Protein AF-L0RWG3-F1 (afdb_monomer_lite)

InterPro domains:
  IPR015117 Ig protease IdeS [PF09028] (382-696)
  IPR038765 Papain-like cysteine peptidase superfamily [SSF54001] (445-728)

Secondary structure (DSSP, 8-state):
-TTTHHHHHTT-----------------------HHHHHHHHHHHHHHHHHHHHHHHHTS--SSTT-HHHHHHHHHHHHHHH-TTS-HHHHHHHHHHHHHHHHHHHHHHHHHHHHHTTS-HHHHHHHHHHHTT--SS--HHHHHHHHHHHHHHHHHHHHT---SSSS-THHHHHHHHHT--GGGHHHHHHHHHHHHHHHHHHHHHHHT--PPP-----SS--HHHHHHHHHTT---HHHHHTSS-TTHHHHHHHHHHHHT---TT---HHHHTTHHHHHHHHHHHHTT--SS-SSTTSSHHHHHHHHHHHHIIIIIHHHHHT-TTS-HHHHHHHHTTS----GGGTTT----HHHHHHHHHHHHHHHHHHHHHHHHHHHHHHHHHHHHT-STTTTTTTB-HHHHTTSHHHHHHHHTTEEEEEE-TT----GGG-EEEEETTTTEEEEEEE---GGGS-------SSSS-TT-HHHHHHHHHHHHHHHHTHHHHHHHTTSTTSSEEEEEETTEEEEEEGGGTT-B---B-TTS-B-TTS-BHHHHHHHHHHTT----HHHHHHHHHT-BPP-TT--SPP-GGGHHHHB-SS--TTHHHHTT---EEEEE---GGGHHHHHHHHHHHHHTT-EEEEEEE-SSTT-EEEEEEEEEEEETT--EEEEEEE-TT-TT-EEEETTEEEEEEEEEEEEEEETTTTEEEEESBSS---BEEEEEEE---HHHHHHHHHHT-

pLDDT: mean 85.75, std 15.46, range [23.66, 98.69]

Sequence (733 aa):
MKKYKNVFKTLGLLSFTTLIIGGVVSCDLSSISNNNDLNSSLKQQLLMKRNRIKSLINNIAYPSINAHAKVKLNDELAKILNEKSISDANKIVVLNKLESKIITLKIMVSEYRSIISKLPNNKQASLNAELNKISDNKFSNLQLRVLSYIKEDLKDKIDNLDYPNAKNPKNNLKIMINDLKFEQILQKYNEIQQLSNEIKNALNEINSLPYPDSKQSLNGQLAIEYFKEKLSNLTDLKAIKSIIPKDLKDKIINFKNLILLPLSNINVREWLDGKDEKLDELNARLLRFSGDNYNKEYTELALIYYIYETIRSYAFYPKIMSLTSLSDQKRDEYLNQIPEIPEQNKNSHNVTIDVLKTRLILMDKLAKDAENEDLRTLDAKQKEILEERKNDQKLKDYLKNDQLKGTELGKFLEEQGVTKTLFLKGVNLKFNEFVHYENESDDIDSWWYAHNDRNEGWFDVNKEFDRGDNFLCAAIVAANAIHYWSKQNKNYIDKYLKDPKKGIVQNTNSISSFYADFREVNKFKETKSSDNIITNSEHSELFEIFRKLLGGRFAWPHKLFDTFINGYGYTPFNPNLNIEANYERNKSSFHGFFKDVFGSHLLTNRWSFRNGYGAKYLSQKLKNEILANKILAISHTYSSVRFNHIINVWGADFDKDGILKALYVTDSDDPKFELTQGGSKKRLGMKRYKVDFDTKTGKIYIGGKKENLTQALDIYTYDLGTKYWDQYFNDNN

Structure (mmCIF, N/CA/C/O backbone):
data_AF-L0RWG3-F1
#
_entry.id   AF-L0RWG3-F1
#
loop_
_atom_site.group_PDB
_atom_site.id
_atom_site.type_symbol
_atom_site.label_atom_id
_atom_site.label_alt_id
_atom_site.label_comp_id
_atom_site.label_asym_id
_atom_site.label_entity_id
_atom_site.label_seq_id
_atom_site.pdbx_PDB_ins_code
_atom_site.Cartn_x
_atom_site.Cartn_y
_atom_site.Cartn_z
_atom_site.occupancy
_atom_site.B_iso_or_equiv
_atom_site.auth_seq_id
_atom_site.auth_comp_id
_atom_site.auth_asym_id
_atom_site.auth_atom_id
_atom_site.pdbx_PDB_model_num
ATOM 1 N N . MET A 1 1 ? 35.479 -2.039 -83.699 1.00 29.70 1 MET A N 1
ATOM 2 C CA . MET A 1 1 ? 34.488 -1.979 -82.591 1.00 29.70 1 MET A CA 1
ATOM 3 C C . MET A 1 1 ? 34.607 -3.107 -81.553 1.00 29.70 1 MET A C 1
ATOM 5 O O . MET A 1 1 ? 34.544 -2.791 -80.374 1.00 29.70 1 MET A O 1
ATOM 9 N N . LYS A 1 2 ? 34.863 -4.383 -81.905 1.00 25.36 2 LYS A N 1
ATOM 10 C CA . LYS A 1 2 ? 35.043 -5.473 -80.906 1.00 25.36 2 LYS A CA 1
ATOM 11 C C . LYS A 1 2 ? 36.214 -5.276 -79.913 1.00 25.36 2 LYS A C 1
ATOM 13 O O . LYS A 1 2 ? 36.084 -5.661 -78.761 1.00 25.36 2 LYS A O 1
ATOM 18 N N . LYS A 1 3 ? 37.306 -4.599 -80.303 1.00 29.47 3 LYS A N 1
ATOM 19 C CA . LYS A 1 3 ? 38.482 -4.345 -79.433 1.00 29.47 3 LYS A CA 1
ATOM 20 C C . LYS A 1 3 ? 38.269 -3.255 -78.363 1.00 29.47 3 LYS A C 1
ATOM 22 O O . LYS A 1 3 ? 38.954 -3.262 -77.351 1.00 29.47 3 LYS A O 1
ATOM 27 N N . TYR A 1 4 ? 37.292 -2.364 -78.556 1.00 38.88 4 TYR A N 1
ATOM 28 C CA . TYR A 1 4 ? 36.968 -1.291 -77.602 1.00 38.88 4 TYR A CA 1
ATOM 29 C C . TYR A 1 4 ? 35.901 -1.709 -76.581 1.00 38.88 4 TYR A C 1
ATOM 31 O O . TYR A 1 4 ? 35.827 -1.133 -75.505 1.00 38.88 4 TYR A O 1
ATOM 39 N N . LYS A 1 5 ? 35.137 -2.776 -76.858 1.00 31.28 5 LYS A N 1
ATOM 40 C CA . LYS A 1 5 ? 34.130 -3.323 -75.933 1.00 31.28 5 LYS A CA 1
ATOM 41 C C . LYS A 1 5 ? 34.746 -3.914 -74.653 1.00 31.28 5 LYS A C 1
ATOM 43 O O . LYS A 1 5 ? 34.082 -3.915 -73.625 1.00 31.28 5 LYS A O 1
ATOM 48 N N . ASN A 1 6 ? 36.006 -4.363 -74.698 1.00 32.78 6 ASN A N 1
ATOM 49 C CA . ASN A 1 6 ? 36.708 -4.886 -73.520 1.00 32.78 6 ASN A CA 1
ATOM 50 C C . ASN A 1 6 ? 37.231 -3.787 -72.591 1.00 32.78 6 ASN A C 1
ATOM 52 O O . ASN A 1 6 ? 37.182 -3.985 -71.389 1.00 32.78 6 ASN A O 1
ATOM 56 N N . VAL A 1 7 ? 37.642 -2.624 -73.111 1.00 38.28 7 VAL A N 1
ATOM 57 C CA . VAL A 1 7 ? 38.109 -1.498 -72.276 1.00 38.28 7 VAL A CA 1
ATOM 58 C C . VAL A 1 7 ? 36.950 -0.878 -71.491 1.00 38.28 7 VAL A C 1
ATOM 60 O O . VAL A 1 7 ? 37.118 -0.520 -70.334 1.00 38.28 7 VAL A O 1
ATOM 63 N N . PHE A 1 8 ? 35.750 -0.829 -72.077 1.00 35.34 8 PHE A N 1
ATOM 64 C CA . PHE A 1 8 ? 34.550 -0.345 -71.386 1.00 35.34 8 PHE A CA 1
ATOM 65 C C . PHE A 1 8 ? 33.888 -1.395 -70.471 1.00 35.34 8 PHE A C 1
ATOM 67 O O . PHE A 1 8 ? 33.109 -1.020 -69.603 1.00 35.34 8 PHE A O 1
ATOM 74 N N . LYS A 1 9 ? 34.212 -2.693 -70.607 1.00 32.12 9 LYS A N 1
ATOM 75 C CA . LYS A 1 9 ? 33.738 -3.751 -69.690 1.00 32.12 9 LYS A CA 1
ATOM 76 C C . LYS A 1 9 ? 34.546 -3.834 -68.391 1.00 32.12 9 LYS A C 1
ATOM 78 O O . LYS A 1 9 ? 33.979 -4.207 -67.374 1.00 32.12 9 LYS A O 1
ATOM 83 N N . THR A 1 10 ? 35.830 -3.470 -68.401 1.00 33.12 10 THR A N 1
ATOM 84 C CA . THR A 1 10 ? 36.675 -3.416 -67.190 1.00 33.12 10 THR A CA 1
ATOM 85 C C . THR A 1 10 ? 36.423 -2.189 -66.310 1.00 33.12 10 THR A C 1
ATOM 87 O O . THR A 1 10 ? 36.984 -2.112 -65.226 1.00 33.12 10 THR A O 1
ATOM 90 N N . LEU A 1 11 ? 35.591 -1.241 -66.753 1.00 34.88 11 LEU A N 1
ATOM 91 C CA . LEU A 1 11 ? 35.430 0.077 -66.128 1.00 34.88 11 LEU A CA 1
ATOM 92 C C . LEU A 1 11 ? 34.212 0.229 -65.204 1.00 34.88 11 LEU A C 1
ATOM 94 O O . LEU A 1 11 ? 34.011 1.327 -64.705 1.00 34.88 11 LEU A O 1
ATOM 98 N N . GLY A 1 12 ? 33.405 -0.818 -64.974 1.00 31.38 12 GLY A N 1
ATOM 99 C CA . GLY A 1 12 ? 32.403 -0.850 -63.891 1.00 31.38 12 GLY A CA 1
ATOM 100 C C . GLY A 1 12 ? 31.537 0.411 -63.712 1.00 31.38 12 GLY A C 1
ATOM 101 O O . GLY A 1 12 ? 31.193 0.754 -62.586 1.00 31.38 12 GLY A O 1
ATOM 102 N N . LEU A 1 13 ? 31.216 1.135 -64.789 1.00 33.47 13 LEU A N 1
ATOM 103 C CA . LEU A 1 13 ? 30.500 2.407 -64.718 1.00 33.47 13 LEU A CA 1
ATOM 104 C C . LEU A 1 13 ? 28.993 2.160 -64.797 1.00 33.47 13 LEU A C 1
ATOM 106 O O . LEU A 1 13 ? 28.456 1.790 -65.843 1.00 33.47 13 LEU A O 1
ATOM 110 N N . LEU A 1 14 ? 28.328 2.398 -63.665 1.00 28.72 14 LEU A N 1
ATOM 111 C CA . LEU A 1 14 ? 26.903 2.700 -63.590 1.00 28.72 14 LEU A CA 1
ATOM 112 C C . LEU A 1 14 ? 26.567 3.870 -64.530 1.00 28.72 14 LEU A C 1
ATOM 114 O O . LEU A 1 14 ? 27.320 4.833 -64.667 1.00 28.72 14 LEU A O 1
ATOM 118 N N . SER A 1 15 ? 25.426 3.717 -65.194 1.00 29.94 15 SER A N 1
ATOM 119 C CA . SER A 1 15 ? 24.811 4.573 -66.209 1.00 29.94 15 SER A CA 1
ATOM 120 C C . SER A 1 15 ? 25.119 6.076 -66.131 1.00 29.94 15 SER A C 1
ATOM 122 O O . SER A 1 15 ? 24.657 6.769 -65.229 1.00 29.94 15 SER A O 1
ATOM 124 N N . PHE A 1 16 ? 25.738 6.599 -67.189 1.00 26.70 16 PHE A N 1
ATOM 125 C CA . PHE A 1 16 ? 25.469 7.947 -67.696 1.00 26.70 16 PHE A CA 1
ATOM 126 C C . PHE A 1 16 ? 25.211 7.855 -69.205 1.00 26.70 16 PHE A C 1
ATOM 128 O O . PHE A 1 16 ? 26.082 8.057 -70.049 1.00 26.70 16 PHE A O 1
ATOM 135 N N . THR A 1 17 ? 23.982 7.478 -69.545 1.00 29.62 17 THR A N 1
ATOM 136 C CA . THR A 1 17 ? 23.385 7.636 -70.872 1.00 29.62 17 THR A CA 1
ATOM 137 C C . THR A 1 17 ? 22.872 9.063 -71.021 1.00 29.62 17 THR A C 1
ATOM 139 O O . THR A 1 17 ? 21.695 9.294 -70.786 1.00 29.62 17 THR A O 1
ATOM 142 N N . THR A 1 18 ? 23.746 10.001 -71.398 1.00 28.98 18 THR A N 1
ATOM 143 C CA . THR A 1 18 ? 23.397 11.252 -72.112 1.00 28.98 18 THR A CA 1
ATOM 144 C C . THR A 1 18 ? 24.662 12.072 -72.378 1.00 28.98 18 THR A C 1
ATOM 146 O O . THR A 1 18 ? 25.046 12.884 -71.551 1.00 28.98 18 THR A O 1
ATOM 149 N N . LEU A 1 19 ? 25.330 11.846 -73.520 1.00 28.08 19 LEU A N 1
ATOM 150 C CA . LEU A 1 19 ? 25.882 12.903 -74.396 1.00 28.08 19 LEU A CA 1
ATOM 151 C C . LEU A 1 19 ? 26.628 12.296 -75.604 1.00 28.08 19 LEU A C 1
ATOM 153 O O . LEU A 1 19 ? 27.837 12.436 -75.750 1.00 28.08 19 LEU A O 1
ATOM 157 N N . ILE A 1 20 ? 25.911 11.619 -76.503 1.00 27.50 20 ILE A N 1
ATOM 158 C CA . ILE A 1 20 ? 26.328 11.532 -77.912 1.00 27.50 20 ILE A CA 1
ATOM 159 C C . ILE A 1 20 ? 25.055 11.675 -78.750 1.00 27.50 20 ILE A C 1
ATOM 161 O O . ILE A 1 20 ? 24.478 10.688 -79.194 1.00 27.50 20 ILE A O 1
ATOM 165 N N . ILE A 1 21 ? 24.588 12.913 -78.937 1.00 26.72 21 ILE A N 1
ATOM 166 C CA . ILE A 1 21 ? 23.781 13.223 -80.118 1.00 26.72 21 ILE A CA 1
ATOM 167 C C . ILE A 1 21 ? 24.781 13.298 -81.265 1.00 26.72 21 ILE A C 1
ATOM 169 O O . ILE A 1 21 ? 25.630 14.189 -81.325 1.00 26.72 21 ILE A O 1
ATOM 173 N N . GLY A 1 22 ? 24.736 12.275 -82.112 1.00 24.47 22 GLY A N 1
ATOM 174 C CA . GLY A 1 22 ? 25.473 12.232 -83.357 1.00 24.47 22 GLY A CA 1
ATOM 175 C C . GLY A 1 22 ? 24.921 13.269 -84.324 1.00 24.47 22 GLY A C 1
ATOM 176 O O . GLY A 1 22 ? 23.753 13.218 -84.693 1.00 24.47 22 GLY A O 1
ATOM 177 N N . GLY A 1 23 ? 25.789 14.161 -84.789 1.00 23.66 23 GLY A N 1
ATOM 178 C CA . GLY A 1 23 ? 25.669 14.696 -86.137 1.00 23.66 23 GLY A CA 1
ATOM 179 C C . GLY A 1 23 ? 26.137 13.614 -87.104 1.00 23.66 23 GLY A C 1
ATOM 180 O O . GLY A 1 23 ? 27.323 13.525 -87.411 1.00 23.66 23 GLY A O 1
ATOM 181 N N . VAL A 1 24 ? 25.214 12.750 -87.522 1.00 26.98 24 VAL A N 1
ATOM 182 C CA . VAL A 1 24 ? 25.361 11.978 -88.755 1.00 26.98 24 VAL A CA 1
ATOM 183 C C . VAL A 1 24 ? 25.186 12.983 -89.886 1.00 26.98 24 VAL A C 1
ATOM 185 O O . VAL A 1 24 ? 24.071 13.415 -90.156 1.00 26.98 24 VAL A O 1
ATOM 188 N N . VAL A 1 25 ? 26.281 13.383 -90.526 1.00 25.75 25 VAL A N 1
ATOM 189 C CA . VAL A 1 25 ? 26.214 13.907 -91.891 1.00 25.75 25 VAL A CA 1
ATOM 190 C C . VAL A 1 25 ? 26.609 12.750 -92.792 1.00 25.75 25 VAL A C 1
ATOM 192 O O . VAL A 1 25 ? 27.782 12.404 -92.920 1.00 25.75 25 VAL A O 1
ATOM 195 N N . SER A 1 26 ? 25.580 12.106 -93.337 1.00 26.61 26 SER A N 1
ATOM 196 C CA . SER A 1 26 ? 25.674 11.381 -94.595 1.00 26.61 26 SER A CA 1
ATOM 197 C C . SER A 1 26 ? 25.959 12.411 -95.682 1.00 26.61 26 SER A C 1
ATOM 199 O O . SER A 1 26 ? 25.156 13.323 -95.860 1.00 26.61 26 SER A O 1
ATOM 201 N N . CYS A 1 27 ? 27.075 12.279 -96.390 1.00 26.75 27 CYS A N 1
ATOM 202 C CA . CYS A 1 27 ? 27.187 12.830 -97.732 1.00 26.75 27 CYS A CA 1
ATOM 203 C C . CYS A 1 27 ? 27.624 11.698 -98.651 1.00 26.75 27 CYS A C 1
ATOM 205 O O . CYS A 1 27 ? 28.728 11.162 -98.522 1.00 26.75 27 CYS A O 1
ATOM 207 N N . ASP A 1 28 ? 26.696 11.345 -99.535 1.00 26.98 28 ASP A N 1
ATOM 208 C CA . ASP A 1 28 ? 26.890 10.510 -100.704 1.00 26.98 28 ASP A CA 1
ATOM 209 C C . ASP A 1 28 ? 28.141 10.925 -101.481 1.00 26.98 28 ASP A C 1
ATOM 211 O O . ASP A 1 28 ? 28.372 12.102 -101.772 1.00 26.98 28 ASP A O 1
ATOM 215 N N . LEU A 1 29 ? 28.943 9.926 -101.851 1.00 32.81 29 LEU A N 1
ATOM 216 C CA . LEU A 1 29 ? 29.925 10.070 -102.912 1.00 32.81 29 LEU A CA 1
ATOM 217 C C . LEU A 1 29 ? 29.184 10.062 -104.252 1.00 32.81 29 LEU A C 1
ATOM 219 O O . LEU A 1 29 ? 28.866 8.999 -104.782 1.00 32.81 29 LEU A O 1
ATOM 223 N N . SER A 1 30 ? 29.007 11.234 -104.852 1.00 32.28 30 SER A N 1
ATOM 224 C CA . SER A 1 30 ? 28.844 11.326 -106.301 1.00 32.28 30 SER A CA 1
ATOM 225 C C . SER A 1 30 ? 29.459 12.606 -106.862 1.00 32.28 30 SER A C 1
ATOM 227 O O . SER A 1 30 ? 29.090 13.712 -106.478 1.00 32.28 30 SER A O 1
ATOM 229 N N . SER A 1 31 ? 30.334 12.395 -107.849 1.00 32.53 31 SER A N 1
ATOM 230 C CA . SER A 1 31 ? 30.982 13.337 -108.775 1.00 32.53 31 SER A CA 1
ATOM 231 C C . SER A 1 31 ? 32.238 14.086 -108.290 1.00 32.53 31 SER A C 1
ATOM 233 O O . SER A 1 31 ? 32.255 14.821 -107.309 1.00 32.53 31 SER A O 1
ATOM 235 N N . ILE A 1 32 ? 33.325 13.837 -109.025 1.00 40.56 32 ILE A N 1
ATOM 236 C CA . ILE A 1 32 ? 34.684 14.362 -108.866 1.00 40.56 32 ILE A CA 1
ATOM 237 C C . ILE A 1 32 ? 34.835 15.619 -109.731 1.00 40.56 32 ILE A C 1
ATOM 239 O O . ILE A 1 32 ? 34.555 15.545 -110.923 1.00 40.56 32 ILE A O 1
ATOM 243 N N . SER A 1 33 ? 35.419 16.694 -109.188 1.00 33.94 33 SER A N 1
ATOM 244 C CA . SER A 1 33 ? 36.431 17.502 -109.898 1.00 33.94 33 SER A CA 1
ATOM 245 C C . SER A 1 33 ? 37.196 18.419 -108.928 1.00 33.94 33 SER A C 1
ATOM 247 O O . SER A 1 33 ? 36.567 19.096 -108.125 1.00 33.94 33 SER A O 1
ATOM 249 N N . ASN A 1 34 ? 38.529 18.471 -109.077 1.00 37.00 34 ASN A N 1
ATOM 250 C CA . ASN A 1 34 ? 39.532 19.372 -108.462 1.00 37.00 34 ASN A CA 1
ATOM 251 C C . ASN A 1 34 ? 40.257 18.922 -107.168 1.00 37.00 34 ASN A C 1
ATOM 253 O O . ASN A 1 34 ? 39.795 19.084 -106.043 1.00 37.00 34 ASN A O 1
ATOM 257 N N . ASN A 1 35 ? 41.516 18.486 -107.341 1.00 46.16 35 ASN A N 1
ATOM 258 C CA . ASN A 1 35 ? 42.496 18.150 -106.287 1.00 46.16 35 ASN A CA 1
ATOM 259 C C . ASN A 1 35 ? 42.885 19.324 -105.352 1.00 46.16 35 ASN A C 1
ATOM 261 O O . ASN A 1 35 ? 43.512 19.097 -104.315 1.00 46.16 35 ASN A O 1
ATOM 265 N N . ASN A 1 36 ? 42.524 20.569 -105.682 1.00 47.84 36 ASN A N 1
ATOM 266 C CA . ASN A 1 36 ? 42.832 21.743 -104.856 1.00 47.84 36 ASN A CA 1
ATOM 267 C C . ASN A 1 36 ? 41.812 21.975 -103.720 1.00 47.84 36 ASN A C 1
ATOM 269 O O . ASN A 1 36 ? 42.212 22.449 -102.654 1.00 47.84 36 ASN A O 1
ATOM 273 N N . ASP A 1 37 ? 40.551 21.552 -103.877 1.00 51.06 37 ASP A N 1
ATOM 274 C CA . ASP A 1 37 ? 39.509 21.688 -102.840 1.00 51.06 37 ASP A CA 1
ATOM 275 C C . ASP A 1 37 ? 39.592 20.601 -101.757 1.00 51.06 37 ASP A C 1
ATOM 277 O O . ASP A 1 37 ? 39.330 20.851 -100.578 1.00 51.06 37 ASP A O 1
ATOM 281 N N . LEU A 1 38 ? 40.069 19.401 -102.109 1.00 52.66 38 LEU A N 1
ATOM 282 C CA . LEU A 1 38 ? 40.321 18.335 -101.132 1.00 52.66 38 LEU A CA 1
ATOM 283 C C . LEU A 1 38 ? 41.442 18.716 -100.144 1.00 52.66 38 LEU A C 1
ATOM 285 O O . LEU A 1 38 ? 41.362 18.431 -98.947 1.00 52.66 38 LEU A O 1
ATOM 289 N N . ASN A 1 39 ? 42.477 19.400 -100.643 1.00 55.09 39 ASN A N 1
ATOM 290 C CA . ASN A 1 39 ? 43.627 19.850 -99.856 1.00 55.09 39 ASN A CA 1
ATOM 291 C C . ASN A 1 39 ? 43.283 21.014 -98.908 1.00 55.09 39 ASN A C 1
ATOM 293 O O . ASN A 1 39 ? 43.864 21.108 -97.824 1.00 55.09 39 ASN A O 1
ATOM 297 N N . SER A 1 40 ? 42.344 21.895 -99.274 1.00 57.28 40 SER A N 1
ATOM 298 C CA . SER A 1 40 ? 41.881 22.981 -98.394 1.00 57.28 40 SER A CA 1
ATOM 299 C C . SER A 1 40 ? 41.004 22.442 -97.248 1.00 57.28 40 SER A C 1
ATOM 301 O O . SER A 1 40 ? 41.207 22.818 -96.089 1.00 57.28 40 SER A O 1
ATOM 303 N N . SER A 1 41 ? 40.132 21.467 -97.542 1.00 73.50 41 SER A N 1
ATOM 304 C CA . SER A 1 41 ? 39.276 20.773 -96.568 1.00 73.50 41 SER A CA 1
ATOM 305 C C . SER A 1 41 ? 40.082 19.947 -95.553 1.00 73.50 41 SER A C 1
ATOM 307 O O . SER A 1 41 ? 39.853 20.046 -94.343 1.00 73.50 41 SER A O 1
ATOM 309 N N . LEU A 1 42 ? 41.106 19.201 -95.994 1.00 76.69 42 LEU A N 1
ATOM 310 C CA . LEU A 1 42 ? 41.971 18.434 -95.083 1.00 76.69 42 LEU A CA 1
ATOM 311 C C . LEU A 1 42 ? 42.796 19.324 -94.141 1.00 76.69 42 LEU A C 1
ATOM 313 O O . LEU A 1 42 ? 42.937 19.007 -92.956 1.00 76.69 42 LEU A O 1
ATOM 317 N N . LYS A 1 43 ? 43.311 20.459 -94.632 1.00 79.44 43 LYS A N 1
ATOM 318 C CA . LYS A 1 43 ? 44.050 21.429 -93.805 1.00 79.44 43 LYS A CA 1
ATOM 319 C C . LYS A 1 43 ? 43.166 22.050 -92.721 1.00 79.44 43 LYS A C 1
ATOM 321 O O . LYS A 1 43 ? 43.613 22.189 -91.580 1.00 79.44 43 LYS A O 1
ATOM 326 N N . GLN A 1 44 ? 41.908 22.370 -93.038 1.00 81.44 44 GLN A N 1
ATOM 327 C CA . GLN A 1 44 ? 40.937 22.837 -92.041 1.00 81.44 44 GLN A CA 1
ATOM 328 C C . GLN A 1 44 ? 40.624 21.756 -90.994 1.00 81.44 44 GLN A C 1
ATOM 330 O O . GLN A 1 44 ? 40.649 22.040 -89.793 1.00 81.44 44 GLN A O 1
ATOM 335 N N . GLN A 1 45 ? 40.418 20.503 -91.415 1.00 82.50 45 GLN A N 1
ATOM 336 C CA . GLN A 1 45 ? 40.202 19.379 -90.494 1.00 82.50 45 GLN A CA 1
ATOM 337 C C . GLN A 1 45 ? 41.402 19.152 -89.558 1.00 82.50 45 GLN A C 1
ATOM 339 O O . GLN A 1 45 ? 41.217 18.944 -88.355 1.00 82.50 45 GLN A O 1
ATOM 344 N N . LEU A 1 46 ? 42.636 19.257 -90.065 1.00 86.44 46 LEU A N 1
ATOM 345 C CA . LEU A 1 46 ? 43.860 19.180 -89.259 1.00 86.44 46 LEU A CA 1
ATOM 346 C C . LEU A 1 46 ? 43.953 20.304 -88.218 1.00 86.44 46 LEU A C 1
ATOM 348 O O . LEU A 1 46 ? 44.320 20.046 -87.067 1.00 86.44 46 LEU A O 1
ATOM 352 N N . LEU A 1 47 ? 43.589 21.537 -88.586 1.00 86.25 47 LEU A N 1
ATOM 353 C CA . LEU A 1 47 ? 43.582 22.679 -87.669 1.00 86.25 47 LEU A CA 1
ATOM 354 C C . LEU A 1 47 ? 42.552 22.499 -86.543 1.00 86.25 47 LEU A C 1
ATOM 356 O O . LEU A 1 47 ? 42.884 22.675 -85.367 1.00 86.25 47 LEU A O 1
ATOM 360 N N . MET A 1 48 ? 41.329 22.079 -86.881 1.00 87.38 48 MET A N 1
ATOM 361 C CA . MET A 1 48 ? 40.296 21.760 -85.889 1.00 87.38 48 MET A CA 1
ATOM 362 C C . MET A 1 48 ? 40.750 20.628 -84.959 1.00 87.38 48 MET A C 1
ATOM 364 O O . MET A 1 48 ? 40.602 20.725 -83.736 1.00 87.38 48 MET A O 1
ATOM 368 N N . LYS A 1 49 ? 41.375 19.579 -85.511 1.00 89.94 49 LYS A N 1
ATOM 369 C CA . LYS A 1 49 ? 41.893 18.447 -84.734 1.00 89.94 49 LYS A CA 1
ATOM 370 C C . LYS A 1 49 ? 42.999 18.862 -83.768 1.00 89.94 49 LYS A C 1
ATOM 372 O O . LYS A 1 49 ? 42.965 18.471 -82.602 1.00 89.94 49 LYS A O 1
ATOM 377 N N . ARG A 1 50 ? 43.942 19.692 -84.222 1.00 91.62 50 ARG A N 1
ATOM 378 C CA . ARG A 1 50 ? 45.003 20.278 -83.390 1.00 91.62 50 ARG A CA 1
ATOM 379 C C . ARG A 1 50 ? 44.417 21.045 -82.209 1.00 91.62 50 ARG A C 1
ATOM 381 O O . ARG A 1 50 ? 44.838 20.819 -81.077 1.00 91.62 50 ARG A O 1
ATOM 388 N N . ASN A 1 51 ? 43.452 21.929 -82.460 1.00 91.25 51 ASN A N 1
ATOM 389 C CA . ASN A 1 51 ? 42.835 22.747 -81.413 1.00 91.25 51 ASN A CA 1
ATOM 390 C C . ASN A 1 51 ? 42.074 21.883 -80.401 1.00 91.25 51 ASN A C 1
ATOM 392 O O . ASN A 1 51 ? 42.218 22.073 -79.192 1.00 91.25 51 ASN A O 1
ATOM 396 N N . ARG A 1 52 ? 41.341 20.871 -80.880 1.00 92.50 52 ARG A N 1
ATOM 397 C CA . ARG A 1 52 ? 40.658 19.892 -80.028 1.00 92.50 52 ARG A CA 1
ATOM 398 C C . ARG A 1 52 ? 41.635 19.099 -79.160 1.00 92.50 52 ARG A C 1
ATOM 400 O O . ARG A 1 52 ? 41.414 18.995 -77.959 1.00 92.50 52 ARG A O 1
ATOM 407 N N . ILE A 1 53 ? 42.729 18.586 -79.725 1.00 93.19 53 ILE A N 1
ATOM 408 C CA . ILE A 1 53 ? 43.747 17.842 -78.966 1.00 93.19 53 ILE A CA 1
ATOM 409 C C . ILE A 1 53 ? 44.429 18.744 -77.929 1.00 93.19 53 ILE A C 1
ATOM 411 O O . ILE A 1 53 ? 44.544 18.338 -76.776 1.00 93.19 53 ILE A O 1
ATOM 415 N N . LYS A 1 54 ? 44.801 19.982 -78.282 1.00 92.69 54 LYS A N 1
ATOM 416 C CA . LYS A 1 54 ? 45.342 20.961 -77.319 1.00 92.69 54 LYS A CA 1
ATOM 417 C C . LYS A 1 54 ? 44.376 21.227 -76.164 1.00 92.69 54 LYS A C 1
ATOM 419 O O . LYS A 1 54 ? 44.783 21.203 -75.006 1.00 92.69 54 LYS A O 1
ATOM 424 N N . SER A 1 55 ? 43.095 21.432 -76.473 1.00 92.44 55 SER A N 1
ATOM 425 C CA . SER A 1 55 ? 42.053 21.607 -75.457 1.00 92.44 55 SER A CA 1
ATOM 426 C C . SER A 1 55 ? 41.938 20.376 -74.552 1.00 92.44 55 SER A C 1
ATOM 428 O O . SER A 1 55 ? 41.921 20.502 -73.329 1.00 92.44 55 SER A O 1
ATOM 430 N N . LEU A 1 56 ? 41.938 19.169 -75.127 1.00 92.19 56 LEU A N 1
ATOM 431 C CA . LEU A 1 56 ? 41.893 17.927 -74.358 1.00 92.19 56 LEU A CA 1
ATOM 432 C C . LEU A 1 56 ? 43.111 17.756 -73.439 1.00 92.19 56 LEU A C 1
ATOM 434 O O . LEU A 1 56 ? 42.909 17.382 -72.288 1.00 92.19 56 LEU A O 1
ATOM 438 N N . ILE A 1 57 ? 44.330 18.071 -73.901 1.00 90.50 57 ILE A N 1
ATOM 439 C CA . ILE A 1 57 ? 45.567 18.036 -73.092 1.00 90.50 57 ILE A CA 1
ATOM 440 C C . ILE A 1 57 ? 45.483 19.024 -71.923 1.00 90.50 57 ILE A C 1
ATOM 442 O O . ILE A 1 57 ? 45.760 18.659 -70.777 1.00 90.50 57 ILE A O 1
ATOM 446 N N . ASN A 1 58 ? 45.064 20.264 -72.190 1.00 89.06 58 ASN A N 1
ATOM 447 C CA . ASN A 1 58 ? 44.928 21.296 -71.159 1.00 89.06 58 ASN A CA 1
ATOM 448 C C . ASN A 1 58 ? 43.933 20.873 -70.073 1.00 89.06 58 ASN A C 1
ATOM 450 O O . ASN A 1 58 ? 44.210 21.044 -68.884 1.00 89.06 58 ASN A O 1
ATOM 454 N N . ASN A 1 59 ? 42.842 20.229 -70.490 1.00 89.50 59 ASN A N 1
ATOM 455 C CA . ASN A 1 59 ? 41.772 19.734 -69.632 1.00 89.50 59 ASN A CA 1
ATOM 456 C C . ASN A 1 59 ? 42.070 18.385 -68.955 1.00 89.50 59 ASN A C 1
ATOM 458 O O . ASN A 1 59 ? 41.194 17.855 -68.264 1.00 89.50 59 ASN A O 1
ATOM 462 N N . ILE A 1 60 ? 43.264 17.799 -69.123 1.00 90.25 60 ILE A N 1
ATOM 463 C CA . ILE A 1 60 ? 43.675 16.680 -68.267 1.00 90.25 60 ILE A CA 1
ATOM 464 C C . ILE A 1 60 ? 43.943 17.238 -66.875 1.00 90.25 60 ILE A C 1
ATOM 466 O O . ILE A 1 60 ? 44.808 18.097 -66.678 1.00 90.25 60 ILE A O 1
ATOM 470 N N . ALA A 1 61 ? 43.202 16.732 -65.901 1.00 89.31 61 ALA A N 1
ATOM 471 C CA . ALA A 1 61 ? 43.174 17.266 -64.555 1.00 89.31 61 ALA A CA 1
ATOM 472 C C . ALA A 1 61 ? 44.380 16.811 -63.714 1.00 89.31 61 ALA A C 1
ATOM 474 O O . ALA A 1 61 ? 44.173 16.366 -62.597 1.00 89.31 61 ALA A O 1
ATOM 475 N N . TYR A 1 62 ? 45.617 16.885 -64.214 1.00 90.25 62 TYR A N 1
ATOM 476 C CA . TYR A 1 62 ? 46.809 16.581 -63.408 1.00 90.25 62 TYR A CA 1
ATOM 477 C C . TYR A 1 62 ? 46.916 17.490 -62.170 1.00 90.25 62 TYR A C 1
ATOM 479 O O . TYR A 1 62 ? 46.463 18.635 -62.227 1.00 90.25 62 TYR A O 1
ATOM 487 N N . PRO A 1 63 ? 47.542 17.020 -61.072 1.00 86.25 63 PRO A N 1
ATOM 488 C CA . PRO A 1 63 ? 47.789 17.846 -59.889 1.00 86.25 63 PRO A CA 1
ATOM 489 C C . PRO A 1 63 ? 48.562 19.145 -60.170 1.00 86.25 63 PRO A C 1
ATOM 491 O O . PRO A 1 63 ? 48.266 20.166 -59.561 1.00 86.25 63 PRO A O 1
ATOM 494 N N . SER A 1 64 ? 49.539 19.124 -61.086 1.00 85.44 64 SER A N 1
ATOM 495 C CA . SER A 1 64 ? 50.282 20.318 -61.516 1.00 85.44 64 SER A CA 1
ATOM 496 C C . SER A 1 64 ? 49.779 20.843 -62.862 1.00 85.44 64 SER A C 1
ATOM 498 O O . SER A 1 64 ? 49.611 20.079 -63.817 1.00 85.44 64 SER A O 1
ATOM 500 N N . ILE A 1 65 ? 49.617 22.167 -62.973 1.00 76.94 65 ILE A N 1
ATOM 501 C CA . ILE A 1 65 ? 49.273 22.829 -64.241 1.00 76.94 65 ILE A CA 1
ATOM 502 C C . ILE A 1 65 ? 50.384 22.663 -65.294 1.00 76.94 65 ILE A C 1
ATOM 504 O O . ILE A 1 65 ? 50.084 22.531 -66.478 1.00 76.94 65 ILE A O 1
ATOM 508 N N . ASN A 1 66 ? 51.637 22.533 -64.838 1.00 78.75 66 ASN A N 1
ATOM 509 C CA . ASN A 1 66 ? 52.840 22.318 -65.648 1.00 78.75 66 ASN A CA 1
ATOM 510 C C . ASN A 1 66 ? 53.315 20.854 -65.601 1.00 78.75 66 ASN A C 1
ATOM 512 O O . ASN A 1 66 ? 54.514 20.583 -65.656 1.00 78.75 66 ASN A O 1
ATOM 516 N N . ALA A 1 67 ? 52.399 19.893 -65.436 1.00 84.00 67 ALA A N 1
ATOM 517 C CA . ALA A 1 67 ? 52.759 18.478 -65.383 1.00 84.00 67 ALA A CA 1
ATOM 518 C C . ALA A 1 67 ? 53.613 18.078 -66.600 1.00 84.00 67 ALA A C 1
ATOM 520 O O . ALA A 1 67 ? 53.227 18.321 -67.746 1.00 84.00 67 ALA A O 1
ATOM 521 N N . HIS A 1 68 ? 54.749 17.418 -66.353 1.00 81.94 68 HIS A N 1
ATOM 522 C CA . HIS A 1 68 ? 55.679 16.962 -67.395 1.00 81.94 68 HIS A CA 1
ATOM 523 C C . HIS A 1 68 ? 54.973 16.106 -68.463 1.00 81.94 68 HIS A C 1
ATOM 525 O O . HIS A 1 68 ? 55.295 16.161 -69.648 1.00 81.94 68 HIS A O 1
ATOM 531 N N . ALA A 1 69 ? 53.925 15.387 -68.059 1.00 82.25 69 ALA A N 1
ATOM 532 C CA . ALA A 1 69 ? 53.051 14.656 -68.960 1.00 82.25 69 ALA A CA 1
ATOM 533 C C . ALA A 1 69 ? 52.339 15.527 -70.012 1.00 82.25 69 ALA A C 1
ATOM 535 O O . ALA A 1 69 ? 52.271 15.133 -71.176 1.00 82.25 69 ALA A O 1
ATOM 536 N N . LYS A 1 70 ? 51.843 16.716 -69.635 1.00 87.25 70 LYS A N 1
ATOM 537 C CA . LYS A 1 70 ? 51.206 17.655 -70.576 1.00 87.25 70 LYS A CA 1
ATOM 538 C C . LYS A 1 70 ? 52.215 18.196 -71.586 1.00 87.25 70 LYS A C 1
ATOM 540 O O . LYS A 1 70 ? 51.875 18.329 -72.758 1.00 87.25 70 LYS A O 1
ATOM 545 N N . VAL A 1 71 ? 53.447 18.465 -71.147 1.00 87.31 71 VAL A N 1
ATOM 546 C CA . VAL A 1 71 ? 54.548 18.906 -72.023 1.00 87.31 71 VAL A CA 1
ATOM 547 C C . VAL A 1 71 ? 54.828 17.839 -73.082 1.00 87.31 71 VAL A C 1
ATOM 549 O O . VAL A 1 71 ? 54.702 18.110 -74.271 1.00 87.31 71 VAL A O 1
ATOM 552 N N . LYS A 1 72 ? 55.038 16.586 -72.666 1.00 88.12 72 LYS A N 1
ATOM 553 C CA . LYS A 1 72 ? 55.336 15.479 -73.585 1.00 88.12 72 LYS A CA 1
ATOM 554 C C . LYS A 1 72 ? 54.212 15.186 -74.591 1.00 88.12 72 LYS A C 1
ATOM 556 O O . LYS A 1 72 ? 54.491 14.842 -75.735 1.00 88.12 72 LYS A O 1
ATOM 561 N N . LEU A 1 73 ? 52.942 15.320 -74.193 1.00 89.50 73 LEU A N 1
ATOM 562 C CA . LEU A 1 73 ? 51.801 15.170 -75.113 1.00 89.50 73 LEU A CA 1
ATOM 563 C C . LEU A 1 73 ? 51.735 16.306 -76.142 1.00 89.50 73 LEU A C 1
ATOM 565 O O . LEU A 1 73 ? 51.376 16.067 -77.296 1.00 89.50 73 LEU A O 1
ATOM 569 N N . ASN A 1 74 ? 52.087 17.531 -75.740 1.00 90.06 74 ASN A N 1
ATOM 570 C CA . ASN A 1 74 ? 52.215 18.657 -76.663 1.00 90.06 74 ASN A CA 1
ATOM 571 C C . ASN A 1 74 ? 53.392 18.458 -77.633 1.00 90.06 74 ASN A C 1
ATOM 573 O O . ASN A 1 74 ? 53.238 18.756 -78.818 1.00 90.06 74 ASN A O 1
ATOM 577 N N . ASP A 1 75 ? 54.508 17.886 -77.174 1.00 91.00 75 ASP A N 1
ATOM 578 C CA . ASP A 1 75 ? 55.646 17.523 -78.029 1.00 91.00 75 ASP A CA 1
ATOM 579 C C . ASP A 1 75 ? 55.276 16.411 -79.027 1.00 91.00 75 ASP A C 1
ATOM 581 O O . ASP A 1 75 ? 55.604 16.497 -80.210 1.00 91.00 75 ASP A O 1
ATOM 585 N N . GLU A 1 76 ? 54.532 15.387 -78.587 1.00 90.50 76 GLU A N 1
ATOM 586 C CA . GLU A 1 76 ? 54.016 14.307 -79.444 1.00 90.50 76 GLU A CA 1
ATOM 587 C C . GLU A 1 76 ? 53.064 14.862 -80.520 1.00 90.50 76 GLU A C 1
ATOM 589 O O . GLU A 1 76 ? 53.191 14.522 -81.699 1.00 90.50 76 GLU A O 1
ATOM 594 N N . LEU A 1 77 ? 52.168 15.786 -80.146 1.00 92.50 77 LEU A N 1
ATOM 595 C CA . LEU A 1 77 ? 51.309 16.514 -81.084 1.00 92.50 77 LEU A CA 1
ATOM 596 C C . LEU A 1 77 ? 52.130 17.331 -82.096 1.00 92.50 77 LEU A C 1
ATOM 598 O O . LEU A 1 77 ? 51.842 17.284 -83.294 1.00 92.50 77 LEU A O 1
ATOM 602 N N . ALA A 1 78 ? 53.140 18.075 -81.637 1.00 91.81 78 ALA A N 1
ATOM 603 C CA . ALA A 1 78 ? 53.998 18.884 -82.500 1.00 91.81 78 ALA A CA 1
ATOM 604 C C . ALA A 1 78 ? 54.787 18.015 -83.492 1.00 91.81 78 ALA A C 1
ATOM 606 O O . ALA A 1 78 ? 54.845 18.339 -84.679 1.00 91.81 78 ALA A O 1
ATOM 607 N N . LYS A 1 79 ? 55.315 16.873 -83.033 1.00 92.25 79 LYS A N 1
ATOM 608 C CA . LYS A 1 79 ? 56.027 15.902 -83.871 1.00 92.25 79 LYS A CA 1
ATOM 609 C C . LYS A 1 79 ? 55.137 15.347 -84.987 1.00 92.25 79 LYS A C 1
ATOM 611 O O . LYS A 1 79 ? 55.565 15.318 -86.134 1.00 92.25 79 LYS A O 1
ATOM 616 N N . ILE A 1 80 ? 53.892 14.967 -84.682 1.00 89.94 80 ILE A N 1
ATOM 617 C CA . ILE A 1 80 ? 52.941 14.447 -85.686 1.00 89.94 80 ILE A CA 1
ATOM 618 C C . ILE A 1 80 ? 52.600 15.510 -86.741 1.00 89.94 80 ILE A C 1
ATOM 620 O O . ILE A 1 80 ? 52.501 15.198 -87.928 1.00 89.94 80 ILE A O 1
ATOM 624 N N . LEU A 1 81 ? 52.417 16.768 -86.327 1.00 87.50 81 LEU A N 1
ATOM 625 C CA . LEU A 1 81 ? 52.058 17.856 -87.241 1.00 87.50 81 LEU A CA 1
ATOM 626 C C . LEU A 1 81 ? 53.218 18.241 -88.177 1.00 87.50 81 LEU A C 1
ATOM 628 O O . LEU A 1 81 ? 52.980 18.483 -89.364 1.00 87.50 81 LEU A O 1
ATOM 632 N N . ASN A 1 82 ? 54.452 18.240 -87.664 1.00 88.62 82 ASN A N 1
ATOM 633 C CA . ASN A 1 82 ? 55.656 18.664 -88.389 1.00 88.62 82 ASN A CA 1
ATOM 634 C C . ASN A 1 82 ? 56.303 17.559 -89.248 1.00 88.62 82 ASN A C 1
ATOM 636 O O . ASN A 1 82 ? 57.239 17.844 -89.994 1.00 88.62 82 ASN A O 1
ATOM 640 N N . GLU A 1 83 ? 55.821 16.317 -89.168 1.00 88.50 83 GLU A N 1
ATOM 641 C CA . GLU A 1 83 ? 56.354 15.192 -89.941 1.00 88.50 83 GLU A CA 1
ATOM 642 C C . GLU A 1 83 ? 56.075 15.372 -91.443 1.00 88.50 83 GLU A C 1
ATOM 644 O O . GLU A 1 83 ? 54.918 15.394 -91.877 1.00 88.50 83 GLU A O 1
ATOM 649 N N . LYS A 1 84 ? 57.134 15.531 -92.245 1.00 81.75 84 LYS A N 1
ATOM 650 C CA . LYS A 1 84 ? 57.027 15.790 -93.693 1.00 81.75 84 LYS A CA 1
ATOM 651 C C . LYS A 1 84 ? 56.782 14.514 -94.504 1.00 81.75 84 LYS A C 1
ATOM 653 O O . LYS A 1 84 ? 56.281 14.608 -95.618 1.00 81.75 84 LYS A O 1
ATOM 658 N N . SER A 1 85 ? 57.098 13.340 -93.950 1.00 80.12 85 SER A N 1
ATOM 659 C CA . SER A 1 85 ? 56.971 12.039 -94.630 1.00 80.12 85 SER A CA 1
ATOM 660 C C . SER A 1 85 ? 55.555 11.435 -94.620 1.00 80.12 85 SER A C 1
ATOM 662 O O . SER A 1 85 ? 55.323 10.402 -95.246 1.00 80.12 85 SER A O 1
ATOM 664 N N . ILE A 1 86 ? 54.590 12.059 -93.932 1.00 80.12 86 ILE A N 1
ATOM 665 C CA . ILE A 1 86 ? 53.222 11.544 -93.760 1.00 80.12 86 ILE A CA 1
ATOM 666 C C . ILE A 1 86 ? 52.219 12.496 -94.425 1.00 80.12 86 ILE A C 1
ATOM 668 O O . ILE A 1 86 ? 52.225 13.695 -94.148 1.00 80.12 86 ILE A O 1
ATOM 672 N N . SER A 1 87 ? 51.318 11.959 -95.257 1.00 83.25 87 SER A N 1
ATOM 673 C CA . SER A 1 87 ? 50.228 12.735 -95.866 1.00 83.25 87 SER A CA 1
ATOM 674 C C . SER A 1 87 ? 49.261 13.299 -94.818 1.00 83.25 87 SER A C 1
ATOM 676 O O . SER A 1 87 ? 49.054 12.709 -93.754 1.00 83.25 87 SER A O 1
ATOM 678 N N . ASP A 1 88 ? 48.604 14.414 -95.136 1.00 81.62 88 ASP A N 1
ATOM 679 C CA . ASP A 1 88 ? 47.647 15.066 -94.234 1.00 81.62 88 ASP A CA 1
ATOM 680 C C . ASP A 1 88 ? 46.507 14.120 -93.793 1.00 81.62 88 ASP A C 1
ATOM 682 O O . ASP A 1 88 ? 46.117 14.118 -92.623 1.00 81.62 88 ASP A O 1
ATOM 686 N N . ALA A 1 89 ? 46.052 13.221 -94.677 1.00 81.25 89 ALA A N 1
ATOM 687 C CA . ALA A 1 89 ? 45.063 12.186 -94.356 1.00 81.25 89 ALA A CA 1
ATOM 688 C C . ALA A 1 89 ? 45.578 11.194 -93.294 1.00 81.25 89 ALA A C 1
ATOM 690 O O . ALA A 1 89 ? 44.880 10.867 -92.331 1.00 81.25 89 ALA A O 1
ATOM 691 N N . ASN A 1 90 ? 46.831 10.750 -93.423 1.00 85.25 90 ASN A N 1
ATOM 692 C CA . ASN A 1 90 ? 47.452 9.822 -92.479 1.00 85.25 90 ASN A CA 1
ATOM 693 C C . ASN A 1 90 ? 47.773 10.496 -91.134 1.00 85.25 90 ASN A C 1
ATOM 695 O O . ASN A 1 90 ? 47.644 9.857 -90.086 1.00 85.25 90 ASN A O 1
ATOM 699 N N . LYS A 1 91 ? 48.098 11.798 -91.125 1.00 87.06 91 LYS A N 1
ATOM 700 C CA . LYS A 1 91 ? 48.228 12.585 -89.885 1.00 87.06 91 LYS A CA 1
ATOM 701 C C . LYS A 1 91 ? 46.924 12.594 -89.093 1.00 87.06 91 LYS A C 1
ATOM 703 O O . LYS A 1 91 ? 46.962 12.361 -87.888 1.00 87.06 91 LYS A O 1
ATOM 708 N N . ILE A 1 92 ? 45.769 12.770 -89.744 1.00 85.62 92 ILE A N 1
ATOM 709 C CA . ILE A 1 92 ? 44.454 12.707 -89.077 1.00 85.62 92 ILE A CA 1
ATOM 710 C C . ILE A 1 92 ? 44.241 11.345 -88.392 1.00 85.62 92 ILE A C 1
ATOM 712 O O . ILE A 1 92 ? 43.796 11.297 -87.243 1.00 85.62 92 ILE A O 1
ATOM 716 N N . VAL A 1 93 ? 44.621 10.233 -89.034 1.00 86.50 93 VAL A N 1
ATOM 717 C CA . VAL A 1 93 ? 44.519 8.882 -88.446 1.00 86.50 93 VAL A CA 1
ATOM 718 C C . VAL A 1 93 ? 45.398 8.733 -87.199 1.00 86.50 93 VAL A C 1
ATOM 720 O O . VAL A 1 93 ? 44.949 8.188 -86.186 1.00 86.50 93 VAL A O 1
ATOM 723 N N . VAL A 1 94 ? 46.638 9.229 -87.233 1.00 88.81 94 VAL A N 1
ATOM 724 C CA . VAL A 1 94 ? 47.549 9.194 -86.073 1.00 88.81 94 VAL A CA 1
ATOM 725 C C . VAL A 1 94 ? 47.055 10.122 -84.955 1.00 88.81 94 VAL A C 1
ATOM 727 O O . VAL A 1 94 ? 47.061 9.732 -83.787 1.00 88.81 94 VAL A O 1
ATOM 730 N N . LEU A 1 95 ? 46.522 11.298 -85.296 1.00 90.75 95 LEU A N 1
ATOM 731 C CA . LEU A 1 95 ? 45.908 12.226 -84.344 1.00 90.75 95 LEU A CA 1
ATOM 732 C C . LEU A 1 95 ? 44.643 11.647 -83.690 1.00 90.75 95 LEU A C 1
ATOM 734 O O . LEU A 1 95 ? 44.426 11.880 -82.506 1.00 90.75 95 LEU A O 1
ATOM 738 N N . ASN A 1 96 ? 43.837 10.843 -84.395 1.00 89.50 96 ASN A N 1
ATOM 739 C CA . ASN A 1 96 ? 42.705 10.115 -83.798 1.00 89.50 96 ASN A CA 1
ATOM 740 C C . ASN A 1 96 ? 43.168 9.105 -82.732 1.00 89.50 96 ASN A C 1
ATOM 742 O O . ASN A 1 96 ? 42.525 8.950 -81.687 1.00 89.50 96 ASN A O 1
ATOM 746 N N . LYS A 1 97 ? 44.297 8.423 -82.975 1.00 89.12 97 LYS A N 1
ATOM 747 C CA . LYS A 1 97 ? 44.909 7.512 -81.994 1.00 89.12 97 LYS A CA 1
ATOM 748 C C . LYS A 1 97 ? 45.433 8.284 -80.779 1.00 89.12 97 LYS A C 1
ATOM 750 O O . LYS A 1 97 ? 45.166 7.871 -79.651 1.00 89.12 97 LYS A O 1
ATOM 755 N N . LEU A 1 98 ? 46.111 9.414 -81.001 1.00 89.56 98 LEU A N 1
ATOM 756 C CA . LEU A 1 98 ? 46.589 10.295 -79.930 1.00 89.56 98 LEU A CA 1
ATOM 757 C C . LEU A 1 98 ? 45.427 10.871 -79.109 1.00 89.56 98 LEU A C 1
ATOM 759 O O . LEU A 1 98 ? 45.473 10.856 -77.884 1.00 89.56 98 LEU A O 1
ATOM 763 N N . GLU A 1 99 ? 44.351 11.311 -79.758 1.00 91.12 99 GLU A N 1
ATOM 764 C CA . GLU A 1 99 ? 43.151 11.782 -79.070 1.00 91.12 99 GLU A CA 1
ATOM 765 C C . GLU A 1 99 ? 42.539 10.686 -78.188 1.00 91.12 99 GLU A C 1
ATOM 767 O O . GLU A 1 99 ? 42.251 10.926 -77.019 1.00 91.12 99 GLU A O 1
ATOM 772 N N . SER A 1 100 ? 42.392 9.467 -78.714 1.00 87.44 100 SER A N 1
ATOM 773 C CA . SER A 1 100 ? 41.862 8.330 -77.946 1.00 87.44 100 SER A CA 1
ATOM 774 C C . SER A 1 100 ? 42.733 8.013 -76.722 1.00 87.44 100 SER A C 1
ATOM 776 O O . SER A 1 100 ? 42.214 7.738 -75.636 1.00 87.44 100 SER A O 1
ATOM 778 N N . LYS A 1 101 ? 44.063 8.098 -76.876 1.00 89.44 101 LYS A N 1
ATOM 779 C CA . LYS A 1 101 ? 45.041 7.969 -75.784 1.00 89.44 101 LYS A CA 1
ATOM 780 C C . LYS A 1 101 ? 44.845 9.069 -74.735 1.00 89.44 101 LYS A C 1
ATOM 782 O O . LYS A 1 101 ? 44.786 8.757 -73.551 1.00 89.44 101 LYS A O 1
ATOM 787 N N . ILE A 1 102 ? 44.680 10.323 -75.157 1.00 89.62 102 ILE A N 1
ATOM 788 C CA . ILE A 1 102 ? 44.458 11.476 -74.269 1.00 89.62 102 ILE A CA 1
ATOM 789 C C . ILE A 1 102 ? 43.134 11.363 -73.510 1.00 89.62 102 ILE A C 1
ATOM 791 O O . ILE A 1 102 ? 43.101 11.630 -72.313 1.00 89.62 102 ILE A O 1
ATOM 795 N N . ILE A 1 103 ? 42.052 10.945 -74.170 1.00 88.94 103 ILE A N 1
ATOM 796 C CA . ILE A 1 103 ? 40.749 10.738 -73.519 1.00 88.94 103 ILE A CA 1
ATOM 797 C C . ILE A 1 103 ? 40.860 9.651 -72.445 1.00 88.94 103 ILE A C 1
ATOM 799 O O . ILE A 1 103 ? 40.419 9.860 -71.317 1.00 88.94 103 ILE A O 1
ATOM 803 N N . THR A 1 104 ? 41.502 8.524 -72.769 1.00 88.00 104 THR A N 1
ATOM 804 C CA . THR A 1 104 ? 41.744 7.434 -71.808 1.00 88.00 104 THR A CA 1
ATOM 805 C C . THR A 1 104 ? 42.556 7.934 -70.613 1.00 88.00 104 THR A C 1
ATOM 807 O O . THR A 1 104 ? 42.174 7.731 -69.464 1.00 88.00 104 THR A O 1
ATOM 810 N N . LEU A 1 105 ? 43.642 8.660 -70.883 1.00 89.31 105 LEU A N 1
ATOM 811 C CA . LEU A 1 105 ? 44.511 9.229 -69.861 1.00 89.31 105 LEU A CA 1
ATOM 812 C C . LEU A 1 105 ? 43.775 10.238 -68.972 1.00 89.31 105 LEU A C 1
ATOM 814 O O . LEU A 1 105 ? 43.945 10.219 -67.759 1.00 89.31 105 LEU A O 1
ATOM 818 N N . LYS A 1 106 ? 42.911 11.081 -69.550 1.00 89.62 106 LYS A N 1
ATOM 819 C CA . LYS A 1 106 ? 42.077 12.034 -68.807 1.00 89.62 106 LYS A CA 1
ATOM 820 C C . LYS A 1 106 ? 41.173 11.333 -67.794 1.00 89.62 106 LYS A C 1
ATOM 822 O O . LYS A 1 106 ? 41.098 11.783 -66.653 1.00 89.62 106 LYS A O 1
ATOM 827 N N . ILE A 1 107 ? 40.515 10.248 -68.205 1.00 87.81 107 ILE A N 1
ATOM 828 C CA . ILE A 1 107 ? 39.646 9.446 -67.331 1.00 87.81 107 ILE A CA 1
ATOM 829 C C . ILE A 1 107 ? 40.472 8.848 -66.188 1.00 87.81 107 ILE A C 1
ATOM 831 O O . ILE A 1 107 ? 40.147 9.067 -65.024 1.00 87.81 107 ILE A O 1
ATOM 835 N N . MET A 1 108 ? 41.588 8.191 -66.514 1.00 87.75 108 MET A N 1
ATOM 836 C CA . MET A 1 108 ? 42.457 7.564 -65.515 1.00 87.75 108 MET A CA 1
ATOM 837 C C . MET A 1 108 ? 43.028 8.577 -64.517 1.00 87.75 108 MET A C 1
ATOM 839 O O . MET A 1 108 ? 42.956 8.370 -63.313 1.00 87.75 108 MET A O 1
ATOM 843 N N . VAL A 1 109 ? 43.555 9.712 -64.983 1.00 90.19 109 VAL A N 1
ATOM 844 C CA . VAL A 1 109 ? 44.091 10.759 -64.095 1.00 90.19 109 VAL A CA 1
ATOM 845 C C . VAL A 1 109 ? 43.012 11.276 -63.141 1.00 90.19 109 VAL A C 1
ATOM 847 O O . VAL A 1 109 ? 43.297 11.505 -61.966 1.00 90.19 109 VAL A O 1
ATOM 850 N N . SER A 1 110 ? 41.774 11.431 -63.618 1.00 89.06 110 SER A N 1
ATOM 851 C CA . SER A 1 110 ? 40.647 11.835 -62.775 1.00 89.06 110 SER A CA 1
ATOM 852 C C . SER A 1 110 ? 40.327 10.793 -61.698 1.00 89.06 110 SER A C 1
ATOM 854 O O . SER A 1 110 ? 40.135 11.155 -60.538 1.00 89.06 110 SER A O 1
ATOM 856 N N . GLU A 1 111 ? 40.305 9.509 -62.059 1.00 86.38 111 GLU A N 1
ATOM 857 C CA . GLU A 1 111 ? 40.060 8.397 -61.134 1.00 86.38 111 GLU A CA 1
ATOM 858 C C . GLU A 1 111 ? 41.143 8.317 -60.049 1.00 86.38 111 GLU A C 1
ATOM 860 O O . GLU A 1 111 ? 40.835 8.343 -58.856 1.00 86.38 111 GLU A O 1
ATOM 865 N N . TYR A 1 112 ? 42.420 8.344 -60.445 1.00 90.69 112 TYR A N 1
ATOM 866 C CA . TYR A 1 112 ? 43.541 8.341 -59.504 1.00 90.69 112 TYR A CA 1
ATOM 867 C C . TYR A 1 112 ? 43.518 9.561 -58.589 1.00 90.69 112 TYR A C 1
ATOM 869 O O . TYR A 1 112 ? 43.765 9.417 -57.397 1.00 90.69 112 TYR A O 1
ATOM 877 N N . ARG A 1 113 ? 43.176 10.756 -59.087 1.00 89.69 113 ARG A N 1
ATOM 878 C CA . ARG A 1 113 ? 43.028 11.934 -58.219 1.00 89.69 113 ARG A CA 1
ATOM 879 C C . ARG A 1 113 ? 41.903 11.787 -57.212 1.00 89.69 113 ARG A C 1
ATOM 881 O O . ARG A 1 113 ? 42.099 12.141 -56.052 1.00 89.69 113 ARG A O 1
ATOM 888 N N . SER A 1 114 ? 40.755 11.266 -57.637 1.00 87.81 114 SER A N 1
ATOM 889 C CA . SER A 1 114 ? 39.635 11.002 -56.734 1.00 87.81 114 SER A CA 1
ATOM 890 C C . SER A 1 114 ? 40.058 10.047 -55.619 1.00 87.81 114 SER A C 1
ATOM 892 O O . SER A 1 114 ? 39.786 10.299 -54.448 1.00 87.81 114 SER A O 1
ATOM 894 N N . ILE A 1 115 ? 40.785 8.988 -55.968 1.00 88.56 115 ILE A N 1
ATOM 895 C CA . ILE A 1 115 ? 41.294 7.996 -55.023 1.00 88.56 115 ILE A CA 1
ATOM 896 C C . ILE A 1 115 ? 42.355 8.602 -54.088 1.00 88.56 115 ILE A C 1
ATOM 898 O O . ILE A 1 115 ? 42.227 8.502 -52.870 1.00 88.56 115 ILE A O 1
ATOM 902 N N . ILE A 1 116 ? 43.365 9.287 -54.633 1.00 91.06 116 ILE A N 1
ATOM 903 C CA . ILE A 1 116 ? 44.441 9.927 -53.858 1.00 91.06 116 ILE A CA 1
ATOM 904 C C . ILE A 1 116 ? 43.866 10.947 -52.874 1.00 91.06 116 ILE A C 1
ATOM 906 O O . ILE A 1 116 ? 44.335 11.024 -51.745 1.00 91.06 116 ILE A O 1
ATOM 910 N N . SER A 1 117 ? 42.823 11.686 -53.256 1.00 89.31 117 SER A N 1
ATOM 911 C CA . SER A 1 117 ? 42.201 12.683 -52.375 1.00 89.31 117 SER A CA 1
ATOM 912 C C . SER A 1 117 ? 41.569 12.098 -51.103 1.00 89.31 117 SER A C 1
ATOM 914 O O . SER A 1 117 ? 41.297 12.849 -50.171 1.00 89.31 117 SER A O 1
ATOM 916 N N . LYS A 1 118 ? 41.330 10.777 -51.047 1.00 86.00 118 LYS A N 1
ATOM 917 C CA . LYS A 1 118 ? 40.819 10.087 -49.850 1.00 86.00 118 LYS A CA 1
ATOM 918 C C . LYS A 1 118 ? 41.907 9.754 -48.830 1.00 86.00 118 LYS A C 1
ATOM 920 O O . LYS A 1 118 ? 41.577 9.534 -47.669 1.00 86.00 118 LYS A O 1
ATOM 925 N N . LEU A 1 119 ? 43.169 9.712 -49.256 1.00 87.94 119 LEU A N 1
ATOM 926 C CA . LEU A 1 119 ? 44.297 9.364 -48.397 1.00 87.94 119 LEU A CA 1
ATOM 927 C C . LEU A 1 119 ? 44.702 10.526 -47.476 1.00 87.94 119 LEU A C 1
ATOM 929 O O . LEU A 1 119 ? 44.459 11.687 -47.810 1.00 87.94 119 LEU A O 1
ATOM 933 N N . PRO A 1 120 ? 45.408 10.253 -46.368 1.00 85.31 120 PRO A N 1
ATOM 934 C CA . PRO A 1 120 ? 45.996 11.287 -45.523 1.00 85.31 120 PRO A CA 1
ATOM 935 C C . PRO A 1 120 ? 46.971 12.201 -46.287 1.00 85.31 120 PRO A C 1
ATOM 937 O O . PRO A 1 120 ? 47.716 11.752 -47.165 1.00 85.31 120 PRO A O 1
ATOM 940 N N . ASN A 1 121 ? 47.007 13.492 -45.929 1.00 85.88 121 ASN A N 1
ATOM 941 C CA . ASN A 1 121 ? 47.766 14.536 -46.642 1.00 85.88 121 ASN A CA 1
ATOM 942 C C . ASN A 1 121 ? 49.254 14.190 -46.855 1.00 85.88 121 ASN A C 1
ATOM 944 O O . ASN A 1 121 ? 49.813 14.471 -47.916 1.00 85.88 121 ASN A O 1
ATOM 948 N N . ASN A 1 122 ? 49.889 13.536 -45.879 1.00 84.38 122 ASN A N 1
ATOM 949 C CA . ASN A 1 122 ? 51.296 13.121 -45.940 1.00 84.38 122 ASN A CA 1
ATOM 950 C C . ASN A 1 122 ? 51.584 12.067 -47.029 1.00 84.38 122 ASN A C 1
ATOM 952 O O . ASN A 1 122 ? 52.707 11.995 -47.525 1.00 84.38 122 ASN A O 1
ATOM 956 N N . LYS A 1 123 ? 50.589 11.270 -47.441 1.00 86.94 123 LYS A N 1
ATOM 957 C CA . LYS A 1 123 ? 50.712 10.274 -48.519 1.00 86.94 123 LYS A CA 1
ATOM 958 C C . LYS A 1 123 ? 50.355 10.856 -49.892 1.00 86.94 123 LYS A C 1
ATOM 960 O O . LYS A 1 123 ? 50.861 10.377 -50.908 1.00 86.94 123 LYS A O 1
ATOM 965 N N . GLN A 1 124 ? 49.536 11.911 -49.944 1.00 91.50 124 GLN A N 1
ATOM 966 C CA . GLN A 1 124 ? 49.071 12.512 -51.201 1.00 91.50 124 GLN A CA 1
ATOM 967 C C . GLN A 1 124 ? 50.196 13.156 -52.021 1.00 91.50 124 GLN A C 1
ATOM 969 O O . GLN A 1 124 ? 50.226 13.006 -53.242 1.00 91.50 124 GLN A O 1
ATOM 974 N N . ALA A 1 125 ? 51.127 13.868 -51.377 1.00 87.88 125 ALA A N 1
ATOM 975 C CA . ALA A 1 125 ? 52.158 14.646 -52.073 1.00 87.88 125 ALA A CA 1
ATOM 976 C C . ALA A 1 125 ? 53.046 13.777 -52.986 1.00 87.88 125 ALA A C 1
ATOM 978 O O . ALA A 1 125 ? 53.253 14.107 -54.155 1.00 87.88 125 ALA A O 1
ATOM 979 N N . SER A 1 126 ? 53.508 12.630 -52.474 1.00 88.31 126 SER A N 1
ATOM 980 C CA . SER A 1 126 ? 54.345 11.680 -53.221 1.00 88.31 126 SER A CA 1
ATOM 981 C C . SER A 1 126 ? 53.596 11.065 -54.412 1.00 88.31 126 SER A C 1
ATOM 983 O O . SER A 1 126 ? 54.104 11.057 -55.535 1.00 88.31 126 SER A O 1
ATOM 985 N N . LEU A 1 127 ? 52.344 10.645 -54.200 1.00 91.88 127 LEU A N 1
ATOM 986 C CA . LEU A 1 127 ? 51.503 10.057 -55.247 1.00 91.88 127 LEU A CA 1
ATOM 987 C C . LEU A 1 127 ? 51.129 11.072 -56.335 1.00 91.88 127 LEU A C 1
ATOM 989 O O . LEU A 1 127 ? 51.156 10.748 -57.521 1.00 91.88 127 LEU A O 1
ATOM 993 N N . ASN A 1 128 ? 50.835 12.318 -55.956 1.00 90.31 128 ASN A N 1
ATOM 994 C CA . ASN A 1 128 ? 50.549 13.400 -56.899 1.00 90.31 128 ASN A CA 1
ATOM 995 C C . ASN A 1 128 ? 51.774 13.754 -57.756 1.00 90.31 128 ASN A C 1
ATOM 997 O O . ASN A 1 128 ? 51.638 14.016 -58.954 1.00 90.31 128 ASN A O 1
ATOM 1001 N N . ALA A 1 129 ? 52.974 13.737 -57.168 1.00 88.12 129 ALA A N 1
ATOM 1002 C CA . ALA A 1 129 ? 54.218 13.948 -57.902 1.00 88.12 129 ALA A CA 1
ATOM 1003 C C . ALA A 1 129 ? 54.490 12.827 -58.920 1.00 88.12 129 ALA A C 1
ATOM 1005 O O . ALA A 1 129 ? 54.943 13.108 -60.030 1.00 88.12 129 ALA A O 1
ATOM 1006 N N . GLU A 1 130 ? 54.190 11.574 -58.573 1.00 88.81 130 GLU A N 1
ATOM 1007 C CA . GLU A 1 130 ? 54.298 10.430 -59.485 1.00 88.81 130 GLU A CA 1
ATOM 1008 C C . GLU A 1 130 ? 53.246 10.495 -60.602 1.00 88.81 130 GLU A C 1
ATOM 1010 O O . GLU A 1 130 ? 53.590 10.363 -61.777 1.00 88.81 130 GLU A O 1
ATOM 1015 N N . LEU A 1 131 ? 51.995 10.828 -60.267 1.00 90.69 131 LEU A N 1
ATOM 1016 C CA . LEU A 1 131 ? 50.915 11.022 -61.236 1.00 90.69 131 LEU A CA 1
ATOM 1017 C C . LEU A 1 131 ? 51.257 12.102 -62.276 1.00 90.69 131 LEU A C 1
ATOM 1019 O O . LEU A 1 131 ? 51.026 11.895 -63.463 1.00 90.69 131 LEU A O 1
ATOM 1023 N N . ASN A 1 132 ? 51.880 13.215 -61.869 1.00 88.38 132 ASN A N 1
ATOM 1024 C CA . ASN A 1 132 ? 52.321 14.290 -62.775 1.00 88.38 132 ASN A CA 1
ATOM 1025 C C . ASN A 1 132 ? 53.358 13.849 -63.834 1.00 88.38 132 ASN A C 1
ATOM 1027 O O . ASN A 1 132 ? 53.542 14.550 -64.836 1.00 88.38 132 ASN A O 1
ATOM 1031 N N . LYS A 1 133 ? 54.054 12.723 -63.619 1.00 86.56 133 LYS A N 1
ATOM 1032 C CA . LYS A 1 133 ? 55.084 12.191 -64.531 1.00 86.56 133 LYS A CA 1
ATOM 1033 C C . LYS A 1 133 ? 54.520 11.206 -65.568 1.00 86.56 133 LYS A C 1
ATOM 1035 O O . LYS A 1 133 ? 55.174 10.961 -66.583 1.00 86.56 133 LYS A O 1
ATOM 1040 N N . ILE A 1 134 ? 53.320 10.658 -65.354 1.00 86.62 134 ILE A N 1
ATOM 1041 C CA . ILE A 1 134 ? 52.719 9.635 -66.225 1.00 86.62 134 ILE A CA 1
ATOM 1042 C C . ILE A 1 134 ? 52.164 10.283 -67.492 1.00 86.62 134 ILE A C 1
ATOM 1044 O O . ILE A 1 134 ? 51.227 11.068 -67.427 1.00 86.62 134 ILE A O 1
ATOM 1048 N N . SER A 1 135 ? 52.732 9.936 -68.646 1.00 78.88 135 SER A N 1
ATOM 1049 C CA . SER A 1 135 ? 52.414 10.522 -69.964 1.00 78.88 135 SER A CA 1
ATOM 1050 C C . SER A 1 135 ? 51.807 9.528 -70.961 1.00 78.88 135 SER A C 1
ATOM 1052 O O . SER A 1 135 ? 51.451 9.893 -72.083 1.00 78.88 135 SER A O 1
ATOM 1054 N N . ASP A 1 136 ? 51.691 8.265 -70.566 1.00 75.62 136 ASP A N 1
ATOM 1055 C CA . ASP A 1 136 ? 51.032 7.198 -71.307 1.00 75.62 136 ASP A CA 1
ATOM 1056 C C . ASP A 1 136 ? 49.989 6.504 -70.415 1.00 75.62 136 ASP A C 1
ATOM 1058 O O . ASP A 1 136 ? 49.760 6.895 -69.275 1.00 75.62 136 ASP A O 1
ATOM 1062 N N . ASN A 1 137 ? 49.299 5.498 -70.944 1.00 69.94 137 ASN A N 1
ATOM 1063 C CA . ASN A 1 137 ? 48.262 4.773 -70.211 1.00 69.94 137 ASN A CA 1
ATOM 1064 C C . ASN A 1 137 ? 48.817 3.662 -69.292 1.00 69.94 137 ASN A C 1
ATOM 1066 O O . ASN A 1 137 ? 48.063 2.760 -68.926 1.00 69.94 137 ASN A O 1
ATOM 1070 N N . LYS A 1 138 ? 50.107 3.686 -68.915 1.00 79.69 138 LYS A N 1
ATOM 1071 C CA . LYS A 1 138 ? 50.723 2.670 -68.045 1.00 79.69 138 LYS A CA 1
ATOM 1072 C C . LYS A 1 138 ? 50.827 3.173 -66.603 1.00 79.69 138 LYS A C 1
ATOM 1074 O O . LYS A 1 138 ? 51.714 3.946 -66.261 1.00 79.69 138 LYS A O 1
ATOM 1079 N N . PHE A 1 139 ? 49.940 2.684 -65.739 1.00 85.69 139 PHE A N 1
ATOM 1080 C CA . PHE A 1 139 ? 49.832 3.128 -64.342 1.00 85.69 139 PHE A CA 1
ATOM 1081 C C . PHE A 1 139 ? 50.282 2.078 -63.311 1.00 85.69 139 PHE A C 1
ATOM 1083 O O . PHE A 1 139 ? 50.121 2.300 -62.117 1.00 85.69 139 PHE A O 1
ATOM 1090 N N . SER A 1 140 ? 50.864 0.949 -63.730 1.00 82.12 140 SER A N 1
ATOM 1091 C CA . SER A 1 140 ? 51.081 -0.233 -62.877 1.00 82.12 140 SER A CA 1
ATOM 1092 C C . SER A 1 140 ? 51.825 0.050 -61.561 1.00 82.12 140 SER A C 1
ATOM 1094 O O . SER A 1 140 ? 51.395 -0.410 -60.507 1.00 82.12 140 SER A O 1
ATOM 1096 N N . ASN A 1 141 ? 52.897 0.851 -61.587 1.00 85.38 141 ASN A N 1
ATOM 1097 C CA . ASN A 1 141 ? 53.665 1.180 -60.375 1.00 85.38 141 ASN A CA 1
ATOM 1098 C C . ASN A 1 141 ? 52.882 2.092 -59.420 1.00 85.38 141 ASN A C 1
ATOM 1100 O O . ASN A 1 141 ? 52.824 1.830 -58.216 1.00 85.38 141 ASN A O 1
ATOM 1104 N N . LEU A 1 142 ? 52.221 3.119 -59.967 1.00 88.62 142 LEU A N 1
ATOM 1105 C CA . LEU A 1 142 ? 51.364 4.011 -59.191 1.00 88.62 142 LEU A CA 1
ATOM 1106 C C . LEU A 1 142 ? 50.171 3.242 -58.608 1.00 88.62 142 LEU A C 1
ATOM 1108 O O . LEU A 1 142 ? 49.806 3.463 -57.460 1.00 88.62 142 LEU A O 1
ATOM 1112 N N . GLN A 1 143 ? 49.598 2.300 -59.362 1.00 89.00 143 GLN A N 1
ATOM 1113 C CA . GLN A 1 143 ? 48.506 1.436 -58.914 1.00 89.00 143 GLN A CA 1
ATOM 1114 C C . GLN A 1 143 ? 48.892 0.625 -57.673 1.00 89.00 143 GLN A C 1
ATOM 1116 O O . GLN A 1 143 ? 48.145 0.631 -56.699 1.00 89.00 143 GLN A O 1
ATOM 1121 N N . LEU A 1 144 ? 50.060 -0.030 -57.685 1.00 87.75 144 LEU A N 1
ATOM 1122 C CA . LEU A 1 144 ? 50.555 -0.818 -56.550 1.00 87.75 144 LEU A CA 1
ATOM 1123 C C . LEU A 1 144 ? 50.759 0.049 -55.300 1.00 87.75 144 LEU A C 1
ATOM 1125 O O . LEU A 1 144 ? 50.328 -0.327 -54.210 1.00 87.75 144 LEU A O 1
ATOM 1129 N N . ARG A 1 145 ? 51.365 1.233 -55.460 1.00 89.38 145 ARG A N 1
ATOM 1130 C CA . ARG A 1 145 ? 51.604 2.176 -54.353 1.00 89.38 145 ARG A CA 1
ATOM 1131 C C . ARG A 1 145 ? 50.313 2.737 -53.771 1.00 89.38 145 ARG A C 1
ATOM 1133 O O . ARG A 1 145 ? 50.136 2.720 -52.555 1.00 89.38 145 ARG A O 1
ATOM 1140 N N . VAL A 1 146 ? 49.404 3.197 -54.632 1.00 90.00 146 VAL A N 1
ATOM 1141 C CA . VAL A 1 146 ? 48.083 3.696 -54.224 1.00 90.00 146 VAL A CA 1
ATOM 1142 C C . VAL A 1 146 ? 47.314 2.602 -53.485 1.00 90.00 146 VAL A C 1
ATOM 1144 O O . VAL A 1 146 ? 46.782 2.861 -52.410 1.00 90.00 146 VAL A O 1
ATOM 1147 N N . LEU A 1 147 ? 47.305 1.373 -54.013 1.00 89.44 147 LEU A N 1
ATOM 1148 C CA . LEU A 1 147 ? 46.622 0.248 -53.379 1.00 89.44 147 LEU A CA 1
ATOM 1149 C C . LEU A 1 147 ? 47.204 -0.070 -51.993 1.00 89.44 147 LEU A C 1
ATOM 1151 O O . LEU A 1 147 ? 46.438 -0.311 -51.065 1.00 89.44 147 LEU A O 1
ATOM 1155 N N . SER A 1 148 ? 48.531 -0.031 -51.833 1.00 90.06 148 SER A N 1
ATOM 1156 C CA . SER A 1 148 ? 49.191 -0.250 -50.538 1.00 90.06 148 SER A CA 1
ATOM 1157 C C . SER A 1 148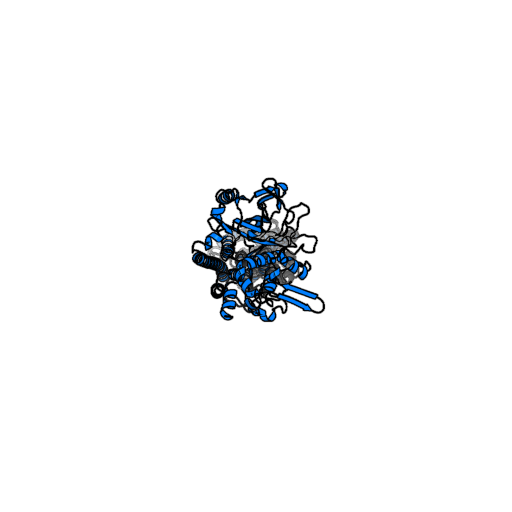 ? 48.770 0.788 -49.498 1.00 90.06 148 SER A C 1
ATOM 1159 O O . SER A 1 148 ? 48.287 0.420 -48.430 1.00 90.06 148 SER A O 1
ATOM 1161 N N . TYR A 1 149 ? 48.884 2.081 -49.821 1.00 91.00 149 TYR A N 1
ATOM 1162 C CA . TYR A 1 149 ? 48.533 3.154 -48.880 1.00 91.00 149 TYR A CA 1
ATOM 1163 C C . TYR A 1 149 ? 47.052 3.162 -48.517 1.00 91.00 149 TYR A C 1
ATOM 1165 O O . TYR A 1 149 ? 46.693 3.518 -47.401 1.00 91.00 149 TYR A O 1
ATOM 1173 N N . ILE A 1 150 ? 46.186 2.747 -49.437 1.00 89.88 150 ILE A N 1
ATOM 1174 C CA . ILE A 1 150 ? 44.750 2.665 -49.174 1.00 89.88 150 ILE A CA 1
ATOM 1175 C C . ILE A 1 150 ? 44.408 1.494 -48.275 1.00 89.88 150 ILE A C 1
ATOM 1177 O O . ILE A 1 150 ? 43.566 1.632 -47.394 1.00 89.88 150 ILE A O 1
ATOM 1181 N N . LYS A 1 151 ? 45.061 0.346 -48.465 1.00 91.44 151 LYS A N 1
ATOM 1182 C CA . LYS A 1 151 ? 44.889 -0.787 -47.555 1.00 91.44 151 LYS A CA 1
ATOM 1183 C C . LYS A 1 151 ? 45.348 -0.431 -46.140 1.00 91.44 151 LYS A C 1
ATOM 1185 O O . LYS A 1 151 ? 44.686 -0.847 -45.197 1.00 91.44 151 LYS A O 1
ATOM 1190 N N . GLU A 1 152 ? 46.431 0.335 -45.994 1.00 91.56 152 GLU A N 1
ATOM 1191 C CA . GLU A 1 152 ? 46.878 0.884 -44.703 1.00 91.56 152 GLU A CA 1
ATOM 1192 C C . GLU A 1 152 ? 45.820 1.820 -44.096 1.00 91.56 152 GLU A C 1
ATOM 1194 O O . GLU A 1 152 ? 45.295 1.529 -43.027 1.00 91.56 152 GLU A O 1
ATOM 1199 N N . ASP A 1 153 ? 45.409 2.871 -44.813 1.00 91.75 153 ASP A N 1
ATOM 1200 C CA . ASP A 1 153 ? 44.451 3.858 -44.291 1.00 91.75 153 ASP A CA 1
ATOM 1201 C C . ASP A 1 153 ? 43.070 3.253 -43.973 1.00 91.75 153 ASP A C 1
ATOM 1203 O O . ASP A 1 153 ? 42.453 3.590 -42.963 1.00 91.75 153 ASP A O 1
ATOM 1207 N N . LEU A 1 154 ? 42.575 2.309 -44.783 1.00 92.62 154 LEU A N 1
ATOM 1208 C CA . LEU A 1 154 ? 41.331 1.596 -44.480 1.00 92.62 154 LEU A CA 1
ATOM 1209 C C . LEU A 1 154 ? 41.455 0.740 -43.214 1.00 92.62 154 LEU A C 1
ATOM 1211 O O . LEU A 1 154 ? 40.498 0.677 -42.444 1.00 92.62 154 LEU A O 1
ATOM 1215 N N . LYS A 1 155 ? 42.608 0.098 -42.975 1.00 92.44 155 LYS A N 1
ATOM 1216 C CA . LYS A 1 155 ? 42.856 -0.654 -41.733 1.00 92.44 155 LYS A CA 1
ATOM 1217 C C . LYS A 1 155 ? 42.881 0.279 -40.524 1.00 92.44 155 LYS A C 1
ATOM 1219 O O . LYS A 1 155 ? 42.229 -0.045 -39.534 1.00 92.44 155 LYS A O 1
ATOM 1224 N N . ASP A 1 156 ? 43.509 1.447 -40.644 1.00 91.31 156 ASP A N 1
ATOM 1225 C CA . ASP A 1 156 ? 43.522 2.469 -39.590 1.00 91.31 156 ASP A CA 1
ATOM 1226 C C . ASP A 1 156 ? 42.109 3.001 -39.303 1.00 91.31 156 ASP A C 1
ATOM 1228 O O . ASP A 1 156 ? 41.697 3.146 -38.152 1.00 91.31 156 ASP A O 1
ATOM 1232 N N . LYS A 1 157 ? 41.305 3.252 -40.343 1.00 91.62 157 LYS A N 1
ATOM 1233 C CA . LYS A 1 157 ? 39.895 3.646 -40.181 1.00 91.62 157 LYS A CA 1
ATOM 1234 C C . LYS A 1 157 ? 39.066 2.561 -39.502 1.00 91.62 157 LYS A C 1
ATOM 1236 O O . LYS A 1 157 ? 38.227 2.886 -38.667 1.00 91.62 157 LYS A O 1
ATOM 1241 N N . ILE A 1 158 ? 39.307 1.293 -39.837 1.00 91.88 158 ILE A N 1
ATOM 1242 C CA . ILE A 1 158 ? 38.671 0.152 -39.171 1.00 91.88 158 ILE A CA 1
ATOM 1243 C C . ILE A 1 158 ? 39.078 0.107 -37.692 1.00 91.88 158 ILE A C 1
ATOM 1245 O O . ILE A 1 158 ? 38.215 -0.063 -36.833 1.00 91.88 158 ILE A O 1
ATOM 1249 N N . ASP A 1 159 ? 40.356 0.318 -37.371 1.00 89.94 159 ASP A N 1
ATOM 1250 C CA . ASP A 1 159 ? 40.838 0.361 -35.985 1.00 89.94 159 ASP A CA 1
ATOM 1251 C C . ASP A 1 159 ? 40.151 1.427 -35.136 1.00 89.94 159 ASP A C 1
ATOM 1253 O O . ASP A 1 159 ? 39.857 1.185 -33.963 1.00 89.94 159 ASP A O 1
ATOM 1257 N N . ASN A 1 160 ? 39.783 2.541 -35.760 1.00 90.25 160 ASN A N 1
ATOM 1258 C CA . ASN A 1 160 ? 39.085 3.655 -35.130 1.00 90.25 160 ASN A CA 1
ATOM 1259 C C . ASN A 1 160 ? 37.547 3.542 -35.159 1.00 90.25 160 ASN A C 1
ATOM 1261 O O . ASN A 1 160 ? 36.862 4.515 -34.857 1.00 90.25 160 ASN A O 1
ATOM 1265 N N . LEU A 1 161 ? 36.968 2.391 -35.526 1.00 90.88 161 LEU A N 1
ATOM 1266 C CA . LEU A 1 161 ? 35.520 2.183 -35.387 1.00 90.88 161 LEU A CA 1
ATOM 1267 C C . LEU A 1 161 ? 35.128 2.060 -33.907 1.00 90.88 161 LEU A C 1
ATOM 1269 O O . LEU A 1 161 ? 35.695 1.239 -33.178 1.00 90.88 161 LEU A O 1
ATOM 1273 N N . ASP A 1 162 ? 34.109 2.813 -33.498 1.00 89.38 162 ASP A N 1
ATOM 1274 C CA . ASP A 1 162 ? 33.647 2.948 -32.108 1.00 89.38 162 ASP A CA 1
ATOM 1275 C C . ASP A 1 162 ? 32.823 1.748 -31.612 1.00 89.38 162 ASP A C 1
ATOM 1277 O O . ASP A 1 162 ? 31.773 1.905 -31.006 1.00 89.38 162 ASP A O 1
ATOM 1281 N N . TYR A 1 163 ? 33.247 0.515 -31.879 1.00 89.75 163 TYR A N 1
ATOM 1282 C CA . TYR A 1 163 ? 32.592 -0.647 -31.275 1.00 89.75 163 TYR A CA 1
ATOM 1283 C C . TYR A 1 163 ? 32.828 -0.677 -29.754 1.00 89.75 163 TYR A C 1
ATOM 1285 O O . TYR A 1 163 ? 33.951 -0.418 -29.318 1.00 89.75 163 TYR A O 1
ATOM 1293 N N . PRO A 1 164 ? 31.823 -1.060 -28.944 1.00 85.50 164 PRO A N 1
ATOM 1294 C CA . PRO A 1 164 ? 31.911 -0.966 -27.488 1.00 85.50 164 PRO A CA 1
ATOM 1295 C C . PRO A 1 164 ? 32.851 -1.999 -26.831 1.00 85.50 164 PRO A C 1
ATOM 1297 O O . PRO A 1 164 ? 33.281 -1.756 -25.710 1.00 85.50 164 PRO A O 1
ATOM 1300 N N . ASN A 1 165 ? 33.220 -3.103 -27.509 1.00 73.69 165 ASN A N 1
ATOM 1301 C CA . ASN A 1 165 ? 34.148 -4.130 -26.997 1.00 73.69 165 ASN A CA 1
ATOM 1302 C C . ASN A 1 165 ? 35.345 -4.431 -27.938 1.00 73.69 165 ASN A C 1
ATOM 1304 O O . ASN A 1 165 ? 35.301 -4.221 -29.154 1.00 73.69 165 ASN A O 1
ATOM 1308 N N . ALA A 1 166 ? 36.427 -4.991 -27.370 1.00 55.53 166 ALA A N 1
ATOM 1309 C CA . ALA A 1 166 ? 37.703 -5.261 -28.057 1.00 55.53 166 ALA A CA 1
ATOM 1310 C C . ALA A 1 166 ? 37.768 -6.576 -28.875 1.00 55.53 166 ALA A C 1
ATOM 1312 O O . ALA A 1 166 ? 38.603 -6.685 -29.774 1.00 55.53 166 ALA A O 1
ATOM 1313 N N . LYS A 1 167 ? 36.897 -7.570 -28.621 1.00 58.38 167 LYS A N 1
ATOM 1314 C CA . LYS A 1 167 ? 36.780 -8.795 -29.448 1.00 58.38 167 LYS A CA 1
ATOM 1315 C C . LYS A 1 167 ? 35.933 -8.484 -30.677 1.00 58.38 167 LYS A C 1
ATOM 1317 O O . LYS A 1 167 ? 34.721 -8.640 -30.668 1.00 58.38 167 LYS A O 1
ATOM 1322 N N . ASN A 1 168 ? 36.589 -7.909 -31.672 1.00 66.19 168 ASN A N 1
ATOM 1323 C CA . ASN A 1 168 ? 35.953 -6.940 -32.542 1.00 66.19 168 ASN A CA 1
ATOM 1324 C C . ASN A 1 168 ? 35.810 -7.448 -33.994 1.00 66.19 168 ASN A C 1
ATOM 1326 O O . ASN A 1 168 ? 36.789 -7.971 -34.543 1.00 66.19 168 ASN A O 1
ATOM 1330 N N . PRO A 1 169 ? 34.666 -7.224 -34.674 1.00 77.31 169 PRO A N 1
ATOM 1331 C CA . PRO A 1 169 ? 34.495 -7.436 -36.115 1.00 77.31 169 PRO A CA 1
ATOM 1332 C C . PRO A 1 169 ? 35.562 -6.747 -36.973 1.00 77.31 169 PRO A C 1
ATOM 1334 O O . PRO A 1 169 ? 35.769 -7.141 -38.122 1.00 77.31 169 PRO A O 1
ATOM 1337 N N . LYS A 1 170 ? 36.281 -5.765 -36.411 1.00 87.06 170 LYS A N 1
ATOM 1338 C CA . LYS A 1 170 ? 37.486 -5.153 -36.986 1.00 87.06 170 LYS A CA 1
ATOM 1339 C C . LYS A 1 170 ? 38.423 -6.164 -37.646 1.00 87.06 170 LYS A C 1
ATOM 1341 O O . LYS A 1 170 ? 38.861 -5.910 -38.762 1.00 87.06 170 LYS A O 1
ATOM 1346 N N . ASN A 1 171 ? 38.704 -7.316 -37.030 1.00 86.12 171 ASN A N 1
ATOM 1347 C CA . ASN A 1 171 ? 39.615 -8.302 -37.629 1.00 86.12 171 ASN A CA 1
ATOM 1348 C C . ASN A 1 171 ? 39.065 -8.885 -38.938 1.00 86.12 171 ASN A C 1
ATOM 1350 O O . ASN A 1 171 ? 39.785 -8.939 -39.934 1.00 86.12 171 ASN A O 1
ATOM 1354 N N . ASN A 1 172 ? 37.779 -9.235 -38.970 1.00 85.31 172 ASN A N 1
ATOM 1355 C CA . ASN A 1 172 ? 37.124 -9.736 -40.179 1.00 85.31 172 ASN A CA 1
ATOM 1356 C C . ASN A 1 172 ? 37.106 -8.662 -41.274 1.00 85.31 172 ASN A C 1
ATOM 1358 O O . ASN A 1 172 ? 37.453 -8.942 -42.421 1.00 85.31 172 ASN A O 1
ATOM 1362 N N . LEU A 1 173 ? 36.797 -7.412 -40.911 1.00 89.06 173 LEU A N 1
ATOM 1363 C CA . LEU A 1 173 ? 36.842 -6.281 -41.840 1.00 89.06 173 LEU A CA 1
ATOM 1364 C C . LEU A 1 173 ? 38.251 -6.079 -42.414 1.00 89.06 173 LEU A C 1
ATOM 1366 O O . LEU A 1 173 ? 38.393 -5.910 -43.622 1.00 89.06 173 LEU A O 1
ATOM 1370 N N . LYS A 1 174 ? 39.298 -6.156 -41.581 1.00 90.38 174 LYS A N 1
ATOM 1371 C CA . LYS A 1 174 ? 40.700 -6.040 -42.015 1.00 90.38 174 LYS A CA 1
ATOM 1372 C C . LYS A 1 174 ? 41.124 -7.165 -42.960 1.00 90.38 174 LYS A C 1
ATOM 1374 O O . LYS A 1 174 ? 41.872 -6.892 -43.897 1.00 90.38 174 LYS A O 1
ATOM 1379 N N . ILE A 1 175 ? 40.652 -8.398 -42.748 1.00 89.00 175 ILE A N 1
ATOM 1380 C CA . ILE A 1 175 ? 40.911 -9.523 -43.662 1.00 89.00 175 ILE A CA 1
ATOM 1381 C C . ILE A 1 175 ? 40.340 -9.207 -45.048 1.00 89.00 175 ILE A C 1
ATOM 1383 O O . ILE A 1 175 ? 41.058 -9.328 -46.037 1.00 89.00 175 ILE A O 1
ATOM 1387 N N . MET A 1 176 ? 39.113 -8.681 -45.123 1.00 87.88 176 MET A N 1
ATOM 1388 C CA . MET A 1 176 ? 38.495 -8.281 -46.396 1.00 87.88 176 MET A CA 1
ATOM 1389 C C . MET A 1 176 ? 39.268 -7.165 -47.124 1.00 87.88 176 MET A C 1
ATOM 1391 O O . MET A 1 176 ? 39.172 -7.049 -48.344 1.00 87.88 176 MET A O 1
ATOM 1395 N N . ILE A 1 177 ? 40.044 -6.340 -46.408 1.00 92.50 177 ILE A N 1
ATOM 1396 C CA . ILE A 1 177 ? 40.897 -5.307 -47.023 1.00 92.50 177 ILE A CA 1
ATOM 1397 C C . ILE A 1 177 ? 42.115 -5.915 -47.736 1.00 92.50 177 ILE A C 1
ATOM 1399 O O . ILE A 1 177 ? 42.606 -5.333 -48.708 1.00 92.50 177 ILE A O 1
ATOM 1403 N N . ASN A 1 178 ? 42.606 -7.085 -47.314 1.00 88.38 178 ASN A N 1
ATOM 1404 C CA . ASN A 1 178 ? 43.792 -7.699 -47.921 1.00 88.38 178 ASN A CA 1
ATOM 1405 C C . ASN A 1 178 ? 43.569 -8.067 -49.397 1.00 88.38 178 ASN A C 1
ATOM 1407 O O . ASN A 1 178 ? 44.474 -7.853 -50.206 1.00 88.38 178 ASN A O 1
ATOM 1411 N N . ASP A 1 179 ? 42.356 -8.483 -49.765 1.00 87.94 179 ASP A N 1
ATOM 1412 C CA . ASP A 1 179 ? 42.003 -8.919 -51.127 1.00 87.94 179 ASP A CA 1
ATOM 1413 C C . ASP A 1 179 ? 41.398 -7.804 -51.999 1.00 87.94 179 ASP A C 1
ATOM 1415 O O . ASP A 1 179 ? 40.970 -8.044 -53.130 1.00 87.94 179 ASP A O 1
ATOM 1419 N N . LEU A 1 180 ? 41.378 -6.563 -51.498 1.00 90.69 180 LEU A N 1
ATOM 1420 C CA . LEU A 1 180 ? 40.777 -5.425 -52.191 1.00 90.69 180 LEU A CA 1
ATOM 1421 C C . LEU A 1 180 ? 41.474 -5.146 -53.533 1.00 90.69 180 LEU A C 1
ATOM 1423 O O . LEU A 1 180 ? 42.705 -5.010 -53.586 1.00 90.69 180 LEU A O 1
ATOM 1427 N N . LYS A 1 181 ? 40.671 -5.014 -54.597 1.00 88.69 181 LYS A N 1
ATOM 1428 C CA . LYS A 1 181 ? 41.114 -4.612 -55.941 1.00 88.69 181 LYS A CA 1
ATOM 1429 C C . LYS A 1 181 ? 40.964 -3.108 -56.157 1.00 88.69 181 LYS A C 1
ATOM 1431 O O . LYS A 1 181 ? 40.181 -2.446 -55.478 1.00 88.69 181 LYS A O 1
ATOM 1436 N N . PHE A 1 182 ? 41.708 -2.567 -57.120 1.00 82.38 182 PHE A N 1
ATOM 1437 C CA . PHE A 1 182 ? 41.780 -1.123 -57.357 1.00 82.38 182 PHE A CA 1
ATOM 1438 C C . PHE A 1 182 ? 40.413 -0.511 -57.703 1.00 82.38 182 PHE A C 1
ATOM 1440 O O . PHE A 1 182 ? 40.041 0.517 -57.145 1.00 82.38 182 PHE A O 1
ATOM 1447 N N . GLU A 1 183 ? 39.622 -1.191 -58.533 1.00 81.81 183 GLU A N 1
ATOM 1448 C CA . GLU A 1 183 ? 38.283 -0.758 -58.943 1.00 81.81 183 GLU A CA 1
ATOM 1449 C C . GLU A 1 183 ? 37.250 -0.724 -57.795 1.00 81.81 183 GLU A C 1
ATOM 1451 O O . GLU A 1 183 ? 36.222 -0.063 -57.904 1.00 81.81 183 GLU A O 1
ATOM 1456 N N . GLN A 1 184 ? 37.523 -1.394 -56.669 1.00 88.44 184 GLN A N 1
ATOM 1457 C CA . GLN A 1 184 ? 36.613 -1.491 -55.517 1.00 88.44 184 GLN A CA 1
ATOM 1458 C C . GLN A 1 184 ? 36.898 -0.446 -54.424 1.00 88.44 184 GLN A C 1
ATOM 1460 O O . GLN A 1 184 ? 36.146 -0.327 -53.457 1.00 88.44 184 GLN A O 1
ATOM 1465 N N . ILE A 1 185 ? 37.984 0.318 -54.554 1.00 85.12 185 ILE A N 1
ATOM 1466 C CA . ILE A 1 185 ? 38.515 1.193 -53.500 1.00 85.12 185 ILE A CA 1
ATOM 1467 C C . ILE A 1 185 ? 37.504 2.241 -53.027 1.00 85.12 185 ILE A C 1
ATOM 1469 O O . ILE A 1 185 ? 37.264 2.376 -51.826 1.00 85.12 185 ILE A O 1
ATOM 1473 N N . LEU A 1 186 ? 36.915 2.997 -53.959 1.00 83.38 186 LEU A N 1
ATOM 1474 C CA . LEU A 1 186 ? 36.011 4.100 -53.614 1.00 83.38 186 LEU A CA 1
ATOM 1475 C C . LEU A 1 186 ? 34.738 3.584 -52.948 1.00 83.38 186 LEU A C 1
ATOM 1477 O O . LEU A 1 186 ? 34.268 4.172 -51.974 1.00 83.38 186 LEU A O 1
ATOM 1481 N N . GLN A 1 187 ? 34.220 2.458 -53.442 1.00 88.81 187 GLN A N 1
ATOM 1482 C CA . GLN A 1 187 ? 33.097 1.773 -52.821 1.00 88.81 187 GLN A CA 1
ATOM 1483 C C . GLN A 1 187 ? 33.451 1.372 -51.385 1.00 88.81 187 GLN A C 1
ATOM 1485 O O . GLN A 1 187 ? 32.700 1.696 -50.466 1.00 88.81 187 GLN A O 1
ATOM 1490 N N . LYS A 1 188 ? 34.622 0.755 -51.167 1.00 90.50 188 LYS A N 1
ATOM 1491 C CA . LYS A 1 188 ? 35.001 0.272 -49.837 1.00 90.50 188 LYS A CA 1
ATOM 1492 C C . LYS A 1 188 ? 35.196 1.394 -48.818 1.00 90.50 188 LYS A C 1
ATOM 1494 O O . LYS A 1 188 ? 34.785 1.249 -47.670 1.00 90.50 188 LYS A O 1
ATOM 1499 N N . TYR A 1 189 ? 35.750 2.532 -49.234 1.00 88.75 189 TYR A N 1
ATOM 1500 C CA . TYR A 1 189 ? 35.817 3.735 -48.396 1.00 88.75 189 TYR A CA 1
ATOM 1501 C C . TYR A 1 189 ? 34.438 4.206 -47.938 1.00 88.75 189 TYR A C 1
ATOM 1503 O O . TYR A 1 189 ? 34.242 4.496 -46.758 1.00 88.75 189 TYR A O 1
ATOM 1511 N N . ASN A 1 190 ? 33.489 4.285 -48.872 1.00 89.31 190 ASN A N 1
ATOM 1512 C CA . ASN A 1 190 ? 32.133 4.723 -48.564 1.00 89.31 190 ASN A CA 1
ATOM 1513 C C . ASN A 1 190 ? 31.435 3.733 -47.619 1.00 89.31 190 ASN A C 1
ATOM 1515 O O . ASN A 1 190 ? 30.787 4.174 -46.674 1.00 89.31 190 ASN A O 1
ATOM 1519 N N . GLU A 1 191 ? 31.618 2.423 -47.817 1.00 91.62 191 GLU A N 1
ATOM 1520 C CA . GLU A 1 191 ? 31.093 1.382 -46.921 1.00 91.62 191 GLU A CA 1
ATOM 1521 C C . GLU A 1 191 ? 31.624 1.531 -45.487 1.00 91.62 191 GLU A C 1
ATOM 1523 O O . GLU A 1 191 ? 30.835 1.547 -44.545 1.00 91.62 191 GLU A O 1
ATOM 1528 N N . ILE A 1 192 ? 32.942 1.688 -45.301 1.00 91.44 192 ILE A N 1
ATOM 1529 C CA . ILE A 1 192 ? 33.544 1.848 -43.963 1.00 91.44 192 ILE A CA 1
ATOM 1530 C C . ILE A 1 192 ? 33.094 3.156 -43.298 1.00 91.44 192 ILE A C 1
ATOM 1532 O O . ILE A 1 192 ? 32.826 3.177 -42.097 1.00 91.44 192 ILE A O 1
ATOM 1536 N N . GLN A 1 193 ? 32.953 4.241 -44.065 1.00 91.06 193 GLN A N 1
ATOM 1537 C CA . GLN A 1 193 ? 32.444 5.506 -43.537 1.00 91.06 193 GLN A CA 1
ATOM 1538 C C . GLN A 1 193 ? 30.976 5.399 -43.099 1.00 91.06 193 GLN A C 1
ATOM 1540 O O . GLN A 1 193 ? 30.615 5.899 -42.034 1.00 91.06 193 GLN A O 1
ATOM 1545 N N . GLN A 1 194 ? 30.133 4.745 -43.903 1.00 94.00 194 GLN A N 1
ATOM 1546 C CA . GLN A 1 194 ? 28.739 4.479 -43.545 1.00 94.00 194 GLN A CA 1
ATOM 1547 C C . GLN A 1 194 ? 28.655 3.614 -42.289 1.00 94.00 194 GLN A C 1
ATOM 1549 O O . GLN A 1 194 ? 27.885 3.934 -41.389 1.00 94.00 194 GLN A O 1
ATOM 1554 N N . LEU A 1 195 ? 29.491 2.578 -42.198 1.00 93.12 195 LEU A N 1
ATOM 1555 C CA . LEU A 1 195 ? 29.563 1.699 -41.036 1.00 93.12 195 LEU A CA 1
ATOM 1556 C C . LEU A 1 195 ? 29.937 2.470 -39.764 1.00 93.12 195 LEU A C 1
ATOM 1558 O O . LEU A 1 195 ? 29.268 2.319 -38.748 1.00 93.12 195 LEU A O 1
ATOM 1562 N N . SER A 1 196 ? 30.948 3.342 -39.829 1.00 92.75 196 SER A N 1
ATOM 1563 C CA . SER A 1 196 ? 31.341 4.204 -38.703 1.00 92.75 196 SER A CA 1
ATOM 1564 C C . SER A 1 196 ? 30.185 5.071 -38.204 1.00 92.75 196 SER A C 1
ATOM 1566 O O . SER A 1 196 ? 29.923 5.122 -37.002 1.00 92.75 196 SER A O 1
ATOM 1568 N N . ASN A 1 197 ? 29.469 5.725 -39.121 1.00 94.81 197 ASN A N 1
ATOM 1569 C CA . ASN A 1 197 ? 28.331 6.570 -38.768 1.00 94.81 197 ASN A CA 1
ATOM 1570 C C . ASN A 1 197 ? 27.187 5.748 -38.157 1.00 94.81 197 ASN A C 1
ATOM 1572 O O . ASN A 1 197 ? 26.582 6.170 -37.177 1.00 94.81 197 ASN A O 1
ATOM 1576 N N . GLU A 1 198 ? 26.912 4.565 -38.706 1.00 95.38 198 GLU A N 1
ATOM 1577 C CA . GLU A 1 198 ? 25.823 3.710 -38.239 1.00 95.38 198 GLU A CA 1
ATOM 1578 C C . GLU A 1 198 ? 26.099 3.116 -36.852 1.00 95.38 198 GLU A C 1
ATOM 1580 O O . GLU A 1 198 ? 25.205 3.084 -36.014 1.00 95.38 198 GLU A O 1
ATOM 1585 N N . ILE A 1 199 ? 27.345 2.724 -36.559 1.00 94.06 199 ILE A N 1
ATOM 1586 C CA . ILE A 1 199 ? 27.751 2.271 -35.217 1.00 94.06 199 ILE A CA 1
ATOM 1587 C C . ILE A 1 199 ? 27.534 3.380 -34.184 1.00 94.06 199 ILE A C 1
ATOM 1589 O O . ILE A 1 199 ? 26.986 3.123 -33.114 1.00 94.06 199 ILE A O 1
ATOM 1593 N N . LYS A 1 200 ? 27.926 4.620 -34.509 1.00 94.38 200 LYS A N 1
ATOM 1594 C CA . LYS A 1 200 ? 27.710 5.782 -33.632 1.00 94.38 200 LYS A CA 1
ATOM 1595 C C . LYS A 1 200 ? 26.227 6.031 -33.382 1.00 94.38 200 LYS A C 1
ATOM 1597 O O . LYS A 1 200 ? 25.829 6.236 -32.238 1.00 94.38 200 LYS A O 1
ATOM 1602 N N . ASN A 1 201 ? 25.413 5.987 -34.436 1.00 95.81 201 ASN A N 1
ATOM 1603 C CA . ASN A 1 201 ? 23.966 6.155 -34.323 1.00 95.81 201 ASN A CA 1
ATOM 1604 C C . ASN A 1 201 ? 23.347 5.061 -33.446 1.00 95.81 201 ASN A C 1
ATOM 1606 O O . ASN A 1 201 ? 22.625 5.388 -32.508 1.00 95.81 201 ASN A O 1
ATOM 1610 N N . ALA A 1 202 ? 23.698 3.795 -33.683 1.00 95.62 202 ALA A N 1
ATOM 1611 C CA . ALA A 1 202 ? 23.224 2.667 -32.888 1.00 95.62 202 ALA A CA 1
ATOM 1612 C C . ALA A 1 202 ? 23.628 2.795 -31.412 1.00 95.62 202 ALA A C 1
ATOM 1614 O O . ALA A 1 202 ? 22.803 2.589 -30.530 1.00 95.62 202 ALA A O 1
ATOM 1615 N N . LEU A 1 203 ? 24.872 3.185 -31.111 1.00 95.38 203 LEU A N 1
ATOM 1616 C CA . LEU A 1 203 ? 25.308 3.411 -29.729 1.00 95.38 203 LEU A CA 1
ATOM 1617 C C . LEU A 1 203 ? 24.542 4.540 -29.042 1.00 95.38 203 LEU A C 1
ATOM 1619 O O . LEU A 1 203 ? 24.166 4.398 -27.878 1.00 95.38 203 LEU A O 1
ATOM 1623 N N . ASN A 1 204 ? 24.308 5.646 -29.747 1.00 96.00 204 ASN A N 1
ATOM 1624 C CA . ASN A 1 204 ? 23.502 6.745 -29.226 1.00 96.00 204 ASN A CA 1
ATOM 1625 C C . ASN A 1 204 ? 22.069 6.284 -28.946 1.00 96.00 204 ASN A C 1
ATOM 1627 O O . ASN A 1 204 ? 21.539 6.575 -27.878 1.00 96.00 204 ASN A O 1
ATOM 1631 N N . GLU A 1 205 ? 21.472 5.515 -29.859 1.00 96.31 205 GLU A N 1
ATOM 1632 C CA . GLU A 1 205 ? 20.131 4.962 -29.685 1.00 96.31 205 GLU A CA 1
ATOM 1633 C C . GLU A 1 205 ? 20.066 4.030 -28.467 1.00 96.31 205 GLU A C 1
ATOM 1635 O O . GLU A 1 205 ? 19.241 4.260 -27.582 1.00 96.31 205 GLU A O 1
ATOM 1640 N N . ILE A 1 206 ? 21.001 3.075 -28.352 1.00 96.62 206 ILE A N 1
ATOM 1641 C CA . ILE A 1 206 ? 21.120 2.141 -27.218 1.00 96.62 206 ILE A CA 1
ATOM 1642 C C . ILE A 1 206 ? 21.221 2.893 -25.885 1.00 96.62 206 ILE A C 1
ATOM 1644 O O . ILE A 1 206 ? 20.501 2.575 -24.941 1.00 96.62 206 ILE A O 1
ATOM 1648 N N . ASN A 1 207 ? 22.107 3.890 -25.794 1.00 95.44 207 ASN A N 1
ATOM 1649 C CA . ASN A 1 207 ? 22.320 4.648 -24.557 1.00 95.44 207 ASN A CA 1
ATOM 1650 C C . ASN A 1 207 ? 21.151 5.592 -24.224 1.00 95.44 207 ASN A C 1
ATOM 1652 O O . ASN A 1 207 ? 21.027 6.019 -23.081 1.00 95.44 207 ASN A O 1
ATOM 1656 N N . SER A 1 208 ? 20.309 5.927 -25.206 1.00 96.50 208 SER A N 1
ATOM 1657 C CA . SER A 1 208 ? 19.144 6.807 -25.037 1.00 96.50 208 SER A CA 1
ATOM 1658 C C . SER A 1 208 ? 17.840 6.068 -24.713 1.00 96.50 208 SER A C 1
ATOM 1660 O O . SER A 1 208 ? 16.788 6.705 -24.597 1.00 96.50 208 SER A O 1
ATOM 1662 N N . LEU A 1 209 ? 17.876 4.733 -24.596 1.00 97.56 209 LEU A N 1
ATOM 1663 C CA . LEU A 1 209 ? 16.695 3.941 -24.256 1.00 97.56 209 LEU A CA 1
ATOM 1664 C C . LEU A 1 209 ? 16.153 4.352 -22.872 1.00 97.56 209 LEU A C 1
ATOM 1666 O O . LEU A 1 209 ? 16.920 4.412 -21.911 1.00 97.56 209 LEU A O 1
ATOM 1670 N N . PRO A 1 210 ? 14.839 4.620 -22.738 1.00 96.94 210 PRO A N 1
ATOM 1671 C CA . PRO A 1 210 ? 14.263 5.299 -21.575 1.00 96.94 210 PRO A CA 1
ATOM 1672 C C . PRO A 1 210 ? 13.977 4.351 -20.396 1.00 96.94 210 PRO A C 1
ATOM 1674 O O . PRO A 1 210 ? 12.898 4.410 -19.798 1.00 96.94 210 PRO A O 1
ATOM 1677 N N . TYR A 1 211 ? 14.911 3.455 -20.071 1.00 96.81 211 TYR A N 1
ATOM 1678 C CA . TYR A 1 211 ? 14.759 2.548 -18.933 1.00 96.81 211 TYR A CA 1
ATOM 1679 C C . TYR A 1 211 ? 14.683 3.317 -17.600 1.00 96.81 211 TYR A C 1
ATOM 1681 O O . TYR A 1 211 ? 15.231 4.416 -17.488 1.00 96.81 211 TYR A O 1
ATOM 1689 N N . PRO A 1 212 ? 13.970 2.786 -16.591 1.00 94.31 212 PRO A N 1
ATOM 1690 C CA . PRO A 1 212 ? 13.945 3.373 -15.254 1.00 94.31 212 PRO A CA 1
ATOM 1691 C C . PRO A 1 212 ? 15.270 3.147 -14.512 1.00 94.31 212 PRO A C 1
ATOM 1693 O O . PRO A 1 212 ? 15.992 2.196 -14.802 1.00 94.31 212 PRO A O 1
ATOM 1696 N N . ASP A 1 213 ? 15.538 3.972 -13.502 1.00 89.69 213 ASP A N 1
ATOM 1697 C CA . ASP A 1 213 ? 16.570 3.672 -12.508 1.00 89.69 213 ASP A CA 1
ATOM 1698 C C . ASP A 1 213 ? 16.069 2.586 -11.546 1.00 89.69 213 ASP A C 1
ATOM 1700 O O . ASP A 1 213 ? 14.878 2.530 -11.226 1.00 89.69 213 ASP A O 1
ATOM 1704 N N . SER A 1 214 ? 16.978 1.741 -11.061 1.00 88.38 214 SER A N 1
ATOM 1705 C CA . SER A 1 214 ? 16.678 0.755 -10.022 1.00 88.38 214 SER A CA 1
ATOM 1706 C C . SER A 1 214 ? 17.848 0.595 -9.056 1.00 88.38 214 SER A C 1
ATOM 1708 O O . SER A 1 214 ? 19.009 0.670 -9.467 1.00 88.38 214 SER A O 1
ATOM 1710 N N . LYS A 1 215 ? 17.550 0.392 -7.767 1.00 87.56 215 LYS A N 1
ATOM 1711 C CA . LYS A 1 215 ? 18.554 0.131 -6.719 1.00 87.56 215 LYS A CA 1
ATOM 1712 C C . LYS A 1 215 ? 18.771 -1.367 -6.489 1.00 87.56 215 LYS A C 1
ATOM 1714 O O . LYS A 1 215 ? 19.787 -1.749 -5.907 1.00 87.56 215 LYS A O 1
ATOM 1719 N N . GLN A 1 216 ? 17.851 -2.209 -6.946 1.00 85.81 216 GLN A N 1
ATOM 1720 C CA . GLN A 1 216 ? 17.893 -3.648 -6.753 1.00 85.81 216 GLN A CA 1
ATOM 1721 C C . GLN A 1 216 ? 18.809 -4.342 -7.762 1.00 85.81 216 GLN A C 1
ATOM 1723 O O . GLN A 1 216 ? 18.749 -4.133 -8.976 1.00 85.81 216 GLN A O 1
ATOM 1728 N N . SER A 1 217 ? 19.645 -5.242 -7.245 1.00 81.06 217 SER A N 1
ATOM 1729 C CA . SER A 1 217 ? 20.462 -6.129 -8.067 1.00 81.06 217 SER A CA 1
ATOM 1730 C C . SER A 1 217 ? 19.700 -7.422 -8.354 1.00 81.06 217 SER A C 1
ATOM 1732 O O . SER A 1 217 ? 19.320 -8.141 -7.432 1.00 81.06 217 SER A O 1
ATOM 1734 N N . LEU A 1 218 ? 19.495 -7.728 -9.636 1.00 82.19 218 LEU A N 1
ATOM 1735 C CA . LEU A 1 218 ? 19.015 -9.029 -10.104 1.00 82.19 218 LEU A CA 1
ATOM 1736 C C . LEU A 1 218 ? 20.111 -9.713 -10.930 1.00 82.19 218 LEU A C 1
ATOM 1738 O O . LEU A 1 218 ? 20.891 -9.055 -11.622 1.00 82.19 218 LEU A O 1
ATOM 1742 N N . ASN A 1 219 ? 20.147 -11.044 -10.903 1.00 82.56 219 ASN A N 1
ATOM 1743 C CA . ASN A 1 219 ? 21.056 -11.810 -11.754 1.00 82.56 219 ASN A CA 1
ATOM 1744 C C . ASN A 1 219 ? 20.694 -11.622 -13.237 1.00 82.56 219 ASN A C 1
ATOM 1746 O O . ASN A 1 219 ? 19.521 -11.588 -13.592 1.00 82.56 219 ASN A O 1
ATOM 1750 N N . GLY A 1 220 ? 21.701 -11.542 -14.107 1.00 82.69 220 GLY A N 1
ATOM 1751 C CA . GLY A 1 220 ? 21.516 -11.458 -15.559 1.00 82.69 220 GLY A CA 1
ATOM 1752 C C . GLY A 1 220 ? 21.847 -10.089 -16.157 1.00 82.69 220 GLY A C 1
ATOM 1753 O O . GLY A 1 220 ? 21.769 -9.060 -15.487 1.00 82.69 220 GLY A O 1
ATOM 1754 N N . GLN A 1 221 ? 22.226 -10.121 -17.434 1.00 92.50 221 GLN A N 1
ATOM 1755 C CA . GLN A 1 221 ? 22.705 -8.983 -18.220 1.00 92.50 221 GLN A CA 1
ATOM 1756 C C . GLN A 1 221 ? 21.602 -7.946 -18.482 1.00 92.50 221 GLN A C 1
ATOM 1758 O O . GLN A 1 221 ? 20.464 -8.315 -18.786 1.00 92.50 221 GLN A O 1
ATOM 1763 N N . LEU A 1 222 ? 21.951 -6.656 -18.417 1.00 94.94 222 LEU A N 1
ATOM 1764 C CA . LEU A 1 222 ? 21.038 -5.557 -18.751 1.00 94.94 222 LEU A CA 1
ATOM 1765 C C . LEU A 1 222 ? 20.765 -5.494 -20.259 1.00 94.94 222 LEU A C 1
ATOM 1767 O O . LEU A 1 222 ? 21.629 -5.822 -21.073 1.00 94.94 222 LEU A O 1
ATOM 1771 N N . ALA A 1 223 ? 19.601 -4.980 -20.664 1.00 95.69 223 ALA A N 1
ATOM 1772 C CA . ALA A 1 223 ? 19.262 -4.876 -22.085 1.00 95.69 223 ALA A CA 1
ATOM 1773 C C . ALA A 1 223 ? 20.248 -3.976 -22.861 1.00 95.69 223 ALA A C 1
ATOM 1775 O O . ALA A 1 223 ? 20.641 -4.294 -23.982 1.00 95.69 223 ALA A O 1
ATOM 1776 N N . ILE A 1 224 ? 20.716 -2.881 -22.246 1.00 95.12 224 ILE A N 1
ATOM 1777 C CA . ILE A 1 224 ? 21.739 -1.992 -22.829 1.00 95.12 224 ILE A CA 1
ATOM 1778 C C . ILE A 1 224 ? 23.068 -2.730 -23.046 1.00 95.12 224 ILE A C 1
ATOM 1780 O O . ILE A 1 224 ? 23.712 -2.555 -24.082 1.00 95.12 224 ILE A O 1
ATOM 1784 N N . GLU A 1 225 ? 23.486 -3.558 -22.088 1.00 94.62 225 GLU A N 1
ATOM 1785 C CA . GLU A 1 225 ? 24.708 -4.364 -22.193 1.00 94.62 225 GLU A CA 1
ATOM 1786 C C . GLU A 1 225 ? 24.568 -5.416 -23.295 1.00 94.62 225 GLU A C 1
ATOM 1788 O O . GLU A 1 225 ? 25.461 -5.539 -24.134 1.00 94.62 225 GLU A O 1
ATOM 1793 N N . TYR A 1 226 ? 23.413 -6.085 -23.353 1.00 95.12 226 TYR A N 1
ATOM 1794 C CA . TYR A 1 226 ? 23.065 -7.039 -24.403 1.00 95.12 226 TYR A CA 1
ATOM 1795 C C . TYR A 1 226 ? 23.158 -6.408 -25.799 1.00 95.12 226 TYR A C 1
ATOM 1797 O O . TYR A 1 226 ? 23.816 -6.957 -26.684 1.00 95.12 226 TYR A O 1
ATOM 1805 N N . PHE A 1 227 ? 22.574 -5.224 -26.016 1.00 95.94 227 PHE A N 1
ATOM 1806 C CA . PHE A 1 227 ? 22.658 -4.560 -27.321 1.00 95.94 227 PHE A CA 1
ATOM 1807 C C . PHE A 1 227 ? 24.081 -4.114 -27.671 1.00 95.94 227 PHE A C 1
ATOM 1809 O O . PHE A 1 227 ? 24.479 -4.218 -28.832 1.00 95.94 227 PHE A O 1
ATOM 1816 N N . LYS A 1 228 ? 24.882 -3.666 -26.695 1.00 94.31 228 LYS A N 1
ATOM 1817 C CA . LYS A 1 228 ? 26.304 -3.343 -26.917 1.00 94.31 228 LYS A CA 1
ATOM 1818 C C . LYS A 1 228 ? 27.111 -4.583 -27.301 1.00 94.31 228 LYS A C 1
ATOM 1820 O O . LYS A 1 228 ? 27.941 -4.526 -28.213 1.00 94.31 228 LYS A O 1
ATOM 1825 N N . GLU A 1 229 ? 26.856 -5.714 -26.653 1.00 92.50 229 GLU A N 1
ATOM 1826 C CA . GLU A 1 229 ? 27.477 -6.990 -27.005 1.00 92.50 229 GLU A CA 1
ATOM 1827 C C . GLU A 1 229 ? 27.046 -7.459 -28.401 1.00 92.50 229 GLU A C 1
ATOM 1829 O O . GLU A 1 229 ? 27.895 -7.783 -29.231 1.00 92.50 229 GLU A O 1
ATOM 1834 N N . LYS A 1 230 ? 25.746 -7.407 -28.708 1.00 92.19 230 LYS A N 1
ATOM 1835 C CA . LYS A 1 230 ? 25.193 -7.729 -30.032 1.00 92.19 230 LYS A CA 1
ATOM 1836 C C . LYS A 1 230 ? 25.826 -6.861 -31.122 1.00 92.19 230 LYS A C 1
ATOM 1838 O O . LYS A 1 230 ? 26.270 -7.394 -32.136 1.00 92.19 230 LYS A O 1
ATOM 1843 N N . LEU A 1 231 ? 25.961 -5.552 -30.888 1.00 92.62 231 LEU A N 1
ATOM 1844 C CA . LEU A 1 231 ? 26.613 -4.612 -31.809 1.00 92.62 231 LEU A CA 1
ATOM 1845 C C . LEU A 1 231 ? 28.074 -4.988 -32.050 1.00 92.62 231 LEU A C 1
ATOM 1847 O O . LEU A 1 231 ? 28.551 -4.931 -33.182 1.00 92.62 231 LEU A O 1
ATOM 1851 N N . SER A 1 232 ? 28.764 -5.433 -30.999 1.00 90.06 232 SER A N 1
ATOM 1852 C CA . SER A 1 232 ? 30.166 -5.860 -31.050 1.00 90.06 232 SER A CA 1
ATOM 1853 C C . SER A 1 232 ? 30.405 -7.119 -31.881 1.00 90.06 232 SER A C 1
ATOM 1855 O O . SER A 1 232 ? 31.554 -7.517 -32.012 1.00 90.06 232 SER A O 1
ATOM 1857 N N . ASN A 1 233 ? 29.368 -7.732 -32.458 1.00 88.19 233 ASN A N 1
ATOM 1858 C CA . ASN A 1 233 ? 29.474 -8.911 -33.316 1.00 88.19 233 ASN A CA 1
ATOM 1859 C C . ASN A 1 233 ? 29.013 -8.658 -34.767 1.00 88.19 233 ASN A C 1
ATOM 1861 O O . ASN A 1 233 ? 29.039 -9.578 -35.586 1.00 88.19 233 ASN A O 1
ATOM 1865 N N . LEU A 1 234 ? 28.602 -7.432 -35.120 1.00 90.12 234 LEU A N 1
ATOM 1866 C CA . LEU A 1 234 ? 28.003 -7.119 -36.425 1.00 90.12 234 LEU A CA 1
ATOM 1867 C C . LEU A 1 234 ? 28.941 -6.325 -37.343 1.00 90.12 234 LEU A C 1
ATOM 1869 O O . LEU A 1 234 ? 29.582 -5.365 -36.925 1.00 90.12 234 LEU A O 1
ATOM 1873 N N . THR A 1 235 ? 28.963 -6.691 -38.628 1.00 87.88 235 THR A N 1
ATOM 1874 C CA . THR A 1 235 ? 29.620 -5.934 -39.722 1.00 87.88 235 THR A CA 1
ATOM 1875 C C . THR A 1 235 ? 28.645 -5.454 -40.796 1.00 87.88 235 THR A C 1
ATOM 1877 O O . THR A 1 235 ? 29.000 -4.604 -41.610 1.00 87.88 235 THR A O 1
ATOM 1880 N N . ASP A 1 236 ? 27.426 -5.996 -40.813 1.00 89.94 236 ASP A N 1
ATOM 1881 C CA . ASP A 1 236 ? 26.409 -5.701 -41.815 1.00 89.94 236 ASP A CA 1
ATOM 1882 C C . ASP A 1 236 ? 25.592 -4.456 -41.438 1.00 89.94 236 ASP A C 1
ATOM 1884 O O . ASP A 1 236 ? 25.041 -4.361 -40.340 1.00 89.94 236 ASP A O 1
ATOM 1888 N N . LEU A 1 237 ? 25.477 -3.511 -42.375 1.00 91.00 237 LEU A N 1
ATOM 1889 C CA . LEU A 1 237 ? 24.775 -2.243 -42.161 1.00 91.00 237 LEU A CA 1
ATOM 1890 C C . LEU A 1 237 ? 23.289 -2.432 -41.848 1.00 91.00 237 LEU A C 1
ATOM 1892 O O . LEU A 1 237 ? 22.730 -1.677 -41.054 1.00 91.00 237 LEU A O 1
ATOM 1896 N N . LYS A 1 238 ? 22.627 -3.406 -42.482 1.00 93.62 238 LYS A N 1
ATOM 1897 C CA . LYS A 1 238 ? 21.194 -3.636 -42.278 1.00 93.62 238 LYS A CA 1
ATOM 1898 C C . LYS A 1 238 ? 20.944 -4.212 -40.886 1.00 93.62 238 LYS A C 1
ATOM 1900 O O . LYS A 1 238 ? 20.026 -3.751 -40.217 1.00 93.62 238 LYS A O 1
ATOM 1905 N N . ALA A 1 239 ? 21.778 -5.151 -40.446 1.00 93.62 239 ALA A N 1
ATOM 1906 C CA . ALA A 1 239 ? 21.714 -5.735 -39.112 1.00 93.62 239 ALA A CA 1
ATOM 1907 C C . ALA A 1 239 ? 21.974 -4.699 -38.008 1.00 93.62 239 ALA A C 1
ATOM 1909 O O . ALA A 1 239 ? 21.273 -4.709 -37.000 1.00 93.62 239 ALA A O 1
ATOM 1910 N N . ILE A 1 240 ? 22.932 -3.782 -38.208 1.00 94.12 240 ILE A N 1
ATOM 1911 C CA . ILE A 1 240 ? 23.203 -2.693 -37.254 1.00 94.12 240 ILE A CA 1
ATOM 1912 C C . ILE A 1 240 ? 22.005 -1.735 -37.177 1.00 94.12 240 ILE A C 1
ATOM 1914 O O . ILE A 1 240 ? 21.559 -1.417 -36.080 1.00 94.12 240 ILE A O 1
ATOM 1918 N N . LYS A 1 241 ? 21.417 -1.353 -38.320 1.00 94.12 241 LYS A N 1
ATOM 1919 C CA . LYS A 1 241 ? 20.211 -0.500 -38.377 1.00 94.12 241 LYS A CA 1
ATOM 1920 C C . LYS A 1 241 ? 18.987 -1.092 -37.685 1.00 94.12 241 LYS A C 1
ATOM 1922 O O . LYS A 1 241 ? 18.080 -0.358 -37.315 1.00 94.12 241 LYS A O 1
ATOM 1927 N N . SER A 1 242 ? 18.912 -2.415 -37.581 1.00 94.69 242 SER A N 1
ATOM 1928 C CA . SER A 1 242 ? 17.797 -3.128 -36.956 1.00 94.69 242 SER A CA 1
ATOM 1929 C C . SER A 1 242 ? 18.196 -3.796 -35.641 1.00 94.69 242 SER A C 1
ATOM 1931 O O . SER A 1 242 ? 17.598 -4.806 -35.270 1.00 94.69 242 SER A O 1
ATOM 1933 N N . ILE A 1 243 ? 19.245 -3.304 -34.973 1.00 95.06 243 ILE A N 1
ATOM 1934 C CA . ILE A 1 243 ? 19.761 -3.933 -33.755 1.00 95.06 243 ILE A CA 1
ATOM 1935 C C . ILE A 1 243 ? 18.777 -3.830 -32.586 1.00 95.06 243 ILE A C 1
ATOM 1937 O O . ILE A 1 243 ? 18.634 -4.794 -31.830 1.00 95.06 243 ILE A O 1
ATOM 1941 N N . ILE A 1 244 ? 18.081 -2.693 -32.487 1.00 95.94 244 ILE A N 1
ATOM 1942 C CA . ILE A 1 244 ? 17.002 -2.438 -31.535 1.00 95.94 244 ILE A CA 1
ATOM 1943 C C . ILE A 1 244 ? 15.655 -2.728 -32.224 1.00 95.94 244 ILE A C 1
ATOM 1945 O O . ILE A 1 244 ? 15.426 -2.262 -33.346 1.00 95.94 244 ILE A O 1
ATOM 1949 N N . PRO A 1 245 ? 14.737 -3.476 -31.583 1.00 96.12 245 PRO A N 1
ATOM 1950 C CA . PRO A 1 245 ? 13.363 -3.605 -32.060 1.00 96.12 245 PRO A CA 1
ATOM 1951 C C . PRO A 1 245 ? 12.665 -2.241 -32.143 1.00 96.12 245 PRO A C 1
ATOM 1953 O O . PRO A 1 245 ? 12.710 -1.453 -31.201 1.00 96.12 245 PRO A O 1
ATOM 1956 N N . LYS A 1 246 ? 11.986 -1.963 -33.263 1.00 94.44 246 LYS A N 1
ATOM 1957 C CA . LYS A 1 246 ? 11.419 -0.633 -33.564 1.00 94.44 246 LYS A CA 1
ATOM 1958 C C . LYS A 1 246 ? 10.440 -0.107 -32.506 1.00 94.44 246 LYS A C 1
ATOM 1960 O O . LYS A 1 246 ? 10.335 1.098 -32.331 1.00 94.44 246 LYS A O 1
ATOM 1965 N N . ASP A 1 247 ? 9.719 -1.000 -31.840 1.00 95.38 247 ASP A N 1
ATOM 1966 C CA . ASP A 1 247 ? 8.690 -0.713 -30.838 1.00 95.38 247 ASP A CA 1
ATOM 1967 C C . ASP A 1 247 ? 9.216 -0.751 -29.392 1.00 95.38 247 ASP A C 1
ATOM 1969 O O . ASP A 1 247 ? 8.465 -0.466 -28.456 1.00 95.38 247 ASP A O 1
ATOM 1973 N N . LEU A 1 248 ? 10.497 -1.082 -29.177 1.00 97.00 248 LEU A N 1
ATOM 1974 C CA . LEU A 1 248 ? 11.054 -1.272 -27.835 1.00 97.00 248 LEU A CA 1
ATOM 1975 C C . LEU A 1 248 ? 10.936 -0.007 -26.980 1.00 97.00 248 LEU A C 1
ATOM 1977 O O . LEU A 1 248 ? 10.536 -0.081 -25.820 1.00 97.00 248 LEU A O 1
ATOM 1981 N N . LYS A 1 249 ? 11.257 1.160 -27.549 1.00 97.06 249 LYS A N 1
ATOM 1982 C CA . LYS A 1 249 ? 11.203 2.443 -26.833 1.00 97.06 249 LYS A CA 1
ATOM 1983 C C . LYS A 1 249 ? 9.802 2.729 -26.291 1.00 97.06 249 LYS A C 1
ATOM 1985 O O . LYS A 1 249 ? 9.660 3.080 -25.120 1.00 97.06 249 LYS A O 1
ATOM 1990 N N . ASP A 1 250 ? 8.784 2.534 -27.124 1.00 96.94 250 ASP A N 1
ATOM 1991 C CA . ASP A 1 250 ? 7.388 2.767 -26.755 1.00 96.94 250 ASP A CA 1
ATOM 1992 C C . ASP A 1 250 ? 6.922 1.752 -25.706 1.00 96.94 250 ASP A C 1
ATOM 1994 O O . ASP A 1 250 ? 6.267 2.122 -24.731 1.00 96.94 250 ASP A O 1
ATOM 1998 N N . LYS A 1 251 ? 7.334 0.484 -25.835 1.00 97.31 251 LYS A N 1
ATOM 1999 C CA . LYS A 1 251 ? 7.057 -0.553 -24.831 1.00 97.31 251 LYS A CA 1
ATOM 2000 C C . LYS A 1 251 ? 7.666 -0.226 -23.469 1.00 97.31 251 LYS A C 1
ATOM 2002 O O . LYS A 1 251 ? 6.968 -0.348 -22.466 1.00 97.31 251 LYS A O 1
ATOM 2007 N N . ILE A 1 252 ? 8.919 0.237 -23.417 1.00 97.81 252 ILE A N 1
ATOM 2008 C CA . ILE A 1 252 ? 9.569 0.638 -22.157 1.00 97.81 252 ILE A CA 1
ATOM 2009 C C . ILE A 1 252 ? 8.779 1.762 -21.480 1.00 97.81 252 ILE A C 1
ATOM 2011 O O . ILE A 1 252 ? 8.488 1.681 -20.286 1.00 97.81 252 ILE A O 1
ATOM 2015 N N . ILE A 1 253 ? 8.393 2.790 -22.243 1.00 97.31 253 ILE A N 1
ATOM 2016 C CA . ILE A 1 253 ? 7.600 3.915 -21.729 1.00 97.31 253 ILE A CA 1
ATOM 2017 C C . ILE A 1 253 ? 6.249 3.422 -21.200 1.00 97.31 253 ILE A C 1
ATOM 2019 O O . ILE A 1 253 ? 5.846 3.794 -20.096 1.00 97.31 253 ILE A O 1
ATOM 2023 N N . ASN A 1 254 ? 5.565 2.557 -21.949 1.00 97.25 254 ASN A N 1
ATOM 2024 C CA . ASN A 1 254 ? 4.274 2.012 -21.542 1.00 97.25 254 ASN A CA 1
ATOM 2025 C C . ASN A 1 254 ? 4.383 1.196 -20.251 1.00 97.25 254 ASN A C 1
ATOM 2027 O O . ASN A 1 254 ? 3.617 1.442 -19.322 1.00 97.25 254 ASN A O 1
ATOM 2031 N N . PHE A 1 255 ? 5.358 0.291 -20.136 1.00 97.94 255 PHE A N 1
ATOM 2032 C CA . PHE A 1 255 ? 5.559 -0.478 -18.906 1.00 97.94 255 PHE A CA 1
ATOM 2033 C C . PHE A 1 255 ? 5.909 0.405 -17.712 1.00 97.94 255 PHE A C 1
ATOM 2035 O O . PHE A 1 255 ? 5.323 0.232 -16.646 1.00 97.94 255 PHE A O 1
ATOM 2042 N N . LYS A 1 256 ? 6.787 1.397 -17.891 1.00 96.12 256 LYS A N 1
ATOM 2043 C CA . LYS A 1 256 ? 7.118 2.368 -16.839 1.00 96.12 256 LYS A CA 1
ATOM 2044 C C . LYS A 1 256 ? 5.870 3.091 -16.323 1.00 96.12 256 LYS A C 1
ATOM 2046 O O . LYS A 1 256 ? 5.679 3.211 -15.116 1.00 96.12 256 LYS A O 1
ATOM 2051 N N . ASN A 1 257 ? 4.992 3.519 -17.230 1.00 95.69 257 ASN A N 1
ATOM 2052 C CA . ASN A 1 257 ? 3.735 4.173 -16.869 1.00 95.69 257 ASN A CA 1
ATOM 2053 C C . ASN A 1 257 ? 2.755 3.225 -16.160 1.00 95.69 257 ASN A C 1
ATOM 2055 O O . ASN A 1 257 ? 2.000 3.675 -15.305 1.00 95.69 257 ASN A O 1
ATOM 2059 N N . LEU A 1 258 ? 2.755 1.932 -16.500 1.00 96.56 258 LEU A N 1
ATOM 2060 C CA . LEU A 1 258 ? 1.910 0.931 -15.841 1.00 96.56 258 LEU A CA 1
ATOM 2061 C C . LEU A 1 258 ? 2.408 0.568 -14.439 1.00 96.56 258 LEU A C 1
ATOM 2063 O O . LEU A 1 258 ? 1.595 0.456 -13.528 1.00 96.56 258 LEU A O 1
ATOM 2067 N N . ILE A 1 259 ? 3.725 0.440 -14.251 1.00 94.50 259 ILE A N 1
ATOM 2068 C CA . ILE A 1 259 ? 4.344 0.208 -12.933 1.00 94.50 259 ILE A CA 1
ATOM 2069 C C . ILE A 1 259 ? 4.010 1.361 -11.977 1.00 94.50 259 ILE A C 1
ATOM 2071 O O . ILE A 1 259 ? 3.728 1.139 -10.802 1.00 94.50 259 ILE A O 1
ATOM 2075 N N . LEU A 1 260 ? 4.007 2.593 -12.490 1.00 88.81 260 LEU A N 1
ATOM 2076 C CA . LEU A 1 260 ? 3.718 3.808 -11.725 1.00 88.81 260 LEU A CA 1
ATOM 2077 C C . LEU A 1 260 ? 2.252 4.256 -11.821 1.00 88.81 260 LEU A C 1
ATOM 2079 O O . LEU A 1 260 ? 1.939 5.389 -11.447 1.00 88.81 260 LEU A O 1
ATOM 2083 N N . LEU A 1 261 ? 1.355 3.406 -12.332 1.00 89.56 261 LEU A N 1
ATOM 2084 C CA . LEU A 1 261 ? -0.047 3.770 -12.500 1.00 89.56 261 LEU A CA 1
ATOM 2085 C C . LEU A 1 261 ? -0.645 4.121 -11.123 1.00 89.56 261 LEU A C 1
ATOM 2087 O O . LEU A 1 261 ? -0.540 3.320 -10.190 1.00 89.56 261 LEU A O 1
ATOM 2091 N N . PRO A 1 262 ? -1.258 5.305 -10.953 1.00 74.25 262 PRO A N 1
ATOM 2092 C CA . PRO A 1 262 ? -1.833 5.684 -9.673 1.00 74.25 262 PRO A CA 1
ATOM 2093 C C . PRO A 1 262 ? -3.090 4.850 -9.403 1.00 74.25 262 PRO A C 1
ATOM 2095 O O . PRO A 1 262 ? -4.114 5.023 -10.059 1.00 74.25 262 PRO A O 1
ATOM 2098 N N . LEU A 1 263 ? -3.001 3.951 -8.421 1.00 80.25 263 LEU A N 1
ATOM 2099 C CA . LEU A 1 263 ? -4.106 3.119 -7.934 1.00 80.25 263 LEU A CA 1
ATOM 2100 C C . LEU A 1 263 ? -4.583 3.669 -6.585 1.00 80.25 263 LEU A C 1
ATOM 2102 O O . LEU A 1 263 ? -4.185 3.194 -5.520 1.00 80.25 263 LEU A O 1
ATOM 2106 N N . SER A 1 264 ? -5.355 4.755 -6.628 1.00 76.94 264 SER A N 1
ATOM 2107 C CA . SER A 1 264 ? -5.718 5.547 -5.445 1.00 76.94 264 SER A CA 1
ATOM 2108 C C . SER A 1 264 ? -6.602 4.805 -4.439 1.00 76.94 264 SER A C 1
ATOM 2110 O O . SER A 1 264 ? -6.600 5.157 -3.262 1.00 76.94 264 SER A O 1
ATOM 2112 N N . ASN A 1 265 ? -7.350 3.794 -4.880 1.00 80.31 265 ASN A N 1
ATOM 2113 C CA . ASN A 1 265 ? -8.311 3.061 -4.055 1.00 80.31 265 ASN A CA 1
ATOM 2114 C C . ASN A 1 265 ? -7.724 1.760 -3.481 1.00 80.31 265 ASN A C 1
ATOM 2116 O O . ASN A 1 265 ? -8.335 1.117 -2.625 1.00 80.31 265 ASN A O 1
ATOM 2120 N N . ILE A 1 266 ? -6.514 1.383 -3.904 1.00 79.25 266 ILE A N 1
ATOM 2121 C CA . ILE A 1 266 ? -5.800 0.204 -3.415 1.00 79.25 266 ILE A CA 1
ATOM 2122 C C . ILE A 1 266 ? -4.721 0.651 -2.432 1.00 79.25 266 ILE A C 1
ATOM 2124 O O . ILE A 1 266 ? -3.538 0.769 -2.752 1.00 79.25 266 ILE A O 1
ATOM 2128 N N . ASN A 1 267 ? -5.161 0.937 -1.209 1.00 72.44 267 ASN A N 1
ATOM 2129 C CA . ASN A 1 267 ? -4.293 1.419 -0.149 1.00 72.44 267 ASN A CA 1
ATOM 2130 C C . ASN A 1 267 ? -4.435 0.556 1.105 1.00 72.44 267 ASN A C 1
ATOM 2132 O O . ASN A 1 267 ? -5.269 0.815 1.974 1.00 72.44 267 ASN A O 1
ATOM 2136 N N . VAL A 1 268 ? -3.651 -0.517 1.139 1.00 70.88 268 VAL A N 1
ATOM 2137 C CA . VAL A 1 268 ? -3.618 -1.502 2.220 1.00 70.88 268 VAL A CA 1
ATOM 2138 C C . VAL A 1 268 ? -2.219 -1.679 2.756 1.00 70.88 268 VAL A C 1
ATOM 2140 O O . VAL A 1 268 ? -1.238 -1.434 2.058 1.00 70.88 268 VAL A O 1
ATOM 2143 N N . ARG A 1 269 ? -2.139 -2.121 4.009 1.00 67.06 269 ARG A N 1
ATOM 2144 C CA . ARG A 1 269 ? -0.875 -2.297 4.712 1.00 67.06 269 ARG A CA 1
ATOM 2145 C C . ARG A 1 269 ? 0.070 -3.222 3.952 1.00 67.06 269 ARG A C 1
ATOM 2147 O O . ARG A 1 269 ? 1.224 -2.876 3.799 1.00 67.06 269 ARG A O 1
ATOM 2154 N N . GLU A 1 270 ? -0.418 -4.340 3.436 1.00 73.25 270 GLU A N 1
ATOM 2155 C CA . GLU A 1 270 ? 0.360 -5.333 2.686 1.00 73.25 270 GLU A CA 1
ATOM 2156 C C . GLU A 1 270 ? 0.989 -4.750 1.412 1.00 73.25 270 GLU A C 1
ATOM 2158 O O . GLU A 1 270 ? 2.068 -5.173 0.991 1.00 73.25 270 GLU A O 1
ATOM 2163 N N . TRP A 1 271 ? 0.326 -3.754 0.818 1.00 82.50 271 TRP A N 1
ATOM 2164 C CA . TRP A 1 271 ? 0.842 -3.020 -0.329 1.00 82.50 271 TRP A CA 1
ATOM 2165 C C . TRP A 1 271 ? 1.853 -1.966 0.095 1.00 82.50 271 TRP A C 1
ATOM 2167 O O . TRP A 1 271 ? 2.935 -1.905 -0.479 1.00 82.50 271 TRP A O 1
ATOM 2177 N N . LEU A 1 272 ? 1.500 -1.148 1.092 1.00 77.31 272 LEU A N 1
ATOM 2178 C CA . LEU A 1 272 ? 2.344 -0.070 1.608 1.00 77.31 272 LEU A CA 1
ATOM 2179 C C . LEU A 1 272 ? 3.653 -0.603 2.203 1.00 77.31 272 LEU A C 1
ATOM 2181 O O . LEU A 1 272 ? 4.721 -0.051 1.934 1.00 77.31 272 LEU A O 1
ATOM 2185 N N . ASP A 1 273 ? 3.571 -1.691 2.968 1.00 73.81 273 ASP A N 1
ATOM 2186 C CA . ASP A 1 273 ? 4.703 -2.388 3.566 1.00 73.81 273 ASP A CA 1
ATOM 2187 C C . ASP A 1 273 ? 5.525 -3.022 2.424 1.00 73.81 273 ASP A C 1
ATOM 2189 O O . ASP A 1 273 ? 5.180 -4.049 1.831 1.00 73.81 273 ASP A O 1
ATOM 2193 N N . GLY A 1 274 ? 6.620 -2.351 2.057 1.00 81.25 274 GLY A N 1
ATOM 2194 C CA . GLY A 1 274 ? 7.507 -2.767 0.970 1.00 81.25 274 GLY A CA 1
ATOM 2195 C C . GLY A 1 274 ? 6.996 -2.425 -0.433 1.00 81.25 274 GLY A C 1
ATOM 2196 O O . GLY A 1 274 ? 7.368 -3.119 -1.378 1.00 81.25 274 GLY A O 1
ATOM 2197 N N . LYS A 1 275 ? 6.138 -1.404 -0.596 1.00 86.06 275 LYS A N 1
ATOM 2198 C CA . LYS A 1 275 ? 5.726 -0.904 -1.924 1.00 86.06 275 LYS A CA 1
ATOM 2199 C C . LYS A 1 275 ? 6.935 -0.545 -2.784 1.00 86.06 275 LYS A C 1
ATOM 2201 O O . LYS A 1 275 ? 7.045 -1.002 -3.915 1.00 86.06 275 LYS A O 1
ATOM 2206 N N . ASP A 1 276 ? 7.835 0.262 -2.229 1.00 88.06 276 ASP A N 1
ATOM 2207 C CA . ASP A 1 276 ? 8.988 0.793 -2.957 1.00 88.06 276 ASP A CA 1
ATOM 2208 C C . ASP A 1 276 ? 9.935 -0.322 -3.407 1.00 88.06 276 ASP A C 1
ATOM 2210 O O . ASP A 1 276 ? 10.414 -0.289 -4.533 1.00 88.06 276 ASP A O 1
ATOM 2214 N N . GLU A 1 277 ? 10.135 -1.345 -2.573 1.00 90.81 277 GLU A N 1
ATOM 2215 C CA . GLU A 1 277 ? 10.932 -2.531 -2.911 1.00 90.81 277 GLU A CA 1
ATOM 2216 C C . GLU A 1 277 ? 10.306 -3.322 -4.069 1.00 90.81 277 GLU A C 1
ATOM 2218 O O . GLU A 1 277 ? 10.991 -3.654 -5.031 1.00 90.81 277 GLU A O 1
ATOM 2223 N N . LYS A 1 278 ? 8.985 -3.550 -4.040 1.00 91.69 278 LYS A N 1
ATOM 2224 C CA . LYS A 1 278 ? 8.269 -4.241 -5.128 1.00 91.69 278 LYS A CA 1
ATOM 2225 C C . LYS A 1 278 ? 8.325 -3.452 -6.439 1.00 91.69 278 LYS A C 1
ATOM 2227 O O . LYS A 1 278 ? 8.514 -4.034 -7.505 1.00 91.69 278 LYS A O 1
ATOM 2232 N N . LEU A 1 279 ? 8.156 -2.128 -6.379 1.00 92.75 279 LEU A N 1
ATOM 2233 C CA . LEU A 1 279 ? 8.264 -1.264 -7.559 1.00 92.75 279 LEU A CA 1
ATOM 2234 C C . LEU A 1 279 ? 9.698 -1.231 -8.108 1.00 92.75 279 LEU A C 1
ATOM 2236 O O . LEU A 1 279 ? 9.880 -1.232 -9.327 1.00 92.75 279 LEU A O 1
ATOM 2240 N N . ASP A 1 280 ? 10.702 -1.236 -7.231 1.00 93.44 280 ASP A N 1
ATOM 2241 C CA . ASP A 1 280 ? 12.108 -1.332 -7.620 1.00 93.44 280 ASP A CA 1
ATOM 2242 C C . ASP A 1 280 ? 12.411 -2.674 -8.308 1.00 93.44 280 ASP A C 1
ATOM 2244 O O . ASP A 1 280 ? 13.076 -2.683 -9.344 1.00 93.44 280 ASP A O 1
ATOM 2248 N N . GLU A 1 281 ? 11.824 -3.784 -7.845 1.00 94.69 281 GLU A N 1
ATOM 2249 C CA . GLU A 1 281 ? 11.961 -5.095 -8.497 1.00 94.69 281 GLU A CA 1
ATOM 2250 C C . GLU A 1 281 ? 11.381 -5.099 -9.916 1.00 94.69 281 GLU A C 1
ATOM 2252 O O . GLU A 1 281 ? 12.008 -5.593 -10.860 1.00 94.69 281 GLU A O 1
ATOM 2257 N N . LEU A 1 282 ? 10.193 -4.515 -10.100 1.00 96.50 282 LEU A N 1
ATOM 2258 C CA . LEU A 1 282 ? 9.574 -4.390 -11.422 1.00 96.50 282 LEU A CA 1
ATOM 2259 C C . LEU A 1 282 ? 10.430 -3.525 -12.363 1.00 96.50 282 LEU A C 1
ATOM 2261 O O . LEU A 1 282 ? 10.601 -3.878 -13.534 1.00 96.50 282 LEU A O 1
ATOM 2265 N N . ASN A 1 283 ? 11.028 -2.442 -11.857 1.00 96.31 283 ASN A N 1
ATOM 2266 C CA . ASN A 1 283 ? 11.971 -1.620 -12.621 1.00 96.31 283 ASN A CA 1
ATOM 2267 C C . ASN A 1 283 ? 13.254 -2.391 -12.973 1.00 96.31 283 ASN A C 1
ATOM 2269 O O . ASN A 1 283 ? 13.709 -2.326 -14.118 1.00 96.31 283 ASN A O 1
ATOM 2273 N N . ALA A 1 284 ? 13.801 -3.179 -12.044 1.00 95.88 284 ALA A N 1
ATOM 2274 C CA . ALA A 1 284 ? 14.957 -4.041 -12.288 1.00 95.88 284 ALA A CA 1
ATOM 2275 C C . ALA A 1 284 ? 14.681 -5.092 -13.379 1.00 95.88 284 ALA A C 1
ATOM 2277 O O . ALA A 1 284 ? 15.566 -5.405 -14.183 1.00 95.88 284 ALA A O 1
ATOM 2278 N N . ARG A 1 285 ? 13.454 -5.623 -13.450 1.00 96.12 285 ARG A N 1
ATOM 2279 C CA . ARG A 1 285 ? 13.016 -6.518 -14.536 1.00 96.12 285 ARG A CA 1
ATOM 2280 C C . ARG A 1 285 ? 12.887 -5.773 -15.863 1.00 96.12 285 ARG A C 1
ATOM 2282 O O . ARG A 1 285 ? 13.397 -6.257 -16.873 1.00 96.12 285 ARG A O 1
ATOM 2289 N N . LEU A 1 286 ? 12.280 -4.584 -15.865 1.00 97.06 286 LEU A N 1
ATOM 2290 C CA . LEU A 1 286 ? 12.154 -3.749 -17.064 1.00 97.06 286 LEU A CA 1
ATOM 2291 C C . LEU A 1 286 ? 13.528 -3.359 -17.642 1.00 97.06 286 LEU A C 1
ATOM 2293 O O . LEU A 1 286 ? 13.695 -3.391 -18.854 1.00 97.06 286 LEU A O 1
ATOM 2297 N N . LEU A 1 287 ? 14.541 -3.103 -16.810 1.00 96.31 287 LEU A N 1
ATOM 2298 C CA . LEU A 1 287 ? 15.932 -2.851 -17.235 1.00 96.31 287 LEU A CA 1
ATOM 2299 C C . LEU A 1 287 ? 16.577 -3.993 -18.053 1.00 96.31 287 LEU A C 1
ATOM 2301 O O . LEU A 1 287 ? 17.578 -3.786 -18.746 1.00 96.31 287 LEU A O 1
ATOM 2305 N N . ARG A 1 288 ? 16.027 -5.208 -17.966 1.00 95.81 288 ARG A N 1
ATOM 2306 C CA . ARG A 1 288 ? 16.513 -6.415 -18.658 1.00 95.81 288 ARG A CA 1
ATOM 2307 C C . ARG A 1 288 ? 15.630 -6.823 -19.840 1.00 95.81 288 ARG A C 1
ATOM 2309 O O . ARG A 1 288 ? 15.984 -7.742 -20.575 1.00 95.81 288 ARG A O 1
ATOM 2316 N N . PHE A 1 289 ? 14.509 -6.136 -20.051 1.00 96.44 289 PHE A N 1
ATOM 2317 C CA . PHE A 1 289 ? 13.597 -6.384 -21.163 1.00 96.44 289 PHE A CA 1
ATOM 2318 C C . PHE A 1 289 ? 14.182 -5.850 -22.477 1.00 96.44 289 PHE A C 1
ATOM 2320 O O . PHE A 1 289 ? 14.283 -4.646 -22.662 1.00 96.44 289 PHE A O 1
ATOM 2327 N N . SER A 1 290 ? 14.541 -6.735 -23.411 1.00 95.44 290 SER A N 1
ATOM 2328 C CA . SER A 1 290 ? 15.123 -6.361 -24.713 1.00 95.44 290 SER A CA 1
ATOM 2329 C C . SER A 1 290 ? 14.114 -6.307 -25.869 1.00 95.44 290 SER A C 1
ATOM 2331 O O . SER A 1 290 ? 14.457 -5.879 -26.967 1.00 95.44 290 SER A O 1
ATOM 2333 N N . GLY A 1 291 ? 12.877 -6.773 -25.671 1.00 93.44 291 GLY A N 1
ATOM 2334 C CA . GLY A 1 291 ? 11.836 -6.825 -26.710 1.00 93.44 291 GLY A CA 1
ATOM 2335 C C . GLY A 1 291 ? 12.026 -7.888 -27.802 1.00 93.44 291 GLY A C 1
ATOM 2336 O O . GLY A 1 291 ? 11.072 -8.197 -28.508 1.00 93.44 291 GLY A O 1
ATOM 2337 N N . ASP A 1 292 ? 13.210 -8.494 -27.922 1.00 91.75 292 ASP A N 1
ATOM 2338 C CA . ASP A 1 292 ? 13.509 -9.577 -28.874 1.00 91.75 292 ASP A CA 1
ATOM 2339 C C . ASP A 1 292 ? 13.555 -10.974 -28.230 1.00 91.75 292 ASP A C 1
ATOM 2341 O O . ASP A 1 292 ? 13.950 -11.946 -28.872 1.00 91.75 292 ASP A O 1
ATOM 2345 N N . ASN A 1 293 ? 13.110 -11.086 -26.972 1.00 87.50 293 ASN A N 1
ATOM 2346 C CA . ASN A 1 293 ? 13.019 -12.334 -26.207 1.00 87.50 293 ASN A CA 1
ATOM 2347 C C . ASN A 1 293 ? 14.342 -13.118 -26.116 1.00 87.50 293 ASN A C 1
ATOM 2349 O O . ASN A 1 293 ? 14.324 -14.348 -26.024 1.00 87.50 293 ASN A O 1
ATOM 2353 N N . TYR A 1 294 ? 15.489 -12.427 -26.104 1.00 89.25 294 TYR A N 1
ATOM 2354 C CA . TYR A 1 294 ? 16.798 -13.066 -25.912 1.00 89.25 294 TYR A CA 1
ATOM 2355 C C . TYR A 1 294 ? 16.850 -13.881 -24.607 1.00 89.25 294 TYR A C 1
ATOM 2357 O O . TYR A 1 294 ? 17.418 -14.975 -24.573 1.00 89.25 294 TYR A O 1
ATOM 2365 N N . ASN A 1 295 ? 16.223 -13.366 -23.546 1.00 89.81 295 ASN A N 1
ATOM 2366 C CA . ASN A 1 295 ? 16.125 -14.021 -22.252 1.00 89.81 295 ASN A CA 1
ATOM 2367 C C . ASN A 1 295 ? 14.661 -14.344 -21.926 1.00 89.81 295 ASN A C 1
ATOM 2369 O O . ASN A 1 295 ? 13.817 -13.452 -21.838 1.00 89.81 295 ASN A O 1
ATOM 2373 N N . LYS A 1 296 ? 14.377 -15.632 -21.706 1.00 89.00 296 LYS A N 1
ATOM 2374 C CA . LYS A 1 296 ? 13.031 -16.148 -21.412 1.00 89.00 296 LYS A CA 1
ATOM 2375 C C . LYS A 1 296 ? 12.459 -15.677 -20.067 1.00 89.00 296 LYS A C 1
ATOM 2377 O O . LYS A 1 296 ? 11.258 -15.811 -19.857 1.00 89.00 296 LYS A O 1
ATOM 2382 N N . GLU A 1 297 ? 13.285 -15.142 -19.171 1.00 90.62 297 GLU A N 1
ATOM 2383 C CA . GLU A 1 297 ? 12.841 -14.574 -17.888 1.00 90.62 297 GLU A CA 1
ATOM 2384 C C . GLU A 1 297 ? 12.418 -13.099 -17.997 1.00 90.62 297 GLU A C 1
ATOM 2386 O O . GLU A 1 297 ? 11.690 -12.605 -17.139 1.00 90.62 297 GLU A O 1
ATOM 2391 N N . TYR A 1 298 ? 12.827 -12.403 -19.064 1.00 93.81 298 TYR A N 1
ATOM 2392 C CA . TYR A 1 298 ? 12.552 -10.977 -19.286 1.00 93.81 298 TYR A CA 1
ATOM 2393 C C . TYR A 1 298 ? 11.841 -10.750 -20.621 1.00 93.81 298 TYR A C 1
ATOM 2395 O O . TYR A 1 298 ? 12.161 -9.825 -21.366 1.00 93.81 298 TYR A O 1
ATOM 2403 N N . THR A 1 299 ? 10.898 -11.632 -20.951 1.00 95.25 299 THR A N 1
ATOM 2404 C CA . THR A 1 299 ? 10.016 -11.464 -22.111 1.00 95.25 299 THR A CA 1
ATOM 2405 C C . THR A 1 299 ? 8.926 -10.436 -21.812 1.00 95.25 299 THR A C 1
ATOM 2407 O O . THR A 1 299 ? 8.680 -10.076 -20.659 1.00 95.25 299 THR A O 1
ATOM 2410 N N . GLU A 1 300 ? 8.226 -9.983 -22.853 1.00 96.50 300 GLU A N 1
ATOM 2411 C CA . GLU A 1 300 ? 7.056 -9.111 -22.690 1.00 96.50 300 GLU A CA 1
ATOM 2412 C C . GLU A 1 300 ? 5.965 -9.779 -21.839 1.00 96.50 300 GLU A C 1
ATOM 2414 O O . GLU A 1 300 ? 5.400 -9.144 -20.951 1.00 96.50 300 GLU A O 1
ATOM 2419 N N . LEU A 1 301 ? 5.720 -11.076 -22.063 1.00 96.75 301 LEU A N 1
ATOM 2420 C CA . LEU A 1 301 ? 4.746 -11.856 -21.298 1.00 96.75 301 LEU A CA 1
ATOM 2421 C C . LEU A 1 301 ? 5.165 -11.968 -19.829 1.00 96.75 301 LEU A C 1
ATOM 2423 O O . LEU A 1 301 ? 4.379 -11.639 -18.948 1.00 96.75 301 LEU A O 1
ATOM 2427 N N . ALA A 1 302 ? 6.430 -12.302 -19.557 1.00 96.25 302 ALA A N 1
ATOM 2428 C CA . ALA A 1 302 ? 6.935 -12.361 -18.189 1.00 96.25 302 ALA A CA 1
ATOM 2429 C C . ALA A 1 302 ? 6.765 -11.018 -17.464 1.00 96.25 302 ALA A C 1
ATOM 2431 O O . ALA A 1 302 ? 6.318 -10.982 -16.319 1.00 96.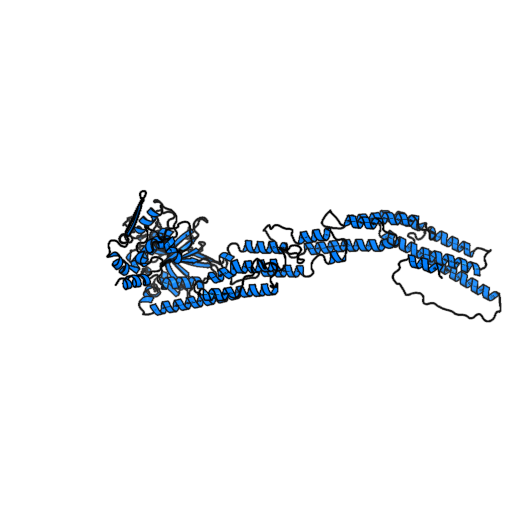25 302 ALA A O 1
ATOM 2432 N N . LEU A 1 303 ? 7.075 -9.897 -18.123 1.00 97.06 303 LEU A N 1
ATOM 2433 C CA . LEU A 1 303 ? 6.929 -8.578 -17.513 1.00 97.06 303 LEU A CA 1
ATOM 2434 C C . LEU A 1 303 ? 5.457 -8.230 -17.231 1.00 97.06 303 LEU A C 1
ATOM 2436 O O . LEU A 1 303 ? 5.152 -7.716 -16.154 1.00 97.06 303 LEU A O 1
ATOM 2440 N N . ILE A 1 304 ? 4.545 -8.562 -18.152 1.00 98.06 304 ILE A N 1
ATOM 2441 C CA . ILE A 1 304 ? 3.096 -8.415 -17.946 1.00 98.06 304 ILE A CA 1
ATOM 2442 C C . ILE A 1 304 ? 2.634 -9.225 -16.733 1.00 98.06 304 ILE A C 1
ATOM 2444 O O . ILE A 1 304 ? 1.935 -8.682 -15.876 1.00 98.06 304 ILE A O 1
ATOM 2448 N N . TYR A 1 305 ? 3.051 -10.490 -16.646 1.00 98.06 305 TYR A N 1
ATOM 2449 C CA . TYR A 1 305 ? 2.771 -11.367 -15.515 1.00 98.06 305 TYR A CA 1
ATOM 2450 C C . TYR A 1 305 ? 3.227 -10.739 -14.194 1.00 98.06 305 TYR A C 1
ATOM 2452 O O . TYR A 1 305 ? 2.414 -10.580 -13.286 1.00 98.06 305 TYR A O 1
ATOM 2460 N N . TYR A 1 306 ? 4.494 -10.319 -14.096 1.00 97.19 306 TYR A N 1
ATOM 2461 C CA . TYR A 1 306 ? 5.043 -9.783 -12.848 1.00 97.19 306 TYR A CA 1
ATOM 2462 C C . TYR A 1 306 ? 4.344 -8.498 -12.410 1.00 97.19 306 TYR A C 1
ATOM 2464 O O . TYR A 1 306 ? 4.025 -8.366 -11.231 1.00 97.19 306 TYR A O 1
ATOM 2472 N N . ILE A 1 307 ? 4.053 -7.572 -13.327 1.00 97.56 307 ILE A N 1
ATOM 2473 C CA . ILE A 1 307 ? 3.310 -6.350 -12.987 1.00 97.56 307 ILE A CA 1
ATOM 2474 C C . ILE A 1 307 ? 1.904 -6.706 -12.487 1.00 97.56 307 ILE A C 1
ATOM 2476 O O . ILE A 1 307 ? 1.484 -6.228 -11.431 1.00 97.56 307 ILE A O 1
ATOM 2480 N N . TYR A 1 308 ? 1.187 -7.557 -13.226 1.00 97.56 308 TYR A N 1
ATOM 2481 C CA . TYR A 1 308 ? -0.181 -7.948 -12.895 1.00 97.56 308 TYR A CA 1
ATOM 2482 C C . TYR A 1 308 ? -0.270 -8.653 -11.539 1.00 97.56 308 TYR A C 1
ATOM 2484 O O . TYR A 1 308 ? -1.016 -8.214 -10.666 1.00 97.56 308 TYR A O 1
ATOM 2492 N N . GLU A 1 309 ? 0.506 -9.721 -11.349 1.00 96.88 309 GLU A N 1
ATOM 2493 C CA . GLU A 1 309 ? 0.441 -10.559 -10.152 1.00 96.88 309 GLU A CA 1
ATOM 2494 C C . GLU A 1 309 ? 0.988 -9.851 -8.915 1.00 96.88 309 GLU A C 1
ATOM 2496 O O . GLU A 1 309 ? 0.453 -10.048 -7.825 1.00 96.88 309 GLU A O 1
ATOM 2501 N N . THR A 1 310 ? 1.966 -8.951 -9.061 1.00 95.50 310 THR A N 1
ATOM 2502 C CA . THR A 1 310 ? 2.456 -8.143 -7.932 1.00 95.50 310 THR A CA 1
ATOM 2503 C C . THR A 1 310 ? 1.350 -7.234 -7.398 1.00 95.50 310 THR A C 1
ATOM 2505 O O . THR A 1 310 ? 1.074 -7.219 -6.200 1.00 95.50 310 THR A O 1
ATOM 2508 N N . ILE A 1 311 ? 0.663 -6.503 -8.280 1.00 95.12 311 ILE A N 1
ATOM 2509 C CA . ILE A 1 311 ? -0.412 -5.590 -7.869 1.00 95.12 311 ILE A CA 1
ATOM 2510 C C . ILE A 1 311 ? -1.637 -6.384 -7.390 1.00 95.12 311 ILE A C 1
ATOM 2512 O O . ILE A 1 311 ? -2.245 -6.038 -6.375 1.00 95.12 311 ILE A O 1
ATOM 2516 N N . ARG A 1 312 ? -1.988 -7.484 -8.067 1.00 95.81 312 ARG A N 1
ATOM 2517 C CA . ARG A 1 312 ? -3.121 -8.332 -7.679 1.00 95.81 312 ARG A CA 1
ATOM 2518 C C . ARG A 1 312 ? -2.946 -8.917 -6.278 1.00 95.81 312 ARG A C 1
ATOM 2520 O O . ARG A 1 312 ? -3.840 -8.771 -5.448 1.00 95.81 312 ARG A O 1
ATOM 2527 N N . SER A 1 313 ? -1.820 -9.581 -6.026 1.00 94.12 313 SER A N 1
ATOM 2528 C CA . SER A 1 313 ? -1.617 -10.384 -4.813 1.00 94.12 313 SER A CA 1
ATOM 2529 C C . SER A 1 313 ? -1.251 -9.545 -3.588 1.00 94.12 313 SER A C 1
ATOM 2531 O O . SER A 1 313 ? -1.735 -9.834 -2.497 1.00 94.12 313 SER A O 1
ATOM 2533 N N . TYR A 1 314 ? -0.463 -8.478 -3.758 1.00 90.88 314 TYR A N 1
ATOM 2534 C CA . TYR A 1 314 ? -0.011 -7.645 -2.638 1.00 90.88 314 TYR A CA 1
ATOM 2535 C C . TYR A 1 314 ? -0.870 -6.405 -2.401 1.00 90.88 314 TYR A C 1
ATOM 2537 O O . TYR A 1 314 ? -0.772 -5.807 -1.333 1.00 90.88 314 TYR A O 1
ATOM 2545 N N . ALA A 1 315 ? -1.706 -6.007 -3.365 1.00 91.44 315 ALA A N 1
ATOM 2546 C CA . ALA A 1 315 ? -2.499 -4.788 -3.257 1.00 91.44 315 ALA A CA 1
ATOM 2547 C C . ALA A 1 315 ? -4.004 -5.053 -3.351 1.00 91.44 315 ALA A C 1
ATOM 2549 O O . ALA A 1 315 ? -4.732 -4.819 -2.384 1.00 91.44 315 ALA A O 1
ATOM 2550 N N . PHE A 1 316 ? -4.485 -5.568 -4.483 1.00 95.19 316 PHE A N 1
ATOM 2551 C CA . PHE A 1 316 ? -5.922 -5.741 -4.705 1.00 95.19 316 PHE A CA 1
ATOM 2552 C C . PHE A 1 316 ? -6.542 -6.791 -3.771 1.00 95.19 316 PHE A C 1
ATOM 2554 O O . PHE A 1 316 ? -7.529 -6.504 -3.094 1.00 95.19 316 PHE A O 1
ATOM 2561 N N . TYR A 1 317 ? -5.949 -7.983 -3.682 1.00 93.75 317 TYR A N 1
ATOM 2562 C CA . TYR A 1 317 ? -6.472 -9.063 -2.844 1.00 93.75 317 TYR A CA 1
ATOM 2563 C C . TYR A 1 317 ? -6.551 -8.666 -1.356 1.00 93.75 317 TYR A C 1
ATOM 2565 O O . TYR A 1 317 ? -7.643 -8.755 -0.785 1.00 93.75 317 TYR A O 1
ATOM 2573 N N . PRO A 1 318 ? -5.487 -8.128 -0.720 1.00 88.62 318 PRO A N 1
ATOM 2574 C CA . PRO A 1 318 ? -5.571 -7.702 0.675 1.00 88.62 318 PRO A CA 1
ATOM 2575 C C . PRO A 1 318 ? -6.552 -6.540 0.880 1.00 88.62 318 PRO A C 1
ATOM 2577 O O . PRO A 1 318 ? -7.228 -6.493 1.907 1.00 88.62 318 PRO A O 1
ATOM 2580 N N . LYS A 1 319 ? -6.721 -5.646 -0.111 1.00 89.88 319 LYS A N 1
ATOM 2581 C CA . LYS A 1 319 ? -7.761 -4.601 -0.078 1.00 89.88 319 LYS A CA 1
ATOM 2582 C C . LYS A 1 319 ? -9.151 -5.187 0.062 1.00 89.88 319 LYS A C 1
ATOM 2584 O O . LYS A 1 319 ? -9.854 -4.785 0.985 1.00 89.88 319 LYS A O 1
ATOM 2589 N N . ILE A 1 320 ? -9.526 -6.145 -0.777 1.00 93.12 320 ILE A N 1
ATOM 2590 C CA . ILE A 1 320 ? -10.847 -6.777 -0.683 1.00 93.12 320 ILE A CA 1
ATOM 2591 C C . ILE A 1 320 ? -10.992 -7.554 0.631 1.00 93.12 320 ILE A C 1
ATOM 2593 O O . ILE A 1 320 ? -12.006 -7.419 1.313 1.00 93.12 320 ILE A O 1
ATOM 2597 N N . MET A 1 321 ? -9.961 -8.293 1.046 1.00 87.19 321 MET A N 1
ATOM 2598 C CA . MET A 1 321 ? -9.996 -9.065 2.295 1.00 87.19 321 MET A CA 1
ATOM 2599 C C . MET A 1 321 ? -10.072 -8.197 3.558 1.00 87.19 321 MET A C 1
ATOM 2601 O O . MET A 1 321 ? -10.599 -8.641 4.576 1.00 87.19 321 MET A O 1
ATOM 2605 N N . SER A 1 322 ? -9.607 -6.947 3.499 1.00 81.56 322 SER A N 1
ATOM 2606 C CA . SER A 1 322 ? -9.702 -6.003 4.620 1.00 81.56 322 SER A CA 1
ATOM 2607 C C . SER A 1 322 ? -11.125 -5.484 4.886 1.00 81.56 322 SER A C 1
ATOM 2609 O O . SER A 1 322 ? -11.393 -4.947 5.963 1.00 81.56 322 SER A O 1
ATOM 2611 N N . LEU A 1 323 ? -12.051 -5.652 3.934 1.00 86.25 323 LEU A N 1
ATOM 2612 C CA . LEU A 1 323 ? -13.433 -5.170 4.012 1.00 86.25 323 LEU A CA 1
ATOM 2613 C C . LEU A 1 323 ? -14.301 -6.161 4.796 1.00 86.25 323 LEU A C 1
ATOM 2615 O O . LEU A 1 323 ? -14.929 -7.064 4.242 1.00 86.25 323 LEU A O 1
ATOM 2619 N N . THR A 1 324 ? -14.269 -6.024 6.123 1.00 79.69 324 THR A N 1
ATOM 2620 C CA . THR A 1 324 ? -14.842 -7.000 7.069 1.00 79.69 324 THR A CA 1
ATOM 2621 C C . THR A 1 324 ? -16.368 -6.984 7.194 1.00 79.69 324 THR A C 1
ATOM 2623 O O . THR A 1 324 ? -16.929 -7.890 7.808 1.00 79.69 324 THR A O 1
ATOM 2626 N N . SER A 1 325 ? -17.054 -5.962 6.680 1.00 84.75 325 SER A N 1
ATOM 2627 C CA . SER A 1 325 ? -18.519 -5.873 6.761 1.00 84.75 325 SER A CA 1
ATOM 2628 C C . SER A 1 325 ? -19.197 -6.688 5.664 1.00 84.75 325 SER A C 1
ATOM 2630 O O . SER A 1 325 ? -20.304 -7.176 5.901 1.00 84.75 325 SER A O 1
ATOM 2632 N N . LEU A 1 326 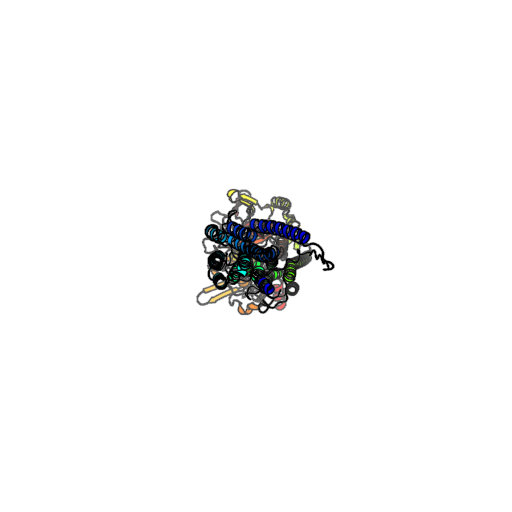? -18.534 -6.847 4.512 1.00 88.88 326 LEU A N 1
ATOM 2633 C CA . LEU A 1 326 ? -18.929 -7.734 3.422 1.00 88.88 326 LEU A CA 1
ATOM 2634 C C . LEU A 1 326 ? -18.951 -9.202 3.880 1.00 88.88 326 LEU A C 1
ATOM 2636 O O . LEU A 1 326 ? -18.203 -9.608 4.774 1.00 88.88 326 LEU A O 1
ATOM 2640 N N . SER A 1 327 ? -19.797 -10.017 3.251 1.00 88.12 327 SER A N 1
ATOM 2641 C CA . SER A 1 327 ? -19.743 -11.476 3.397 1.00 88.12 327 SER A CA 1
ATOM 2642 C C . SER A 1 327 ? -18.570 -12.062 2.604 1.00 88.12 327 SER A C 1
ATOM 2644 O O . SER A 1 327 ? -18.070 -11.427 1.673 1.00 88.12 327 SER A O 1
ATOM 2646 N N . ASP A 1 328 ? -18.156 -13.288 2.940 1.00 86.31 328 ASP A N 1
ATOM 2647 C CA . ASP A 1 328 ? -17.143 -14.019 2.161 1.00 86.31 328 ASP A CA 1
ATOM 2648 C C . ASP A 1 328 ? -17.567 -14.150 0.695 1.00 86.31 328 ASP A C 1
ATOM 2650 O O . ASP A 1 328 ? -16.822 -13.752 -0.193 1.00 86.31 328 ASP A O 1
ATOM 2654 N N . GLN A 1 329 ? -18.822 -14.544 0.450 1.00 94.00 329 GLN A N 1
ATOM 2655 C CA . GLN A 1 329 ? -19.389 -14.628 -0.898 1.00 94.00 329 GLN A CA 1
ATOM 2656 C C . GLN A 1 329 ? -19.249 -13.309 -1.673 1.00 94.00 329 GLN A C 1
ATOM 2658 O O . GLN A 1 329 ? -18.883 -13.311 -2.846 1.00 94.00 329 GLN A O 1
ATOM 2663 N N . LYS A 1 330 ? -19.515 -12.168 -1.025 1.00 95.12 330 LYS A N 1
ATOM 2664 C CA . LYS A 1 330 ? -19.422 -10.866 -1.688 1.00 95.12 330 LYS A CA 1
ATOM 2665 C C . LYS A 1 330 ? -17.975 -10.475 -1.979 1.00 95.12 330 LYS A C 1
ATOM 2667 O O . LYS A 1 330 ? -17.702 -9.908 -3.033 1.00 95.12 330 LYS A O 1
ATOM 2672 N N . ARG A 1 331 ? -17.037 -10.786 -1.078 1.00 94.81 331 ARG A N 1
ATOM 2673 C CA . ARG A 1 331 ? -15.602 -10.611 -1.348 1.00 94.81 331 ARG A CA 1
ATOM 2674 C C . ARG A 1 331 ? -15.162 -11.470 -2.533 1.00 94.81 331 ARG A C 1
ATOM 2676 O O . ARG A 1 331 ? -14.511 -10.947 -3.436 1.00 94.81 331 ARG A O 1
ATOM 2683 N N . ASP A 1 332 ? -15.587 -12.728 -2.578 1.00 95.44 332 ASP A N 1
ATOM 2684 C CA . ASP A 1 332 ? -15.276 -13.646 -3.675 1.00 95.44 332 ASP A CA 1
ATOM 2685 C C . ASP A 1 332 ? -15.818 -13.140 -5.020 1.00 95.44 332 ASP A C 1
ATOM 2687 O O . ASP A 1 332 ? -15.125 -13.228 -6.032 1.00 95.44 332 ASP A O 1
ATOM 2691 N N . GLU A 1 333 ? -17.005 -12.523 -5.056 1.00 97.06 333 GLU A N 1
ATOM 2692 C CA . GLU A 1 333 ? -17.538 -11.873 -6.266 1.00 97.06 333 GLU A CA 1
ATOM 2693 C C . GLU A 1 333 ? -16.606 -10.780 -6.824 1.00 97.06 333 GLU A C 1
ATOM 2695 O O . GLU A 1 333 ? -16.469 -10.650 -8.044 1.00 97.06 333 GLU A O 1
ATOM 2700 N N . TYR A 1 334 ? -15.947 -9.994 -5.966 1.00 97.25 334 TYR A N 1
ATOM 2701 C CA . TYR A 1 334 ? -14.958 -9.000 -6.402 1.00 97.25 334 TYR A CA 1
ATOM 2702 C C . TYR A 1 334 ? -13.642 -9.648 -6.838 1.00 97.25 334 TYR A C 1
ATOM 2704 O O . TYR A 1 334 ? -13.083 -9.267 -7.867 1.00 97.25 334 TYR A O 1
ATOM 2712 N N . LEU A 1 335 ? -13.152 -10.631 -6.078 1.00 96.75 335 LEU A N 1
ATOM 2713 C CA . LEU A 1 335 ? -11.892 -11.318 -6.369 1.00 96.75 335 LEU A CA 1
ATOM 2714 C C . LEU A 1 335 ? -11.957 -12.104 -7.686 1.00 96.75 335 LEU A C 1
ATOM 2716 O O . LEU A 1 335 ? -11.031 -12.028 -8.491 1.00 96.75 335 LEU A O 1
ATOM 2720 N N . ASN A 1 336 ? -13.076 -12.777 -7.959 1.00 96.88 336 ASN A N 1
ATOM 2721 C CA . ASN A 1 336 ? -13.273 -13.582 -9.168 1.00 96.88 336 ASN A CA 1
ATOM 2722 C C . ASN A 1 336 ? -13.272 -12.758 -10.468 1.00 96.88 336 ASN A C 1
ATOM 2724 O O . ASN A 1 336 ? -13.027 -13.303 -11.543 1.00 96.88 336 ASN A O 1
ATOM 2728 N N . GLN A 1 337 ? -13.505 -11.443 -10.393 1.00 97.50 337 GLN A N 1
ATOM 2729 C CA . GLN A 1 337 ? -13.406 -10.547 -11.554 1.00 97.50 337 GLN A CA 1
ATOM 2730 C C . GLN A 1 337 ? -11.954 -10.247 -11.958 1.00 97.50 337 GLN A C 1
ATOM 2732 O O . GLN A 1 337 ? -11.710 -9.799 -13.079 1.00 97.50 337 GLN A O 1
ATOM 2737 N N . ILE A 1 338 ? -10.990 -10.513 -11.071 1.00 96.75 338 ILE A N 1
ATOM 2738 C CA . ILE A 1 338 ? -9.554 -10.317 -11.286 1.00 96.75 338 ILE A CA 1
ATOM 2739 C C . ILE A 1 338 ? -8.846 -11.673 -11.099 1.00 96.75 338 ILE A C 1
ATOM 2741 O O . ILE A 1 338 ? -8.212 -11.921 -10.069 1.00 96.75 338 ILE A O 1
ATOM 2745 N N . PRO A 1 339 ? -8.965 -12.590 -12.078 1.00 94.56 339 PRO A N 1
ATOM 2746 C CA . PRO A 1 339 ? -8.429 -13.939 -11.951 1.00 94.56 339 PRO A CA 1
ATOM 2747 C C . PRO A 1 339 ? -6.900 -13.943 -11.953 1.00 94.56 339 PRO A C 1
ATOM 2749 O O . PRO A 1 339 ? -6.260 -13.138 -12.631 1.00 94.56 339 PRO A O 1
ATOM 2752 N N . GLU A 1 340 ? -6.317 -14.889 -11.232 1.00 95.69 340 GLU A N 1
ATOM 2753 C CA . GLU A 1 340 ? -4.880 -15.151 -11.250 1.00 95.69 340 GLU A CA 1
ATOM 2754 C C . GLU A 1 340 ? -4.395 -15.602 -12.634 1.00 95.69 340 GLU A C 1
ATOM 2756 O O . GLU A 1 340 ? -5.079 -16.337 -13.351 1.00 95.69 340 GLU A O 1
ATOM 2761 N N . ILE A 1 341 ? -3.187 -15.181 -12.999 1.00 96.12 341 ILE A N 1
ATOM 2762 C CA . ILE A 1 341 ? -2.374 -15.845 -14.010 1.00 96.12 341 ILE A CA 1
ATOM 2763 C C . ILE A 1 341 ? -1.490 -16.847 -13.261 1.00 96.12 341 ILE A C 1
ATOM 2765 O O . ILE A 1 341 ? -0.637 -16.417 -12.493 1.00 96.12 341 ILE A O 1
ATOM 2769 N N . PRO A 1 342 ? -1.658 -18.164 -13.461 1.00 95.56 342 PRO A N 1
ATOM 2770 C CA . PRO A 1 342 ? -0.826 -19.145 -12.775 1.00 95.56 342 PRO A CA 1
ATOM 2771 C C . PRO A 1 342 ? 0.648 -19.020 -13.177 1.00 95.56 342 PRO A C 1
ATOM 2773 O O . PRO A 1 342 ? 0.946 -18.766 -14.348 1.00 95.56 342 PRO A O 1
ATOM 2776 N N . GLU A 1 343 ? 1.573 -19.264 -12.249 1.00 93.56 343 GLU A N 1
ATOM 2777 C CA . GLU A 1 343 ? 3.019 -19.112 -12.482 1.00 93.56 343 GLU A CA 1
ATOM 2778 C C . GLU A 1 343 ? 3.532 -19.949 -13.667 1.00 93.56 343 GLU A C 1
ATOM 2780 O O . GLU A 1 343 ? 4.346 -19.480 -14.467 1.00 93.56 343 GLU A O 1
ATOM 2785 N N . GLN A 1 344 ? 2.993 -21.156 -13.870 1.00 94.75 344 GLN A N 1
ATOM 2786 C CA . GLN A 1 344 ? 3.326 -22.003 -15.022 1.00 94.75 344 GLN A CA 1
ATOM 2787 C C . GLN A 1 344 ? 2.992 -21.353 -16.376 1.00 94.75 344 GLN A C 1
ATOM 2789 O O . GLN A 1 344 ? 3.564 -21.730 -17.399 1.00 94.75 344 GLN A O 1
ATOM 2794 N N . ASN A 1 345 ? 2.101 -20.358 -16.382 1.00 95.19 345 ASN A N 1
ATOM 2795 C CA . ASN A 1 345 ? 1.680 -19.615 -17.564 1.00 95.19 345 ASN A CA 1
ATOM 2796 C C . ASN A 1 345 ? 2.381 -18.253 -17.709 1.00 95.19 345 ASN A C 1
ATOM 2798 O O . ASN A 1 345 ? 2.004 -17.476 -18.592 1.00 95.19 345 ASN A O 1
ATOM 2802 N N . LYS A 1 346 ? 3.424 -17.962 -16.909 1.00 94.38 346 LYS A N 1
ATOM 2803 C CA . LYS A 1 346 ? 4.164 -16.681 -16.938 1.00 94.38 346 LYS A CA 1
ATOM 2804 C C . LYS A 1 346 ? 4.639 -16.259 -18.335 1.00 94.38 346 LYS A C 1
ATOM 2806 O O . LYS A 1 346 ? 4.765 -15.078 -18.619 1.00 94.38 346 LYS A O 1
ATOM 2811 N N . ASN A 1 347 ? 4.899 -17.230 -19.212 1.00 93.12 347 ASN A N 1
ATOM 2812 C CA . ASN A 1 347 ? 5.414 -17.025 -20.568 1.00 93.12 347 ASN A CA 1
ATOM 2813 C C . ASN A 1 347 ? 4.449 -17.506 -21.673 1.00 93.12 347 ASN A C 1
ATOM 2815 O O . ASN A 1 347 ? 4.860 -17.608 -22.827 1.00 93.12 347 ASN A O 1
ATOM 2819 N N . SER A 1 348 ? 3.197 -17.847 -21.348 1.00 94.12 348 SER A N 1
ATOM 2820 C CA . SER A 1 348 ? 2.243 -18.452 -22.299 1.00 94.12 348 SER A CA 1
ATOM 2821 C C . SER A 1 348 ? 0.816 -17.898 -22.212 1.00 94.12 348 SER A C 1
ATOM 2823 O O . SER A 1 348 ? -0.083 -18.400 -22.884 1.00 94.12 348 SER A O 1
ATOM 2825 N N . HIS A 1 349 ? 0.581 -16.864 -21.402 1.00 94.75 349 HIS A N 1
ATOM 2826 C CA . HIS A 1 349 ? -0.727 -16.224 -21.292 1.00 94.75 349 HIS A CA 1
ATOM 2827 C C . HIS A 1 349 ? -1.057 -15.320 -22.494 1.00 94.75 349 HIS A C 1
ATOM 2829 O O . HIS A 1 349 ? -0.175 -14.735 -23.118 1.00 94.75 349 HIS A O 1
ATOM 2835 N N . ASN A 1 350 ? -2.349 -15.083 -22.739 1.00 92.69 350 ASN A N 1
ATOM 2836 C CA . ASN A 1 350 ? -2.833 -14.236 -23.843 1.00 92.69 350 ASN A CA 1
ATOM 2837 C C . ASN A 1 350 ? -3.081 -12.764 -23.445 1.00 92.69 350 ASN A C 1
ATOM 2839 O O . ASN A 1 350 ? -3.856 -12.061 -24.092 1.00 92.69 350 ASN A O 1
ATOM 2843 N N . VAL A 1 351 ? -2.478 -12.295 -22.350 1.00 94.81 351 VAL A N 1
ATOM 2844 C CA . VAL A 1 351 ? -2.620 -10.910 -21.873 1.00 94.81 351 VAL A CA 1
ATOM 2845 C C . VAL A 1 351 ? -1.650 -9.995 -22.619 1.00 94.81 351 VAL A C 1
ATOM 2847 O O . VAL A 1 351 ? -0.442 -10.204 -22.561 1.00 94.81 351 VAL A O 1
ATOM 2850 N N . THR A 1 352 ? -2.185 -8.977 -23.296 1.00 95.81 352 THR A N 1
ATOM 2851 C CA . THR A 1 352 ? -1.405 -7.905 -23.936 1.00 95.81 352 THR A CA 1
ATOM 2852 C C . THR A 1 352 ? -1.180 -6.735 -22.975 1.00 95.81 352 THR A C 1
ATOM 2854 O O . THR A 1 352 ? -1.846 -6.632 -21.943 1.00 95.81 352 THR A O 1
ATOM 2857 N N . ILE A 1 353 ? -0.281 -5.809 -23.324 1.00 95.06 353 ILE A N 1
ATOM 2858 C CA . ILE A 1 353 ? -0.026 -4.598 -22.526 1.00 95.06 353 ILE A CA 1
ATOM 2859 C C . ILE A 1 353 ? -1.282 -3.720 -22.344 1.00 95.06 353 ILE A C 1
ATOM 2861 O O . ILE A 1 353 ? -1.498 -3.160 -21.268 1.00 95.06 353 ILE A O 1
ATOM 2865 N N . ASP A 1 354 ? -2.158 -3.659 -23.351 1.00 95.44 354 ASP A N 1
ATOM 2866 C CA . ASP A 1 354 ? -3.428 -2.928 -23.265 1.00 95.44 354 ASP A CA 1
ATOM 2867 C C . ASP A 1 354 ? -4.413 -3.625 -22.322 1.00 95.44 354 ASP A C 1
ATOM 2869 O O . ASP A 1 354 ? -5.041 -2.979 -21.482 1.00 95.44 354 ASP A O 1
ATOM 2873 N N . VAL A 1 355 ? -4.503 -4.958 -22.398 1.00 96.44 355 VAL A N 1
ATOM 2874 C CA . VAL A 1 355 ? -5.337 -5.744 -21.477 1.00 96.44 355 VAL A CA 1
ATOM 2875 C C . VAL A 1 355 ? -4.820 -5.613 -20.043 1.00 96.44 355 VAL A C 1
ATOM 2877 O O . VAL A 1 355 ? -5.627 -5.478 -19.122 1.00 96.44 355 VAL A O 1
ATOM 2880 N N . LEU A 1 356 ? -3.498 -5.593 -19.838 1.00 97.31 356 LEU A N 1
ATOM 2881 C CA . LEU A 1 356 ? -2.888 -5.315 -18.536 1.00 97.31 356 LEU A CA 1
ATOM 2882 C C . LEU A 1 356 ? -3.355 -3.960 -17.994 1.00 97.31 356 LEU A C 1
ATOM 2884 O O . LEU A 1 356 ? -3.862 -3.899 -16.875 1.00 97.31 356 LEU A O 1
ATOM 2888 N N . LYS A 1 357 ? -3.258 -2.890 -18.793 1.00 96.94 357 LYS A N 1
ATOM 2889 C CA . LYS A 1 357 ? -3.726 -1.552 -18.401 1.00 96.94 357 LYS A CA 1
ATOM 2890 C C . LYS A 1 357 ? -5.189 -1.564 -17.962 1.00 96.94 357 LYS A C 1
ATOM 2892 O O . LYS A 1 357 ? -5.513 -1.039 -16.897 1.00 96.94 357 LYS A O 1
ATOM 2897 N N . THR A 1 358 ? -6.066 -2.185 -18.751 1.00 96.44 358 THR A N 1
ATOM 2898 C CA . THR A 1 358 ? -7.493 -2.299 -18.421 1.00 96.44 358 THR A CA 1
ATOM 2899 C C . THR A 1 358 ? -7.711 -3.056 -17.115 1.00 96.44 358 THR A C 1
ATOM 2901 O O . THR A 1 358 ? -8.524 -2.629 -16.298 1.00 96.44 358 THR A O 1
ATOM 2904 N N . ARG A 1 359 ? -6.972 -4.146 -16.883 1.00 96.38 359 ARG A N 1
ATOM 2905 C CA . ARG A 1 359 ? -7.071 -4.926 -15.644 1.00 96.38 359 ARG A CA 1
ATOM 2906 C C . ARG A 1 359 ? -6.622 -4.138 -14.414 1.00 96.38 359 ARG A C 1
ATOM 2908 O O . ARG A 1 359 ? -7.314 -4.192 -13.405 1.00 96.38 359 ARG A O 1
ATOM 2915 N N . LEU A 1 360 ? -5.530 -3.376 -14.497 1.00 96.50 360 LEU A N 1
ATOM 2916 C CA . LEU A 1 360 ? -5.070 -2.538 -13.379 1.00 96.50 360 LEU A CA 1
ATOM 2917 C C . LEU A 1 360 ? -6.092 -1.445 -13.028 1.00 96.50 360 LEU A C 1
ATOM 2919 O O . LEU A 1 360 ? -6.407 -1.243 -11.859 1.00 96.50 360 LEU A O 1
ATOM 2923 N N . ILE A 1 361 ? -6.674 -0.788 -14.037 1.00 95.75 361 ILE A N 1
ATOM 2924 C CA . ILE A 1 361 ? -7.750 0.198 -13.833 1.00 95.75 361 ILE A CA 1
ATOM 2925 C C . ILE A 1 361 ? -8.992 -0.467 -13.223 1.00 95.75 361 ILE A C 1
ATOM 2927 O O . ILE A 1 361 ? -9.636 0.103 -12.341 1.00 95.75 361 ILE A O 1
ATOM 2931 N N . LEU A 1 362 ? -9.331 -1.677 -13.675 1.00 96.62 362 LEU A N 1
ATOM 2932 C CA . LEU A 1 362 ? -10.459 -2.429 -13.137 1.00 96.62 362 LEU A CA 1
ATOM 2933 C C . LEU A 1 362 ? -10.243 -2.795 -11.664 1.00 96.62 362 LEU A C 1
ATOM 2935 O O . LEU A 1 362 ? -11.174 -2.628 -10.884 1.00 96.62 362 LEU A O 1
ATOM 2939 N N . MET A 1 363 ? -9.039 -3.222 -11.266 1.00 97.12 363 MET A N 1
ATOM 2940 C CA . MET A 1 363 ? -8.713 -3.478 -9.855 1.00 97.12 363 MET A CA 1
ATOM 2941 C C . MET A 1 363 ? -8.980 -2.246 -8.985 1.00 97.12 363 MET A C 1
ATOM 2943 O O . MET A 1 363 ? -9.617 -2.359 -7.940 1.00 97.12 363 MET A O 1
ATOM 2947 N N . ASP A 1 364 ? -8.530 -1.064 -9.418 1.00 93.50 364 ASP A N 1
ATOM 2948 C CA . ASP A 1 364 ? -8.718 0.177 -8.656 1.00 93.50 364 ASP A CA 1
ATOM 2949 C C . ASP A 1 364 ? -10.200 0.548 -8.524 1.00 93.50 364 ASP A C 1
ATOM 2951 O O . ASP A 1 364 ? -10.679 0.891 -7.441 1.00 93.50 364 ASP A O 1
ATOM 2955 N N . LYS A 1 365 ? -10.959 0.396 -9.614 1.00 95.69 365 LYS A N 1
ATOM 2956 C CA . LYS A 1 365 ? -12.408 0.603 -9.605 1.00 95.69 365 LYS A CA 1
ATOM 2957 C C . LYS A 1 365 ? -13.116 -0.380 -8.666 1.00 95.69 365 LYS A C 1
ATOM 2959 O O . LYS A 1 365 ? -13.908 0.048 -7.831 1.00 95.69 365 LYS A O 1
ATOM 2964 N N . LEU A 1 366 ? -12.829 -1.678 -8.778 1.00 97.00 366 LEU A N 1
ATOM 2965 C CA . LEU A 1 366 ? -13.461 -2.714 -7.957 1.00 97.00 366 LEU A CA 1
ATOM 2966 C C . LEU A 1 366 ? -13.135 -2.543 -6.472 1.00 97.00 366 LEU A C 1
ATOM 2968 O O . LEU A 1 366 ? -14.016 -2.724 -5.639 1.00 97.00 366 LEU A O 1
ATOM 2972 N N . ALA A 1 367 ? -11.909 -2.133 -6.136 1.00 92.94 367 ALA A N 1
ATOM 2973 C CA . ALA A 1 367 ? -11.531 -1.813 -4.764 1.00 92.94 367 ALA A CA 1
ATOM 2974 C C . ALA A 1 367 ? -12.400 -0.692 -4.169 1.00 92.94 367 ALA A C 1
ATOM 2976 O O . ALA A 1 367 ? -12.845 -0.797 -3.025 1.00 92.94 367 ALA A O 1
ATOM 2977 N N . LYS A 1 368 ? -12.681 0.355 -4.956 1.00 91.31 368 LYS A N 1
ATOM 2978 C CA . LYS A 1 368 ? -13.573 1.453 -4.559 1.00 91.31 368 LYS A CA 1
ATOM 2979 C C . LYS A 1 368 ? -15.025 1.001 -4.423 1.00 91.31 368 LYS A C 1
ATOM 2981 O O . LYS A 1 368 ? -15.700 1.358 -3.459 1.00 91.31 368 LYS A O 1
ATOM 2986 N N . ASP A 1 369 ? -15.516 0.236 -5.394 1.00 94.75 369 ASP A N 1
ATOM 2987 C CA . ASP A 1 369 ? -16.893 -0.258 -5.398 1.00 94.75 369 ASP A CA 1
ATOM 2988 C C . ASP A 1 369 ? -17.148 -1.168 -4.186 1.00 94.75 369 ASP A C 1
ATOM 2990 O O . ASP A 1 369 ? -18.152 -0.996 -3.492 1.00 94.75 369 ASP A O 1
ATOM 2994 N N . ALA A 1 370 ? -16.199 -2.058 -3.879 1.00 93.88 370 ALA A N 1
ATOM 2995 C CA . ALA A 1 370 ? -16.248 -2.927 -2.710 1.00 93.88 370 ALA A CA 1
ATOM 2996 C C . ALA A 1 370 ? -16.236 -2.134 -1.398 1.00 93.88 370 ALA A C 1
ATOM 2998 O O . ALA A 1 370 ? -17.035 -2.410 -0.508 1.00 93.88 370 ALA A O 1
ATOM 2999 N N . GLU A 1 371 ? -15.385 -1.112 -1.276 1.00 89.81 371 GLU A N 1
ATOM 3000 C CA . GLU A 1 371 ? -15.342 -0.256 -0.084 1.00 89.81 371 GLU A CA 1
ATOM 3001 C C . GLU A 1 371 ? -16.662 0.498 0.136 1.00 89.81 371 GLU A C 1
ATOM 3003 O O . GLU A 1 371 ? -17.169 0.560 1.257 1.00 89.81 371 GLU A O 1
ATOM 3008 N N . ASN A 1 372 ? -17.269 1.017 -0.935 1.00 90.56 372 ASN A N 1
ATOM 3009 C CA . ASN A 1 372 ? -18.577 1.667 -0.864 1.00 90.56 372 ASN A CA 1
ATOM 3010 C C . ASN A 1 372 ? -19.693 0.695 -0.454 1.00 90.56 372 ASN A C 1
ATOM 3012 O O . ASN A 1 372 ? -20.644 1.083 0.227 1.00 90.56 372 ASN A O 1
ATOM 3016 N N . GLU A 1 373 ? -19.630 -0.561 -0.889 1.00 94.12 373 GLU A N 1
ATOM 3017 C CA . GLU A 1 373 ? -20.581 -1.590 -0.468 1.00 94.12 373 GLU A CA 1
ATOM 3018 C C . GLU A 1 373 ? -20.361 -2.031 0.984 1.00 94.12 373 GLU A C 1
ATOM 3020 O O . GLU A 1 373 ? -21.336 -2.173 1.727 1.00 94.12 373 GLU A O 1
ATOM 3025 N N . ASP A 1 374 ? -19.108 -2.145 1.427 1.00 89.81 374 ASP A N 1
ATOM 3026 C CA . ASP A 1 374 ? -18.768 -2.429 2.825 1.00 89.81 374 ASP A CA 1
ATOM 3027 C C . ASP A 1 374 ? -19.310 -1.330 3.745 1.00 89.81 374 ASP A C 1
ATOM 3029 O O . ASP A 1 374 ? -19.982 -1.622 4.733 1.00 89.81 374 ASP A O 1
ATOM 3033 N N . LEU A 1 375 ? -19.118 -0.063 3.361 1.00 87.38 375 LEU A N 1
ATOM 3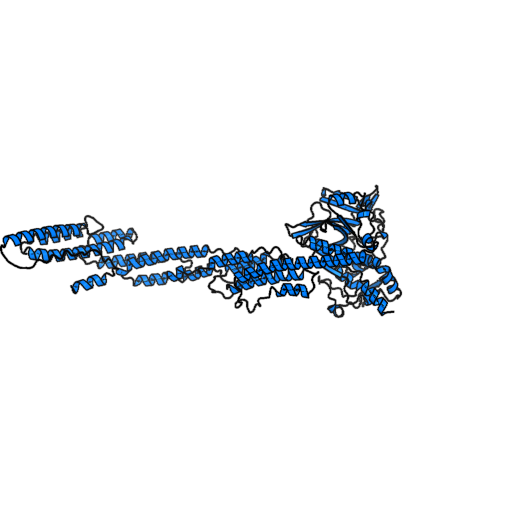034 C CA . LEU A 1 375 ? -19.669 1.103 4.054 1.00 87.38 375 LEU A CA 1
ATOM 3035 C C . LEU A 1 375 ? -21.198 1.071 4.131 1.00 87.38 375 LEU A C 1
ATOM 3037 O O . LEU A 1 375 ? -21.759 1.271 5.205 1.00 87.38 375 LEU A O 1
ATOM 3041 N N . ARG A 1 376 ? -21.888 0.779 3.021 1.00 90.38 376 ARG A N 1
ATOM 3042 C CA . ARG A 1 376 ? -23.358 0.655 3.020 1.00 90.38 376 ARG A CA 1
ATOM 3043 C C . ARG A 1 376 ? -23.834 -0.470 3.936 1.00 90.38 376 ARG A C 1
ATOM 3045 O O . ARG A 1 376 ? -24.821 -0.299 4.648 1.00 90.38 376 ARG A O 1
ATOM 3052 N N . THR A 1 377 ? -23.122 -1.593 3.943 1.00 88.69 377 THR A N 1
ATOM 3053 C CA . THR A 1 377 ? -23.415 -2.733 4.822 1.00 88.69 377 THR A CA 1
ATOM 3054 C C . THR A 1 377 ? -23.203 -2.364 6.290 1.00 88.69 377 THR A C 1
ATOM 3056 O O . THR A 1 377 ? -24.014 -2.706 7.150 1.00 88.69 377 THR A O 1
ATOM 3059 N N . LEU A 1 378 ? -22.142 -1.613 6.584 1.00 84.06 378 LEU A N 1
ATOM 3060 C CA . LEU A 1 378 ? -21.843 -1.106 7.918 1.00 84.06 378 LEU A CA 1
ATOM 3061 C C . LEU A 1 378 ? -22.899 -0.097 8.404 1.00 84.06 378 LEU A C 1
ATOM 3063 O O . LEU A 1 378 ? -23.307 -0.141 9.566 1.00 84.06 378 LEU A O 1
ATOM 3067 N N . ASP A 1 379 ? -23.378 0.774 7.516 1.00 83.88 379 ASP A N 1
ATOM 3068 C CA . ASP A 1 379 ? -24.448 1.735 7.798 1.00 83.88 379 ASP A CA 1
ATOM 3069 C C . ASP A 1 379 ? -25.801 1.046 8.015 1.00 83.88 379 ASP A C 1
ATOM 3071 O O . ASP A 1 379 ? -26.566 1.456 8.890 1.00 83.88 379 ASP A O 1
ATOM 3075 N N . ALA A 1 380 ? -26.103 -0.015 7.263 1.00 86.69 380 ALA A N 1
ATOM 3076 C CA . ALA A 1 380 ? -27.301 -0.825 7.474 1.00 86.69 380 ALA A CA 1
ATOM 3077 C C . ALA A 1 380 ? -27.283 -1.496 8.858 1.00 86.69 380 ALA A C 1
ATOM 3079 O O . ALA A 1 380 ? -28.242 -1.342 9.613 1.00 86.69 380 ALA A O 1
ATOM 3080 N N . LYS A 1 381 ? -26.157 -2.120 9.240 1.00 82.06 381 LYS A N 1
ATOM 3081 C CA . LYS A 1 381 ? -25.957 -2.682 10.590 1.00 82.06 381 LYS A CA 1
ATOM 3082 C C . LYS A 1 381 ? -26.111 -1.620 11.679 1.00 82.06 381 LYS A C 1
ATOM 3084 O O . LYS A 1 381 ? -26.704 -1.879 12.719 1.00 82.06 381 LYS A O 1
ATOM 3089 N N . GLN A 1 382 ? -25.610 -0.404 11.446 1.00 79.50 382 GLN A N 1
ATOM 3090 C CA . GLN A 1 382 ? -25.809 0.697 12.390 1.00 79.50 382 GLN A CA 1
ATOM 3091 C C . GLN A 1 382 ? -27.292 1.033 12.564 1.00 79.50 382 GLN A C 1
ATOM 3093 O O . GLN A 1 382 ? -27.731 1.245 13.691 1.00 79.50 382 GLN A O 1
ATOM 3098 N N . LYS A 1 383 ? -28.056 1.122 11.469 1.00 83.81 383 LYS A N 1
ATOM 3099 C CA . LYS A 1 383 ? -29.493 1.423 11.532 1.00 83.81 383 LYS A CA 1
ATOM 3100 C C . LYS A 1 383 ? -30.251 0.353 12.307 1.00 83.81 383 LYS A C 1
ATOM 3102 O O . LYS A 1 383 ? -31.035 0.720 13.169 1.00 83.81 383 LYS A O 1
ATOM 3107 N N . GLU A 1 384 ? -29.949 -0.919 12.073 1.00 83.50 384 GLU A N 1
ATOM 3108 C CA . GLU A 1 384 ? -30.528 -2.048 12.810 1.00 83.50 384 GLU A CA 1
ATOM 3109 C C . GLU A 1 384 ? -30.223 -1.958 14.316 1.00 83.50 384 GLU A C 1
ATOM 3111 O O . GLU A 1 384 ? -31.141 -1.933 15.133 1.00 83.50 384 GLU A O 1
ATOM 3116 N N . ILE A 1 385 ? -28.950 -1.757 14.690 1.00 76.88 385 ILE A N 1
ATOM 3117 C CA . ILE A 1 385 ? -28.537 -1.554 16.092 1.00 76.88 385 ILE A CA 1
ATOM 3118 C C . ILE A 1 385 ? -29.274 -0.362 16.719 1.00 76.88 385 ILE A C 1
ATOM 3120 O O . ILE A 1 385 ? -29.676 -0.411 17.883 1.00 76.88 385 ILE A O 1
ATOM 3124 N N . LEU A 1 386 ? -29.426 0.738 15.977 1.00 77.50 386 LEU A N 1
ATOM 3125 C CA . LEU A 1 386 ? -30.138 1.921 16.452 1.00 77.50 386 LEU A CA 1
ATOM 3126 C C . LEU A 1 386 ? -31.642 1.668 16.588 1.00 77.50 386 LEU A C 1
ATOM 3128 O O . LEU A 1 386 ? -32.223 2.163 17.547 1.00 77.50 386 LEU A O 1
ATOM 3132 N N . GLU A 1 387 ? -32.264 0.910 15.684 1.00 79.75 387 GLU A N 1
ATOM 3133 C CA . GLU A 1 387 ? -33.680 0.531 15.738 1.00 79.75 387 GLU A CA 1
ATOM 3134 C C . GLU A 1 387 ? -33.983 -0.373 16.936 1.00 79.75 387 GLU A C 1
ATOM 3136 O O . GLU A 1 387 ? -34.892 -0.066 17.708 1.00 79.75 387 GLU A O 1
ATOM 3141 N N . GLU A 1 388 ? -33.153 -1.387 17.198 1.00 73.44 388 GLU A N 1
ATOM 3142 C CA . GLU A 1 388 ? -33.244 -2.222 18.409 1.00 73.44 388 GLU A CA 1
ATOM 3143 C C . GLU A 1 388 ? -33.132 -1.408 19.712 1.00 73.44 388 GLU A C 1
ATOM 3145 O O . GLU A 1 388 ? -33.637 -1.794 20.776 1.00 73.44 388 GLU A O 1
ATOM 3150 N N . ARG A 1 389 ? -32.444 -0.263 19.645 1.00 72.12 389 ARG A N 1
ATOM 3151 C CA . ARG A 1 389 ? -32.169 0.633 20.780 1.00 72.12 389 ARG A CA 1
ATOM 3152 C C . ARG A 1 389 ? -33.065 1.867 20.813 1.00 72.12 389 ARG A C 1
ATOM 3154 O O . ARG A 1 389 ? -32.938 2.667 21.740 1.00 72.12 389 ARG A O 1
ATOM 3161 N N . LYS A 1 390 ? -33.970 2.006 19.840 1.00 65.50 390 LYS A N 1
ATOM 3162 C CA . LYS A 1 390 ? -34.835 3.177 19.639 1.00 65.50 390 LYS A CA 1
ATOM 3163 C C . LYS A 1 390 ? -35.977 3.264 20.644 1.00 65.50 390 LYS A C 1
ATOM 3165 O O . LYS A 1 390 ? -36.555 4.330 20.798 1.00 65.50 390 LYS A O 1
ATOM 3170 N N . ASN A 1 391 ? -36.273 2.179 21.364 1.00 60.50 391 ASN A N 1
ATOM 3171 C CA . ASN A 1 391 ? -37.101 2.254 22.564 1.00 60.50 391 ASN A CA 1
ATOM 3172 C C . ASN A 1 391 ? -36.357 3.145 23.578 1.00 60.50 391 ASN A C 1
ATOM 3174 O O . ASN A 1 391 ? -35.376 2.704 24.181 1.00 60.50 391 ASN A O 1
ATOM 3178 N N . ASP A 1 392 ? -36.812 4.398 23.688 1.00 51.09 392 ASP A N 1
ATOM 3179 C CA . ASP A 1 392 ? -36.133 5.654 24.081 1.00 51.09 392 ASP A CA 1
ATOM 3180 C C . ASP A 1 392 ? -35.235 5.678 25.336 1.00 51.09 392 ASP A C 1
ATOM 3182 O O . ASP A 1 392 ? -34.590 6.690 25.623 1.00 51.09 392 ASP A O 1
ATOM 3186 N N . GLN A 1 393 ? -35.133 4.581 26.079 1.00 60.81 393 GLN A N 1
ATOM 3187 C CA . GLN A 1 393 ? -34.231 4.462 27.219 1.00 60.81 393 GLN A CA 1
ATOM 3188 C C . GLN A 1 393 ? -32.840 3.936 26.829 1.00 60.81 393 GLN A C 1
ATOM 3190 O O . GLN A 1 393 ? -31.847 4.373 27.400 1.00 60.81 393 GLN A O 1
ATOM 3195 N N . LYS A 1 394 ? -32.726 3.044 25.831 1.00 69.00 394 LYS A N 1
ATOM 3196 C CA . LYS A 1 394 ? -31.453 2.350 25.542 1.00 69.00 394 LYS A CA 1
ATOM 3197 C C . LYS A 1 394 ? -30.417 3.214 24.820 1.00 69.00 394 LYS A C 1
ATOM 3199 O O . LYS A 1 394 ? -29.231 3.021 25.055 1.00 69.00 394 LYS A O 1
ATOM 3204 N N . LEU A 1 395 ? -30.808 4.138 23.935 1.00 77.06 395 LEU A N 1
ATOM 3205 C CA . LEU A 1 395 ? -29.839 5.000 23.231 1.00 77.06 395 LEU A CA 1
ATOM 3206 C C . LEU A 1 395 ? -29.279 6.116 24.134 1.00 77.06 395 LEU A C 1
ATOM 3208 O O . LEU A 1 395 ? -28.102 6.464 24.014 1.00 77.06 395 LEU A O 1
ATOM 3212 N N . LYS A 1 396 ? -30.093 6.628 25.071 1.00 78.88 396 LYS A N 1
ATOM 3213 C CA . LYS A 1 396 ? -29.674 7.611 26.091 1.00 78.88 396 LYS A CA 1
ATOM 3214 C C . LYS A 1 396 ? -28.566 7.080 27.000 1.00 78.88 396 LYS A C 1
ATOM 3216 O O . LYS A 1 396 ? -27.768 7.861 27.506 1.00 78.88 396 LYS A O 1
ATOM 3221 N N . ASP A 1 397 ? -28.468 5.759 27.153 1.00 82.75 397 ASP A N 1
ATOM 3222 C CA . ASP A 1 397 ? -27.378 5.138 27.907 1.00 82.75 397 ASP A CA 1
ATOM 3223 C C . ASP A 1 397 ? -25.994 5.453 27.303 1.00 82.75 397 ASP A C 1
ATOM 3225 O O . ASP A 1 397 ? -25.012 5.529 28.048 1.00 82.75 397 ASP A O 1
ATOM 3229 N N . TYR A 1 398 ? -25.918 5.678 25.983 1.00 89.69 398 TYR A N 1
ATOM 3230 C CA . TYR A 1 398 ? -24.669 5.899 25.242 1.00 89.69 398 TYR A CA 1
ATOM 3231 C C . TYR A 1 398 ? -24.443 7.367 24.882 1.00 89.69 398 TYR A C 1
ATOM 3233 O O . TYR A 1 398 ? -23.322 7.856 25.008 1.00 89.69 398 TYR A O 1
ATOM 3241 N N . LEU A 1 399 ? -25.480 8.067 24.409 1.00 92.00 399 LEU A N 1
ATOM 3242 C CA . LEU A 1 399 ? -25.379 9.445 23.922 1.00 92.00 399 LEU A CA 1
ATOM 3243 C C . LEU A 1 399 ? -25.325 10.443 25.082 1.00 92.00 399 LEU A C 1
ATOM 3245 O O . LEU A 1 399 ? -26.274 10.543 25.855 1.00 92.00 399 LEU A O 1
ATOM 3249 N N . LYS A 1 400 ? -24.233 11.209 25.185 1.00 94.00 400 LYS A N 1
ATOM 3250 C CA . LYS A 1 400 ? -23.971 12.096 26.334 1.00 94.00 400 LYS A CA 1
ATOM 3251 C C . LYS A 1 400 ? -24.150 13.590 26.049 1.00 94.00 400 LYS A C 1
ATOM 3253 O O . LYS A 1 400 ? -23.968 14.404 26.947 1.00 94.00 400 LYS A O 1
ATOM 3258 N N . ASN A 1 401 ? -24.554 13.962 24.832 1.00 92.94 401 ASN A N 1
ATOM 3259 C CA . ASN A 1 401 ? -24.699 15.360 24.404 1.00 92.94 401 ASN A CA 1
ATOM 3260 C C . ASN A 1 401 ? -25.532 16.230 25.359 1.00 92.94 401 ASN A C 1
ATOM 3262 O O . ASN A 1 401 ? -25.148 17.361 25.632 1.00 92.94 401 ASN A O 1
ATOM 3266 N N . ASP A 1 402 ? -26.645 15.721 25.897 1.00 91.69 402 ASP A N 1
ATOM 3267 C CA . ASP A 1 402 ? -27.470 16.503 26.827 1.00 91.69 402 ASP A CA 1
ATOM 3268 C C . ASP A 1 402 ? -26.764 16.778 28.163 1.00 91.69 402 ASP A C 1
ATOM 3270 O O . ASP A 1 402 ? -26.973 17.835 28.747 1.00 91.69 402 ASP A O 1
ATOM 3274 N N . GLN A 1 403 ? -25.895 15.871 28.622 1.00 92.81 403 GLN A N 1
ATOM 3275 C CA . GLN A 1 403 ? -25.108 16.043 29.851 1.00 92.81 403 GLN A CA 1
ATOM 3276 C C . GLN A 1 403 ? -23.929 17.011 29.666 1.00 92.81 403 GLN A C 1
ATOM 3278 O O . GLN A 1 403 ? -23.411 17.543 30.643 1.00 92.81 403 GLN A O 1
ATOM 3283 N N . LEU A 1 404 ? -23.504 17.233 28.420 1.00 94.75 404 LEU A N 1
ATOM 3284 C CA . LEU A 1 404 ? -22.435 18.167 28.061 1.00 94.75 404 LEU A CA 1
ATOM 3285 C C . LEU A 1 404 ? -22.933 19.614 27.943 1.00 94.75 404 LEU A C 1
ATOM 3287 O O . LEU A 1 404 ? -22.136 20.543 28.095 1.00 94.75 404 LEU A O 1
ATOM 3291 N N . LYS A 1 405 ? -24.233 19.827 27.702 1.00 94.00 405 LYS A N 1
ATOM 3292 C CA . LYS A 1 405 ? -24.817 21.169 27.563 1.00 94.00 405 LYS A CA 1
ATOM 3293 C C . LYS A 1 405 ? -24.527 22.023 28.798 1.00 94.00 405 LYS A C 1
ATOM 3295 O O . LYS A 1 405 ? -24.811 21.632 29.925 1.00 94.00 405 LYS A O 1
ATOM 3300 N N . GLY A 1 406 ? -23.977 23.215 28.569 1.00 92.31 406 GLY A N 1
ATOM 3301 C CA . GLY A 1 406 ? -23.651 24.176 29.627 1.00 92.31 406 GLY A CA 1
ATOM 3302 C C . GLY A 1 406 ? -22.333 23.916 30.366 1.00 92.31 406 GLY A C 1
ATOM 3303 O O . GLY A 1 406 ? -21.938 24.755 31.171 1.00 92.31 406 GLY A O 1
ATOM 3304 N N . THR A 1 407 ? -21.630 22.816 30.079 1.00 96.69 407 THR A N 1
ATOM 3305 C CA . THR A 1 407 ? -20.276 22.560 30.601 1.00 96.69 407 THR A CA 1
ATOM 3306 C C . THR A 1 407 ? -19.213 23.262 29.750 1.00 96.69 407 THR A C 1
ATOM 3308 O O . THR A 1 407 ? -19.458 23.576 28.584 1.00 96.69 407 THR A O 1
ATOM 3311 N N . GLU A 1 408 ? -18.025 23.505 30.308 1.00 96.12 408 GLU A N 1
ATOM 3312 C CA . GLU A 1 408 ? -16.902 24.079 29.547 1.00 96.12 408 GLU A CA 1
ATOM 3313 C C . GLU A 1 408 ? -16.425 23.129 28.444 1.00 96.12 408 GLU A C 1
ATOM 3315 O O . GLU A 1 408 ? -16.291 23.548 27.295 1.00 96.12 408 GLU A O 1
ATOM 3320 N N . LEU A 1 409 ? -16.295 21.834 28.760 1.00 96.94 409 LEU A N 1
ATOM 3321 C CA . LEU A 1 409 ? -15.992 20.804 27.770 1.00 96.94 409 LEU A CA 1
ATOM 3322 C C . LEU A 1 409 ? -17.023 20.818 26.635 1.00 96.94 409 LEU A C 1
ATOM 3324 O O . LEU A 1 409 ? -16.642 20.809 25.473 1.00 96.94 409 LEU A O 1
ATOM 3328 N N . GLY A 1 410 ? -18.321 20.886 26.944 1.00 97.31 410 GLY A N 1
ATOM 3329 C CA . GLY A 1 410 ? -19.381 20.930 25.933 1.00 97.31 410 GLY A CA 1
ATOM 3330 C C . GLY A 1 410 ? -19.232 22.091 24.946 1.00 97.31 410 GLY A C 1
ATOM 3331 O O . GLY A 1 410 ? -19.328 21.867 23.742 1.00 97.31 410 GLY A O 1
ATOM 3332 N N . LYS A 1 411 ? -18.923 23.299 25.435 1.00 97.31 411 LYS A N 1
ATOM 3333 C CA . LYS A 1 411 ? -18.661 24.469 24.574 1.00 97.31 411 LYS A CA 1
ATOM 3334 C C . LYS A 1 411 ? -17.457 24.234 23.661 1.00 97.31 411 LYS A C 1
ATOM 3336 O O . LYS A 1 411 ? -17.555 24.435 22.456 1.00 97.31 411 LYS A O 1
ATOM 3341 N N . PHE A 1 412 ? -16.358 23.727 24.219 1.00 96.81 412 PHE A N 1
ATOM 3342 C CA . PHE A 1 412 ? -15.171 23.374 23.443 1.00 96.81 412 PHE A CA 1
ATOM 3343 C C . PHE A 1 412 ? -15.478 22.320 22.364 1.00 96.81 412 PHE A C 1
ATOM 3345 O O . PHE A 1 412 ? -15.044 22.443 21.222 1.00 96.81 412 PHE A O 1
ATOM 3352 N N . LEU A 1 413 ? -16.255 21.283 22.691 1.00 97.38 413 LEU A N 1
ATOM 3353 C CA . LEU A 1 413 ? -16.648 20.249 21.731 1.00 9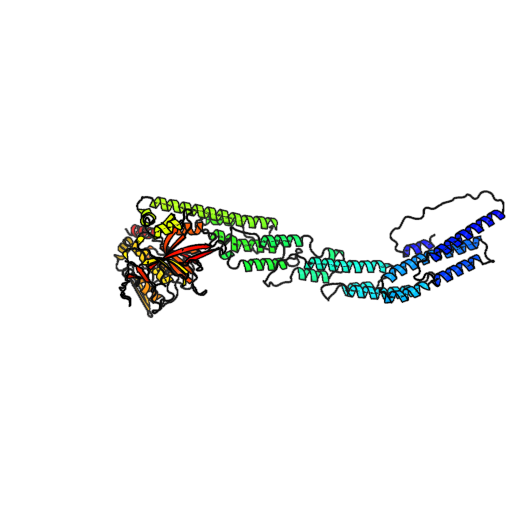7.38 413 LEU A CA 1
ATOM 3354 C C . LEU A 1 413 ? -17.463 20.831 20.565 1.00 97.38 413 LEU A C 1
ATOM 3356 O O . LEU A 1 413 ? -17.204 20.477 19.412 1.00 97.38 413 LEU A O 1
ATOM 3360 N N . GLU A 1 414 ? -18.402 21.737 20.848 1.00 95.75 414 GLU A N 1
ATOM 3361 C CA . GLU A 1 414 ? -19.182 22.444 19.825 1.00 95.75 414 GLU A CA 1
ATOM 3362 C C . GLU A 1 414 ? -18.275 23.267 18.893 1.00 95.75 414 GLU A C 1
ATOM 3364 O O . GLU A 1 414 ? -18.411 23.173 17.670 1.00 95.75 414 GLU A O 1
ATOM 3369 N N . GLU A 1 415 ? -17.294 23.990 19.441 1.00 95.81 415 GLU A N 1
ATOM 3370 C CA . GLU A 1 415 ? -16.296 24.748 18.667 1.00 95.81 415 GLU A CA 1
ATOM 3371 C C . GLU A 1 415 ? -15.417 23.845 17.786 1.00 95.81 415 GLU A C 1
ATOM 3373 O O . GLU A 1 415 ? -15.082 24.201 16.656 1.00 95.81 415 GLU A O 1
ATOM 3378 N N . GLN A 1 416 ? -15.100 22.634 18.255 1.00 93.88 416 GLN A N 1
ATOM 3379 C CA . GLN A 1 416 ? -14.378 21.613 17.483 1.00 93.88 416 GLN A CA 1
ATOM 3380 C C . GLN A 1 416 ? -15.261 20.885 16.446 1.00 93.88 416 GLN A C 1
ATOM 3382 O O . GLN A 1 416 ? -14.798 19.966 15.757 1.00 93.88 416 GLN A O 1
ATOM 3387 N N . GLY A 1 417 ? -16.536 21.271 16.317 1.00 96.44 417 GLY A N 1
ATOM 3388 C CA . GLY A 1 417 ? -17.490 20.686 15.375 1.00 96.44 417 GLY A CA 1
ATOM 3389 C C . GLY A 1 417 ? -17.980 19.288 15.764 1.00 96.44 417 GLY A C 1
ATOM 3390 O O . GLY A 1 417 ? -18.471 18.548 14.905 1.00 96.44 417 GLY A O 1
ATOM 3391 N N . VAL A 1 418 ? -17.842 18.898 17.034 1.00 97.75 418 VAL A N 1
ATOM 3392 C CA . VAL A 1 418 ? -18.375 17.635 17.556 1.00 97.75 418 VAL A CA 1
ATOM 3393 C C . VAL A 1 418 ? -19.892 17.745 17.664 1.00 97.75 418 VAL A C 1
ATOM 3395 O O . VAL A 1 418 ? -20.430 18.673 18.257 1.00 97.75 418 VAL A O 1
ATOM 3398 N N . THR A 1 419 ? -20.599 16.768 17.099 1.00 96.38 419 THR A N 1
ATOM 3399 C CA . THR A 1 419 ? -22.070 16.710 17.150 1.00 96.38 419 THR A CA 1
ATOM 3400 C C . THR A 1 419 ? -22.594 15.525 17.942 1.00 96.38 419 THR A C 1
ATOM 3402 O O . THR A 1 419 ? -23.757 15.527 18.342 1.00 96.38 419 THR A O 1
ATOM 3405 N N . LYS A 1 420 ? -21.769 14.501 18.188 1.00 96.00 420 LYS A N 1
ATOM 3406 C CA . LYS A 1 420 ? -22.151 13.313 18.958 1.00 96.00 420 LYS A CA 1
ATOM 3407 C C . LYS A 1 420 ? -21.008 12.879 19.857 1.00 96.00 420 LYS A C 1
ATOM 3409 O O . LYS A 1 420 ? -19.930 12.585 19.355 1.00 96.00 420 LYS A O 1
ATOM 3414 N N . THR A 1 421 ? -21.295 12.733 21.143 1.00 97.56 421 THR A N 1
ATOM 3415 C CA . THR A 1 421 ? -20.385 12.116 22.112 1.00 97.56 421 THR A CA 1
ATOM 3416 C C . THR A 1 421 ? -21.029 10.840 22.633 1.00 97.56 421 THR A C 1
ATOM 3418 O O . THR A 1 421 ? -22.135 10.867 23.182 1.00 97.56 421 THR A O 1
ATOM 3421 N N . LEU A 1 422 ? -20.358 9.710 22.414 1.00 96.44 422 LEU A N 1
ATOM 3422 C CA . LEU A 1 422 ? -20.840 8.379 22.776 1.00 96.44 422 LEU A CA 1
ATOM 3423 C C . LEU A 1 422 ? -19.912 7.741 23.803 1.00 96.44 422 LEU A C 1
ATOM 3425 O O . LEU A 1 422 ? -18.700 7.760 23.629 1.00 96.44 422 LEU A O 1
ATOM 3429 N N . PHE A 1 423 ? -20.485 7.108 24.819 1.00 97.12 423 PHE A N 1
ATOM 3430 C CA . PHE A 1 423 ? -19.764 6.290 25.792 1.00 97.12 423 PHE A CA 1
ATOM 3431 C C . PHE A 1 423 ? -20.368 4.893 25.877 1.00 97.12 423 PHE A C 1
ATOM 3433 O O . PHE A 1 423 ? -21.544 4.705 25.564 1.00 97.12 423 PHE A O 1
ATOM 3440 N N . LEU A 1 424 ? -19.572 3.918 26.321 1.00 95.75 424 LEU A N 1
ATOM 3441 C CA . LEU A 1 424 ? -20.073 2.586 26.660 1.00 95.75 424 LEU A CA 1
ATOM 3442 C C . LEU A 1 424 ? -21.162 2.668 27.743 1.00 95.75 424 LEU A C 1
ATOM 3444 O O . LEU A 1 424 ? -21.169 3.561 28.596 1.00 95.75 424 LEU A O 1
ATOM 3448 N N . LYS A 1 425 ? -22.092 1.712 27.729 1.00 91.75 425 LYS A N 1
ATOM 3449 C CA . LYS A 1 425 ? -23.240 1.684 28.640 1.00 91.75 425 LYS A CA 1
ATOM 3450 C C . LYS A 1 425 ? -22.797 1.696 30.098 1.00 91.75 425 LYS A C 1
ATOM 3452 O O . LYS A 1 425 ? -21.931 0.927 30.508 1.00 91.75 425 LYS A O 1
ATOM 3457 N N . GLY A 1 426 ? -23.449 2.514 30.915 1.00 90.31 426 GLY A N 1
ATOM 3458 C CA . GLY A 1 426 ? -23.164 2.571 32.349 1.00 90.31 426 GLY A CA 1
ATOM 3459 C C . GLY A 1 426 ? -21.836 3.240 32.705 1.00 90.31 426 GLY A C 1
ATOM 3460 O O . GLY A 1 426 ? -21.496 3.239 33.885 1.00 90.31 426 GLY A O 1
ATOM 3461 N N . VAL A 1 427 ? -21.126 3.823 31.727 1.00 92.88 427 VAL A N 1
ATOM 3462 C CA . VAL A 1 427 ? -20.105 4.841 31.990 1.00 92.88 427 VAL A CA 1
ATOM 3463 C C . VAL A 1 427 ? -20.825 6.164 32.266 1.00 92.88 427 VAL A C 1
ATOM 3465 O O . VAL A 1 427 ? -21.529 6.709 31.404 1.00 92.88 427 VAL A O 1
ATOM 3468 N N . ASN A 1 428 ? -20.684 6.641 33.498 1.00 88.25 428 ASN A N 1
ATOM 3469 C CA . ASN A 1 428 ? -21.389 7.782 34.065 1.00 88.25 428 ASN A CA 1
ATOM 3470 C C . ASN A 1 428 ? -20.366 8.795 34.579 1.00 88.25 428 ASN A C 1
ATOM 3472 O O . ASN A 1 428 ? -19.893 8.685 35.706 1.00 88.25 428 ASN A O 1
ATOM 3476 N N . LEU A 1 429 ? -20.036 9.770 33.736 1.00 89.44 429 LEU A N 1
ATOM 3477 C CA . LEU A 1 429 ? -19.097 10.841 34.056 1.00 89.44 429 LEU A CA 1
ATOM 3478 C C . LEU A 1 429 ? -19.844 12.120 34.410 1.00 89.44 429 LEU A C 1
ATOM 3480 O O . LEU A 1 429 ? -20.894 12.425 33.838 1.00 89.44 429 LEU A O 1
ATOM 3484 N N . LYS A 1 430 ? -19.260 12.909 35.308 1.00 91.19 430 LYS A N 1
ATOM 3485 C CA . LYS A 1 430 ? -19.724 14.265 35.593 1.00 91.19 430 LYS A CA 1
ATOM 3486 C C . LYS A 1 430 ? -19.010 15.234 34.658 1.00 91.19 430 LYS A C 1
ATOM 3488 O O . LYS A 1 430 ? -17.922 15.705 34.949 1.00 91.19 430 LYS A O 1
ATOM 3493 N N . PHE A 1 431 ? -19.591 15.517 33.496 1.00 92.44 431 PHE A N 1
ATOM 3494 C CA . PHE A 1 431 ? -18.898 16.283 32.448 1.00 92.44 431 PHE A CA 1
ATOM 3495 C C . PHE A 1 431 ? -18.461 17.703 32.852 1.00 92.44 431 PHE A C 1
ATOM 3497 O O . PHE A 1 431 ? -17.525 18.238 32.269 1.00 92.44 431 PHE A O 1
ATOM 3504 N N . ASN A 1 432 ? -19.086 18.297 33.870 1.00 91.81 432 ASN A N 1
ATOM 3505 C CA . ASN A 1 432 ? -18.666 19.569 34.465 1.00 91.81 432 ASN A CA 1
ATOM 3506 C C . ASN A 1 432 ? -17.384 19.475 35.314 1.00 91.81 432 ASN A C 1
ATOM 3508 O O . ASN A 1 432 ? -16.838 20.504 35.692 1.00 91.81 432 ASN A O 1
ATOM 3512 N N . GLU A 1 433 ? -16.926 18.267 35.641 1.00 91.12 433 GLU A N 1
ATOM 3513 C CA . GLU A 1 433 ? -15.698 18.020 36.397 1.00 91.12 433 GLU A CA 1
ATOM 3514 C C . GLU A 1 433 ? -14.482 17.753 35.492 1.00 91.12 433 GLU A C 1
ATOM 3516 O O . GLU A 1 433 ? -13.374 17.580 35.999 1.00 91.12 433 GLU A O 1
ATOM 3521 N N . PHE A 1 434 ? -14.654 17.740 34.165 1.00 93.62 434 PHE A N 1
ATOM 3522 C CA . PHE A 1 434 ? -13.516 17.739 33.248 1.00 93.62 434 PHE A CA 1
ATOM 3523 C C . PHE A 1 434 ? -12.758 19.066 33.340 1.00 93.62 434 PHE A C 1
ATOM 3525 O O . PHE A 1 434 ? -13.360 20.137 33.321 1.00 93.62 434 PHE A O 1
ATOM 3532 N N . VAL A 1 435 ? -11.433 18.978 33.401 1.00 93.12 435 VAL A N 1
ATOM 3533 C CA . VAL A 1 435 ? -10.521 20.119 33.483 1.00 93.12 435 VAL A CA 1
ATOM 3534 C C . VAL A 1 435 ? -9.747 20.218 32.177 1.00 93.12 435 VAL A C 1
ATOM 3536 O O . VAL A 1 435 ? -9.190 19.223 31.703 1.00 93.12 435 VAL A O 1
ATOM 3539 N N . HIS A 1 436 ? -9.709 21.413 31.597 1.00 94.06 436 HIS A N 1
ATOM 3540 C CA . HIS A 1 436 ? -8.823 21.709 30.478 1.00 94.06 436 HIS A CA 1
ATOM 3541 C C . HIS A 1 436 ? -7.392 21.835 31.002 1.00 94.06 436 HIS A C 1
ATOM 3543 O O . HIS A 1 436 ? -7.115 22.647 31.885 1.00 94.06 436 HIS A O 1
ATOM 3549 N N . TYR A 1 437 ? -6.502 20.982 30.507 1.00 91.69 437 TYR A N 1
ATOM 3550 C CA . TYR A 1 437 ? -5.097 20.967 30.873 1.00 91.69 437 TYR A CA 1
ATOM 3551 C C . TYR A 1 437 ? -4.247 21.368 29.670 1.00 91.69 437 TYR A C 1
ATOM 3553 O O . TYR A 1 437 ? -4.202 20.664 28.656 1.00 91.69 437 TYR A O 1
ATOM 3561 N N . GLU A 1 438 ? -3.534 22.478 29.829 1.00 91.31 438 GLU A N 1
ATOM 3562 C CA . GLU A 1 438 ? -2.564 22.978 28.866 1.00 91.31 438 GLU A CA 1
ATOM 3563 C C . GLU A 1 438 ? -1.173 23.032 29.503 1.00 91.31 438 GLU A C 1
ATOM 3565 O O . GLU A 1 438 ? -1.000 23.498 30.632 1.00 91.31 438 GLU A O 1
ATOM 3570 N N . ASN A 1 439 ? -0.165 22.564 28.770 1.00 88.94 439 ASN A N 1
ATOM 3571 C CA . ASN A 1 439 ? 1.236 22.678 29.162 1.00 88.94 439 ASN A CA 1
ATOM 3572 C C . ASN A 1 439 ? 2.082 22.947 27.917 1.00 88.94 439 ASN A C 1
ATOM 3574 O O . ASN A 1 439 ? 2.257 22.073 27.069 1.00 88.94 439 ASN A O 1
ATOM 3578 N N . GLU A 1 440 ? 2.619 24.162 27.822 1.00 87.50 440 GLU A N 1
ATOM 3579 C CA . GLU A 1 440 ? 3.424 24.592 26.676 1.00 87.50 440 GLU A CA 1
ATOM 3580 C C . GLU A 1 440 ? 4.754 23.840 26.557 1.00 87.50 440 GLU A C 1
ATOM 3582 O O . GLU A 1 440 ? 5.202 23.583 25.443 1.00 87.50 440 GLU A O 1
ATOM 3587 N N . SER A 1 441 ? 5.374 23.453 27.678 1.00 87.25 441 SER A N 1
ATOM 3588 C CA . SER A 1 441 ? 6.680 22.773 27.668 1.00 87.25 441 SER A CA 1
ATOM 3589 C C . SER A 1 441 ? 6.586 21.372 27.067 1.00 87.25 441 SER A C 1
ATOM 3591 O O . SER A 1 441 ? 7.491 20.935 26.358 1.00 87.25 441 SER A O 1
ATOM 3593 N N . ASP A 1 442 ? 5.475 20.683 27.330 1.00 82.38 442 ASP A N 1
ATOM 3594 C CA . ASP A 1 442 ? 5.231 19.311 26.874 1.00 82.38 442 ASP A CA 1
ATOM 3595 C C . ASP A 1 442 ? 4.348 19.233 25.611 1.00 82.38 442 ASP A C 1
ATOM 3597 O O . ASP A 1 442 ? 4.084 18.133 25.102 1.00 82.38 442 ASP A O 1
ATOM 3601 N N . ASP A 1 443 ? 3.936 20.396 25.091 1.00 89.38 443 ASP A N 1
ATOM 3602 C CA . ASP A 1 443 ? 2.998 20.583 23.977 1.00 89.38 443 ASP A CA 1
ATOM 3603 C C . ASP A 1 443 ? 1.640 19.892 24.197 1.00 89.38 443 ASP A C 1
ATOM 3605 O O . ASP A 1 443 ? 1.086 19.262 23.298 1.00 89.38 443 ASP A O 1
ATOM 3609 N N . ILE A 1 444 ? 1.111 19.958 25.421 1.00 90.31 444 ILE A N 1
ATOM 3610 C CA . ILE A 1 444 ? -0.157 19.317 25.796 1.00 90.31 444 ILE A CA 1
ATOM 3611 C C . ILE A 1 444 ? -1.305 20.326 25.698 1.00 90.31 444 ILE A C 1
ATOM 3613 O O . ILE A 1 444 ? -1.206 21.438 26.214 1.00 90.31 444 ILE A O 1
ATOM 3617 N N . ASP A 1 445 ? -2.396 19.892 25.072 1.00 92.06 445 ASP A N 1
ATOM 3618 C CA . ASP A 1 445 ? -3.708 20.541 25.036 1.00 92.06 445 ASP A CA 1
ATOM 3619 C C . ASP A 1 445 ? -4.776 19.434 25.057 1.00 92.06 445 ASP A C 1
ATOM 3621 O O . ASP A 1 445 ? -5.055 18.766 24.054 1.00 92.06 445 ASP A O 1
ATOM 3625 N N . SER A 1 446 ? -5.292 19.134 26.251 1.00 93.94 446 SER A N 1
ATOM 3626 C CA . SER A 1 446 ? -6.177 17.988 26.467 1.00 93.94 446 SER A CA 1
ATOM 3627 C C . SER A 1 446 ? -7.161 18.230 27.607 1.00 93.94 446 SER A C 1
ATOM 3629 O O . SER A 1 446 ? -6.959 19.071 28.475 1.00 93.94 446 SER A O 1
ATOM 3631 N N . TRP A 1 447 ? -8.243 17.453 27.617 1.00 96.00 447 TRP A N 1
ATOM 3632 C CA . TRP A 1 447 ? -9.247 17.479 28.676 1.00 96.00 447 TRP A CA 1
ATOM 3633 C C . TRP A 1 447 ? -9.115 16.247 29.554 1.00 96.00 447 TRP A C 1
ATOM 3635 O O . TRP A 1 447 ? -9.125 15.117 29.054 1.00 96.00 447 TRP A O 1
ATOM 3645 N N . TRP A 1 448 ? -8.993 16.472 30.856 1.00 94.56 448 TRP A N 1
ATOM 3646 C CA . TRP A 1 448 ? -8.713 15.446 31.852 1.00 94.56 448 TRP A CA 1
ATOM 3647 C C . TRP A 1 448 ? -9.851 15.329 32.858 1.00 94.56 448 TRP A C 1
ATOM 3649 O O . TRP A 1 448 ? -10.520 16.309 33.175 1.00 94.56 448 TRP A O 1
ATOM 3659 N N . TYR A 1 449 ? -10.051 14.127 33.380 1.00 92.56 449 TYR A N 1
ATOM 3660 C CA . TYR A 1 449 ? -11.038 13.835 34.409 1.00 92.56 449 TYR A CA 1
ATOM 3661 C C . TYR A 1 449 ? -10.366 13.144 35.589 1.00 92.56 449 TYR A C 1
ATOM 3663 O O . TYR A 1 449 ? -9.564 12.219 35.411 1.00 92.56 449 TYR A O 1
ATOM 3671 N N . ALA A 1 450 ? -10.700 13.609 36.790 1.00 87.62 450 ALA A N 1
ATOM 3672 C CA . ALA A 1 450 ? -10.203 13.042 38.031 1.00 87.62 450 ALA A CA 1
ATOM 3673 C C . ALA A 1 450 ? -10.749 11.641 38.256 1.00 87.62 450 ALA A C 1
ATOM 3675 O O . ALA A 1 450 ? -11.916 11.373 37.982 1.00 87.62 450 ALA A O 1
ATOM 3676 N N . HIS A 1 451 ? -9.957 10.786 38.887 1.00 75.62 451 HIS A N 1
ATOM 3677 C CA . HIS A 1 451 ? -10.547 9.616 39.508 1.00 75.62 451 HIS A CA 1
ATOM 3678 C C . HIS A 1 451 ? -11.378 10.042 40.733 1.00 75.62 451 HIS A C 1
ATOM 3680 O O . HIS A 1 451 ? -10.837 10.627 41.673 1.00 75.62 451 HIS A O 1
ATOM 3686 N N . ASN A 1 452 ? -12.685 9.764 40.724 1.00 66.81 452 ASN A N 1
ATOM 3687 C CA . ASN A 1 452 ? -13.605 10.160 41.796 1.00 66.81 452 ASN A CA 1
ATOM 3688 C C . ASN A 1 452 ? -14.126 8.958 42.597 1.00 66.81 452 ASN A C 1
ATOM 3690 O O . ASN A 1 452 ? -13.871 8.869 43.797 1.00 66.81 452 ASN A O 1
ATOM 3694 N N . ASP A 1 453 ? -14.857 8.038 41.955 1.00 66.62 453 ASP A N 1
ATOM 3695 C CA . ASP A 1 453 ? -15.394 6.829 42.589 1.00 66.62 453 ASP A CA 1
ATOM 3696 C C . ASP A 1 453 ? -15.534 5.650 41.599 1.00 66.62 453 ASP A C 1
ATOM 3698 O O . ASP A 1 453 ? -15.567 5.826 40.383 1.00 66.62 453 ASP A O 1
ATOM 3702 N N . ARG A 1 454 ? -15.640 4.411 42.113 1.00 67.06 454 ARG A N 1
ATOM 3703 C CA . ARG A 1 454 ? -15.789 3.202 41.269 1.00 67.06 454 ARG A CA 1
ATOM 3704 C C . ARG A 1 454 ? -17.181 3.040 40.637 1.00 67.06 454 ARG A C 1
ATOM 3706 O O . ARG A 1 454 ? -17.384 2.169 39.782 1.00 67.06 454 ARG A O 1
ATOM 3713 N N . ASN A 1 455 ? -18.178 3.805 41.074 1.00 73.38 455 ASN A N 1
ATOM 3714 C CA . ASN A 1 455 ? -19.554 3.643 40.609 1.00 73.38 455 ASN A CA 1
ATOM 3715 C C . ASN A 1 455 ? -19.774 4.263 39.225 1.00 73.38 455 ASN A C 1
ATOM 3717 O O . ASN A 1 455 ? -20.725 3.871 38.541 1.00 73.38 455 ASN A O 1
ATOM 3721 N N . GLU A 1 456 ? -18.841 5.093 38.760 1.00 84.12 456 GLU A N 1
ATOM 3722 C CA . GLU A 1 456 ? -18.838 5.718 37.436 1.00 84.12 456 GLU A CA 1
ATOM 3723 C C . GLU A 1 456 ? -18.739 4.720 36.268 1.00 84.12 456 GLU A C 1
ATOM 3725 O O . GLU A 1 456 ? -19.062 5.069 35.138 1.00 84.12 456 GLU A O 1
ATOM 3730 N N . GLY A 1 457 ? -18.364 3.456 36.510 1.00 88.50 457 GLY A N 1
ATOM 3731 C CA . GLY A 1 457 ? -18.517 2.372 35.526 1.00 88.50 457 GLY A CA 1
ATOM 3732 C C . GLY A 1 457 ? -17.472 2.304 34.417 1.00 88.50 457 GLY A C 1
ATOM 3733 O O . GLY A 1 457 ? -17.699 1.613 33.427 1.00 88.50 457 GLY A O 1
ATOM 3734 N N . TRP A 1 458 ? -16.331 2.948 34.620 1.00 91.88 458 TRP A N 1
ATOM 3735 C CA . TRP A 1 458 ? -15.095 2.791 33.856 1.00 91.88 458 TRP A CA 1
ATOM 3736 C C . TRP A 1 458 ? -13.970 2.348 34.805 1.00 91.88 458 TRP A C 1
ATOM 3738 O O . TRP A 1 458 ? -14.130 2.407 36.026 1.00 91.88 458 TRP A O 1
ATOM 3748 N N . PHE A 1 459 ? -12.864 1.840 34.254 1.00 92.31 459 PHE A N 1
ATOM 3749 C CA . PHE A 1 459 ? -11.774 1.250 35.037 1.00 92.31 459 PHE A CA 1
ATOM 3750 C C . PHE A 1 459 ? -10.412 1.780 34.596 1.00 92.31 459 PHE A C 1
ATOM 3752 O O . PHE A 1 459 ? -10.162 1.978 33.406 1.00 92.31 459 PHE A O 1
ATOM 3759 N N . ASP A 1 460 ? -9.544 1.984 35.579 1.00 92.06 460 ASP A N 1
ATOM 3760 C CA . ASP A 1 460 ? -8.249 2.636 35.420 1.00 92.06 460 ASP A CA 1
ATOM 3761 C C . ASP A 1 460 ? -7.209 1.991 36.339 1.00 92.06 460 ASP A C 1
ATOM 3763 O O . ASP A 1 460 ? -6.694 2.581 37.284 1.00 92.06 460 ASP A O 1
ATOM 3767 N N . VAL A 1 461 ? -6.981 0.696 36.125 1.00 91.88 461 VAL A N 1
ATOM 3768 C CA . VAL A 1 461 ? -5.863 0.005 36.771 1.00 91.88 461 VAL A CA 1
ATOM 3769 C C . VAL A 1 461 ? -4.553 0.586 36.241 1.00 91.88 461 VAL A C 1
ATOM 3771 O O . VAL A 1 461 ? -4.381 0.736 35.032 1.00 91.88 461 VAL A O 1
ATOM 3774 N N . ASN A 1 462 ? -3.625 0.863 37.150 1.00 89.81 462 ASN A N 1
ATOM 3775 C CA . ASN A 1 462 ? -2.395 1.590 36.872 1.00 89.81 462 ASN A CA 1
ATOM 3776 C C . ASN A 1 462 ? -1.155 0.750 37.211 1.00 89.81 462 ASN A C 1
ATOM 3778 O O . ASN A 1 462 ? -1.211 -0.149 38.052 1.00 89.81 462 ASN A O 1
ATOM 3782 N N . LYS A 1 463 ? -0.033 1.013 36.529 1.00 89.56 463 LYS A N 1
ATOM 3783 C CA . LYS A 1 463 ? 1.265 0.407 36.868 1.00 89.56 463 LYS A CA 1
ATOM 3784 C C . LYS A 1 463 ? 1.864 1.085 38.097 1.00 89.56 463 LYS A C 1
ATOM 3786 O O . LYS A 1 463 ? 1.644 2.267 38.330 1.00 89.56 463 LYS A O 1
ATOM 3791 N N . GLU A 1 464 ? 2.722 0.370 38.813 1.00 87.31 464 GLU A N 1
ATOM 3792 C CA . GLU A 1 464 ? 3.550 0.942 39.886 1.00 87.31 464 GLU A CA 1
ATOM 3793 C C . GLU A 1 464 ? 5.029 1.078 39.465 1.00 87.31 464 GLU A C 1
ATOM 3795 O O . GLU A 1 464 ? 5.765 1.887 40.026 1.00 87.31 464 GLU A O 1
ATOM 3800 N N . PHE A 1 465 ? 5.450 0.376 38.402 1.00 85.81 465 PHE A N 1
ATOM 3801 C CA . PHE A 1 465 ? 6.781 0.416 37.767 1.00 85.81 465 PHE A CA 1
ATOM 3802 C C . PHE A 1 465 ? 7.954 -0.154 38.583 1.00 85.81 465 PHE A C 1
ATOM 3804 O O . PHE A 1 465 ? 9.073 -0.218 38.064 1.00 85.81 465 PHE A O 1
ATOM 3811 N N . ASP A 1 466 ? 7.731 -0.624 39.807 1.00 84.19 466 ASP A N 1
ATOM 3812 C CA . ASP A 1 466 ? 8.762 -1.154 40.713 1.00 84.19 466 ASP A CA 1
ATOM 3813 C C . ASP A 1 466 ? 8.512 -2.610 41.159 1.00 84.19 466 ASP A C 1
ATOM 3815 O O . ASP A 1 466 ? 9.273 -3.182 41.940 1.00 84.19 466 ASP A O 1
ATOM 3819 N N . ARG A 1 467 ? 7.483 -3.252 40.597 1.00 86.44 467 ARG A N 1
ATOM 3820 C CA . ARG A 1 467 ? 6.999 -4.593 40.986 1.00 86.44 467 ARG A CA 1
ATOM 3821 C C . ARG A 1 467 ? 6.884 -5.586 39.827 1.00 86.44 467 ARG A C 1
ATOM 3823 O O . ARG A 1 467 ? 6.156 -6.585 39.915 1.00 86.44 467 ARG A O 1
ATOM 3830 N N . GLY A 1 468 ? 7.592 -5.305 38.732 1.00 85.00 468 GLY A N 1
ATOM 3831 C CA . GLY A 1 468 ? 7.634 -6.144 37.534 1.00 85.00 468 GLY A CA 1
ATOM 3832 C C . GLY A 1 468 ? 6.410 -6.006 36.626 1.00 85.00 468 GLY A C 1
ATOM 3833 O O . GLY A 1 468 ? 6.049 -6.964 35.951 1.00 85.00 468 GLY A O 1
ATOM 3834 N N . ASP A 1 469 ? 5.751 -4.849 36.610 1.00 89.75 469 ASP A N 1
ATOM 3835 C CA . ASP A 1 469 ? 4.584 -4.545 35.768 1.00 89.75 469 ASP A CA 1
ATOM 3836 C C . ASP A 1 469 ? 4.870 -3.550 34.628 1.00 89.75 469 ASP A C 1
ATOM 3838 O O . ASP A 1 469 ? 3.977 -3.212 33.849 1.00 89.75 469 ASP A O 1
ATOM 3842 N N . ASN A 1 470 ? 6.132 -3.145 34.462 1.00 88.81 470 ASN A N 1
ATOM 3843 C CA . ASN A 1 470 ? 6.580 -2.103 33.534 1.00 88.81 470 ASN A CA 1
ATOM 3844 C C . ASN A 1 470 ? 6.084 -2.313 32.086 1.00 88.81 470 ASN A C 1
ATOM 3846 O O . ASN A 1 470 ? 5.792 -1.346 31.381 1.00 88.81 470 ASN A O 1
ATOM 3850 N N . PHE A 1 471 ? 5.934 -3.570 31.649 1.00 88.31 471 PHE A N 1
ATOM 3851 C CA . PHE A 1 471 ? 5.513 -3.950 30.290 1.00 88.31 471 PHE A CA 1
ATOM 3852 C C . PHE A 1 471 ? 4.116 -4.594 30.220 1.00 88.31 471 PHE A C 1
ATOM 3854 O O . PHE A 1 471 ? 3.780 -5.247 29.231 1.00 88.31 471 PHE A O 1
ATOM 3861 N N . LEU A 1 472 ? 3.293 -4.431 31.260 1.00 92.88 472 LEU A N 1
ATOM 3862 C CA . LEU A 1 472 ? 2.001 -5.114 31.394 1.00 92.88 472 LEU A CA 1
ATOM 3863 C C . LEU A 1 472 ? 0.777 -4.266 31.004 1.00 92.88 472 LEU A C 1
ATOM 3865 O O . LEU A 1 472 ? -0.338 -4.621 31.377 1.00 92.88 472 LEU A O 1
ATOM 3869 N N . CYS A 1 473 ? 0.935 -3.207 30.201 1.00 94.56 473 CYS A N 1
ATOM 3870 C CA . CYS A 1 473 ? -0.195 -2.378 29.742 1.00 94.56 473 CYS A CA 1
ATOM 3871 C C . CYS A 1 473 ? -1.298 -3.206 29.061 1.00 94.56 473 CYS A C 1
ATOM 3873 O O . CYS A 1 473 ? -2.480 -3.037 29.339 1.00 94.56 473 CYS A O 1
ATOM 3875 N N . ALA A 1 474 ? -0.929 -4.198 28.250 1.00 94.12 474 ALA A N 1
ATOM 3876 C CA . ALA A 1 474 ? -1.894 -5.104 27.633 1.00 94.12 474 ALA A CA 1
ATOM 3877 C C . ALA A 1 474 ? -2.635 -6.004 28.640 1.00 94.12 474 ALA A C 1
ATOM 3879 O O . ALA A 1 474 ? -3.821 -6.288 28.463 1.00 94.12 474 ALA A O 1
ATOM 3880 N N . ALA A 1 475 ? -1.965 -6.454 29.704 1.00 94.81 475 ALA A N 1
ATOM 3881 C CA . ALA A 1 475 ? -2.621 -7.235 30.750 1.00 94.81 475 ALA A CA 1
ATOM 3882 C C . ALA A 1 475 ? -3.598 -6.367 31.556 1.00 94.81 475 ALA A C 1
ATOM 3884 O O . ALA A 1 475 ? -4.701 -6.814 31.863 1.00 94.81 475 ALA A O 1
ATOM 3885 N N . ILE A 1 476 ? -3.226 -5.113 31.820 1.00 95.69 476 ILE A N 1
ATOM 3886 C CA . ILE A 1 476 ? -4.091 -4.107 32.442 1.00 95.69 476 ILE A CA 1
ATOM 3887 C C . ILE A 1 476 ? -5.318 -3.824 31.572 1.00 95.69 476 ILE A C 1
ATOM 3889 O O . ILE A 1 476 ? -6.442 -3.877 32.066 1.00 95.69 476 ILE A O 1
ATOM 3893 N N . VAL A 1 477 ? -5.133 -3.631 30.263 1.00 97.19 477 VAL A N 1
ATOM 3894 C CA . VAL A 1 477 ? -6.240 -3.441 29.315 1.00 97.19 477 VAL A CA 1
ATOM 3895 C C . VAL A 1 477 ? -7.235 -4.598 29.367 1.00 97.19 477 VAL A C 1
ATOM 3897 O O . VAL A 1 477 ? -8.446 -4.367 29.397 1.00 97.19 477 VAL A O 1
ATOM 3900 N N . ALA A 1 478 ? -6.736 -5.837 29.418 1.00 96.62 478 ALA A N 1
ATOM 3901 C CA . ALA A 1 478 ? -7.576 -7.021 29.563 1.00 96.62 478 ALA A CA 1
ATOM 3902 C C . ALA A 1 478 ? -8.279 -7.073 30.931 1.00 96.62 478 ALA A C 1
ATOM 3904 O O . ALA A 1 478 ? -9.453 -7.433 30.990 1.00 96.62 478 ALA A O 1
ATOM 3905 N N . ALA A 1 479 ? -7.602 -6.689 32.019 1.00 96.06 479 ALA A N 1
ATOM 3906 C CA . ALA A 1 479 ? -8.198 -6.635 33.353 1.00 96.06 479 ALA A CA 1
ATOM 3907 C C . ALA A 1 479 ? -9.339 -5.607 33.412 1.00 96.06 479 ALA A C 1
ATOM 3909 O O . ALA A 1 479 ? -10.457 -5.960 33.783 1.00 96.06 479 ALA A O 1
ATOM 3910 N N . ASN A 1 480 ? -9.104 -4.377 32.944 1.00 96.25 480 ASN A N 1
ATOM 3911 C CA . ASN A 1 480 ? -10.122 -3.329 32.821 1.00 96.25 480 ASN A CA 1
ATOM 3912 C C . ASN A 1 480 ? -11.320 -3.794 31.975 1.00 96.25 480 ASN A C 1
ATOM 3914 O O . ASN A 1 480 ? -12.473 -3.552 32.342 1.00 96.25 480 ASN A O 1
ATOM 3918 N N . ALA A 1 481 ? -11.067 -4.521 30.880 1.00 97.38 481 ALA A N 1
ATOM 3919 C CA . ALA A 1 481 ? -12.129 -5.095 30.061 1.00 97.38 481 ALA A CA 1
ATOM 3920 C C . ALA A 1 481 ? -12.945 -6.158 30.807 1.00 97.38 481 ALA A C 1
ATOM 3922 O O . ALA A 1 481 ? -14.171 -6.128 30.737 1.00 97.38 481 ALA A O 1
ATOM 3923 N N . ILE A 1 482 ? -12.302 -7.057 31.560 1.00 97.06 482 ILE A N 1
ATOM 3924 C CA . ILE A 1 482 ? -12.990 -8.081 32.363 1.00 97.06 482 ILE A CA 1
ATOM 3925 C C . ILE A 1 482 ? -13.787 -7.448 33.507 1.00 97.06 482 ILE A C 1
ATOM 3927 O O . ILE A 1 482 ? -14.907 -7.883 33.766 1.00 97.06 482 ILE A O 1
ATOM 3931 N N . HIS A 1 483 ? -13.272 -6.401 34.154 1.00 95.44 483 HIS A N 1
ATOM 3932 C CA . HIS A 1 483 ? -14.010 -5.676 35.189 1.00 95.44 483 HIS A CA 1
ATOM 3933 C C . HIS A 1 483 ? -15.305 -5.072 34.644 1.00 95.44 483 HIS A C 1
ATOM 3935 O O . HIS A 1 483 ? -16.389 -5.289 35.196 1.00 95.44 483 HIS A O 1
ATOM 3941 N N . TYR A 1 484 ? -15.216 -4.367 33.514 1.00 95.69 484 TYR A N 1
ATOM 3942 C CA . TYR A 1 484 ? -16.394 -3.814 32.859 1.00 95.69 484 TYR A CA 1
ATOM 3943 C C . TYR A 1 484 ? -17.346 -4.915 32.392 1.00 95.69 484 TYR A C 1
ATOM 3945 O O . TYR A 1 484 ? -18.536 -4.874 32.709 1.00 95.69 484 TYR A O 1
ATOM 3953 N N . TRP A 1 485 ? -16.825 -5.934 31.706 1.00 97.06 485 TRP A N 1
ATOM 3954 C CA . TRP A 1 485 ? -17.593 -7.089 31.247 1.00 97.06 485 TRP A CA 1
ATOM 3955 C C . TRP A 1 485 ? -18.339 -7.766 32.401 1.00 97.06 485 TRP A C 1
ATOM 3957 O O . TRP A 1 485 ? -19.522 -8.087 32.277 1.00 97.06 485 TRP A O 1
ATOM 3967 N N . SER A 1 486 ? -17.689 -7.904 33.557 1.00 95.50 486 SER A N 1
ATOM 3968 C CA . SER A 1 486 ? -18.294 -8.483 34.749 1.00 95.50 486 SER A CA 1
ATOM 3969 C C . SER A 1 486 ? -19.399 -7.609 35.331 1.00 95.50 486 SER A C 1
ATOM 3971 O O . SER A 1 486 ? -20.404 -8.149 35.792 1.00 95.50 486 SER A O 1
ATOM 3973 N N . LYS A 1 487 ? -19.238 -6.279 35.322 1.00 93.50 487 LYS A N 1
ATOM 3974 C CA . LYS A 1 487 ? -20.278 -5.347 35.779 1.00 93.50 487 LYS A CA 1
ATOM 3975 C C . LYS A 1 487 ? -21.515 -5.436 34.883 1.00 93.50 487 LYS A C 1
ATOM 3977 O O . LYS A 1 487 ? -22.629 -5.501 35.397 1.00 93.50 487 LYS A O 1
ATOM 3982 N N . GLN A 1 488 ? -21.329 -5.495 33.563 1.00 94.44 488 GLN A N 1
ATOM 3983 C CA . GLN A 1 488 ? -22.441 -5.594 32.609 1.00 94.44 488 GLN A CA 1
ATOM 3984 C C . GLN A 1 488 ? -23.150 -6.957 32.659 1.00 94.44 488 GLN A C 1
ATOM 3986 O O . GLN A 1 488 ? -24.369 -7.015 32.524 1.00 94.44 488 GLN A O 1
ATOM 3991 N N . ASN A 1 489 ? -22.413 -8.045 32.902 1.00 96.56 489 ASN A N 1
ATOM 3992 C CA . ASN A 1 489 ? -22.950 -9.409 32.981 1.00 96.56 489 ASN A CA 1
ATOM 3993 C C . ASN A 1 489 ? -23.305 -9.862 34.406 1.00 96.56 489 ASN A C 1
ATOM 3995 O O . ASN A 1 489 ? -23.516 -11.056 34.634 1.00 96.56 489 ASN A O 1
ATOM 3999 N N . LYS A 1 490 ? -23.386 -8.938 35.373 1.00 95.44 490 LYS A N 1
ATOM 4000 C CA . LYS A 1 490 ? -23.515 -9.262 36.801 1.00 95.44 490 LYS A CA 1
ATOM 4001 C C . LYS A 1 490 ? -24.608 -10.293 37.097 1.00 95.44 490 LYS A C 1
ATOM 4003 O O . LYS A 1 490 ? -24.343 -11.263 37.794 1.00 95.44 490 LYS A O 1
ATOM 4008 N N . ASN A 1 491 ? -25.802 -10.129 36.530 1.00 96.25 491 ASN A N 1
ATOM 4009 C CA . ASN A 1 491 ? -26.927 -11.032 36.797 1.00 96.25 491 ASN A CA 1
ATOM 4010 C C . ASN A 1 491 ? -26.663 -12.473 36.321 1.00 96.25 491 ASN A C 1
ATOM 4012 O O . ASN A 1 491 ? -27.001 -13.426 37.023 1.00 96.25 491 ASN A O 1
ATOM 4016 N N . TYR A 1 492 ? -26.042 -12.644 35.150 1.00 97.44 492 TYR A N 1
ATOM 4017 C CA . TYR A 1 492 ? -25.675 -13.965 34.634 1.00 97.44 492 TYR A CA 1
ATOM 4018 C C . TYR A 1 492 ? -24.562 -14.599 35.465 1.00 97.44 492 TYR A C 1
ATOM 4020 O O . TYR A 1 492 ? -24.649 -15.773 35.824 1.00 97.44 492 TYR A O 1
ATOM 4028 N N . ILE A 1 493 ? -23.551 -13.806 35.822 1.00 97.56 493 ILE A N 1
ATOM 4029 C CA . ILE A 1 493 ? -22.418 -14.247 36.639 1.00 97.56 493 ILE A CA 1
ATOM 4030 C C . ILE A 1 493 ? -22.898 -14.673 38.028 1.00 97.56 493 ILE A C 1
ATOM 4032 O O . ILE A 1 493 ? -22.568 -15.770 38.468 1.00 97.56 493 ILE A O 1
ATOM 4036 N N . ASP A 1 494 ? -23.735 -13.868 38.686 1.00 96.75 494 ASP A N 1
ATOM 4037 C CA . ASP A 1 494 ? -24.311 -14.201 39.991 1.00 96.75 494 ASP A CA 1
ATOM 4038 C C . ASP A 1 494 ? -25.100 -15.519 39.921 1.00 96.75 494 ASP A C 1
ATOM 4040 O O . ASP A 1 494 ? -24.995 -16.349 40.823 1.00 96.75 494 ASP A O 1
ATOM 4044 N N . LYS A 1 495 ? -25.855 -15.757 38.835 1.00 96.62 495 LYS A N 1
ATOM 4045 C CA . LYS A 1 495 ? -26.569 -17.025 38.612 1.00 96.62 495 LYS A CA 1
ATOM 4046 C C . LYS A 1 495 ? -25.603 -18.199 38.404 1.00 96.62 495 LYS A C 1
ATOM 4048 O O . LYS A 1 495 ? -25.824 -19.258 38.986 1.00 96.62 495 LYS A O 1
ATOM 4053 N N . TYR A 1 496 ? -24.548 -18.019 37.611 1.00 96.69 496 TYR A N 1
ATOM 4054 C CA . TYR A 1 496 ? -23.548 -19.050 37.308 1.00 96.69 496 TYR A CA 1
ATOM 4055 C C . TYR A 1 496 ? -22.734 -19.457 38.545 1.00 96.69 496 TYR A C 1
ATOM 4057 O O . TYR A 1 496 ? -22.508 -20.643 38.780 1.00 96.69 496 TYR A O 1
ATOM 4065 N N . LEU A 1 497 ? -22.345 -18.481 39.369 1.00 96.31 497 LEU A N 1
ATOM 4066 C CA . LEU A 1 497 ? -21.500 -18.674 40.551 1.00 96.31 497 LEU A CA 1
ATOM 4067 C C . LEU A 1 497 ? -22.251 -19.172 41.794 1.00 96.31 497 LEU A C 1
ATOM 4069 O O . LEU A 1 497 ? -21.606 -19.387 42.825 1.00 96.31 497 LEU A O 1
ATOM 4073 N N . LYS A 1 498 ? -23.574 -19.393 41.710 1.00 95.56 498 LYS A N 1
ATOM 4074 C CA . LYS A 1 498 ? -24.340 -20.100 42.756 1.00 95.56 498 LYS A CA 1
ATOM 4075 C C . LYS A 1 498 ? -23.782 -21.496 43.028 1.00 95.56 498 LYS A C 1
ATOM 4077 O O . LYS A 1 498 ? -23.858 -21.962 44.159 1.00 95.56 498 LYS A O 1
ATOM 4082 N N . ASP A 1 499 ? -23.223 -22.146 42.008 1.00 94.62 499 ASP A N 1
ATOM 4083 C CA . ASP A 1 499 ? -22.425 -23.354 42.196 1.00 94.62 499 ASP A CA 1
ATOM 4084 C C . ASP A 1 499 ? -21.013 -22.959 42.675 1.00 94.62 499 ASP A C 1
ATOM 4086 O O . ASP A 1 499 ? -20.265 -22.328 41.916 1.00 94.62 499 ASP A O 1
ATOM 4090 N N . PRO A 1 500 ? -20.607 -23.323 43.907 1.00 92.81 500 PRO A N 1
ATOM 4091 C CA . PRO A 1 500 ? -19.298 -22.965 44.445 1.00 92.81 500 PRO A CA 1
ATOM 4092 C C . PRO A 1 500 ? -18.134 -23.583 43.659 1.00 92.81 500 PRO A C 1
ATOM 4094 O O . PRO A 1 500 ? -17.022 -23.075 43.745 1.00 92.81 500 PRO A O 1
ATOM 4097 N N . LYS A 1 501 ? -18.366 -24.643 42.869 1.00 91.56 501 LYS A N 1
ATOM 4098 C CA . LYS A 1 501 ? -17.331 -25.275 42.033 1.00 91.56 501 LYS A CA 1
ATOM 4099 C C . LYS A 1 501 ? -17.064 -24.512 40.734 1.00 91.56 501 LYS A C 1
ATOM 4101 O O . LYS A 1 501 ? -16.042 -24.744 40.091 1.00 91.56 501 LYS A O 1
ATOM 4106 N N . LYS A 1 502 ? -17.976 -23.624 40.333 1.00 93.75 502 LYS A N 1
ATOM 4107 C CA . LYS A 1 502 ? -17.862 -22.817 39.115 1.00 93.75 502 LYS A CA 1
ATOM 4108 C C . LYS A 1 502 ? -17.124 -21.509 39.371 1.00 93.75 502 LYS A C 1
ATOM 4110 O O . LYS A 1 502 ? -17.070 -21.015 40.499 1.00 93.75 502 LYS A O 1
ATOM 4115 N N . GLY A 1 503 ? -16.578 -20.944 38.292 1.00 93.50 503 GLY A N 1
ATOM 4116 C CA . GLY A 1 503 ? -15.810 -19.700 38.338 1.00 93.50 503 GLY A CA 1
ATOM 4117 C C . GLY A 1 503 ? -14.430 -19.857 38.963 1.00 93.50 503 GLY A C 1
ATOM 4118 O O . GLY A 1 503 ? -13.871 -18.874 39.428 1.00 93.50 503 GLY A O 1
ATOM 4119 N N . ILE A 1 504 ? -13.882 -21.071 38.987 1.00 92.31 504 ILE A N 1
ATOM 4120 C CA . ILE A 1 504 ? -12.557 -21.353 39.536 1.00 92.31 504 ILE A CA 1
ATOM 4121 C C . ILE A 1 504 ? -11.605 -21.679 38.389 1.00 92.31 504 ILE A C 1
ATOM 4123 O O . ILE A 1 504 ? -11.900 -22.501 37.522 1.00 92.31 504 ILE A O 1
ATOM 4127 N N . VAL A 1 505 ? -10.441 -21.044 38.413 1.00 88.94 505 VAL A N 1
ATOM 4128 C CA . VAL A 1 505 ? -9.298 -21.347 37.558 1.00 88.94 505 VAL A CA 1
ATOM 4129 C C . VAL A 1 505 ? -8.192 -21.865 38.462 1.00 88.94 505 VAL A C 1
ATOM 4131 O O . VAL A 1 505 ? -7.744 -21.161 39.365 1.00 88.94 505 VAL A O 1
ATOM 4134 N N . GLN A 1 506 ? -7.744 -23.095 38.226 1.00 85.44 506 GLN A N 1
ATOM 4135 C CA . GLN A 1 506 ? -6.704 -23.706 39.041 1.00 85.44 506 GLN A CA 1
ATOM 4136 C C . GLN A 1 506 ? -5.758 -24.572 38.213 1.00 85.44 506 GLN A C 1
ATOM 4138 O O . GLN A 1 506 ? -6.184 -25.336 37.347 1.00 85.44 506 GLN A O 1
ATOM 4143 N N . ASN A 1 507 ? -4.469 -24.478 38.524 1.00 75.06 507 ASN A N 1
ATOM 4144 C CA . ASN A 1 507 ? -3.439 -25.395 38.062 1.00 75.06 507 ASN A CA 1
ATOM 4145 C C . ASN A 1 507 ? -2.688 -25.921 39.283 1.00 75.06 507 ASN A C 1
ATOM 4147 O O . ASN A 1 507 ? -2.075 -25.147 40.016 1.00 75.06 507 ASN A O 1
ATOM 4151 N N . THR A 1 508 ? -2.738 -27.229 39.493 1.00 61.25 508 THR A N 1
ATOM 4152 C CA . THR A 1 508 ? -1.916 -27.924 40.481 1.00 61.25 508 THR A CA 1
ATOM 4153 C C . THR A 1 508 ? -0.981 -28.861 39.740 1.00 61.25 508 THR A C 1
ATOM 4155 O O . THR A 1 508 ? -1.369 -29.966 39.362 1.00 61.25 508 THR A O 1
ATOM 4158 N N . ASN A 1 509 ? 0.259 -28.427 39.540 1.00 59.19 509 ASN A N 1
ATOM 4159 C CA . ASN A 1 509 ? 1.358 -29.301 39.152 1.00 59.19 509 ASN A CA 1
ATOM 4160 C C . ASN A 1 509 ? 2.523 -29.148 40.144 1.00 59.19 509 ASN A C 1
ATOM 4162 O O . ASN A 1 509 ? 2.571 -28.204 40.929 1.00 59.19 509 ASN A O 1
ATOM 4166 N N . SER A 1 510 ? 3.449 -30.111 40.156 1.00 54.41 510 SER A N 1
ATOM 4167 C CA . SER A 1 510 ? 4.458 -30.301 41.217 1.00 54.41 510 SER A CA 1
ATOM 4168 C C . SER A 1 510 ? 5.447 -29.137 41.410 1.00 54.41 510 SER A C 1
ATOM 4170 O O . SER A 1 510 ? 6.262 -29.182 42.324 1.00 54.41 510 SER A O 1
ATOM 4172 N N . ILE A 1 511 ? 5.405 -28.125 40.537 1.00 58.31 511 ILE A N 1
ATOM 4173 C CA . ILE A 1 511 ? 6.379 -27.028 40.434 1.00 58.31 511 ILE A CA 1
ATOM 4174 C C . ILE A 1 511 ? 5.703 -25.653 40.627 1.00 58.31 511 ILE A C 1
ATOM 4176 O O . ILE A 1 511 ? 6.362 -24.701 41.037 1.00 58.31 511 ILE A O 1
ATOM 4180 N N . SER A 1 512 ? 4.390 -25.530 40.386 1.00 59.78 512 SER A N 1
ATOM 4181 C CA . SER A 1 512 ? 3.645 -24.277 40.568 1.00 59.78 512 SER A CA 1
ATOM 4182 C C . SER A 1 512 ? 2.173 -24.543 40.885 1.00 59.78 512 SER A C 1
ATOM 4184 O O . SER A 1 512 ? 1.520 -25.320 40.196 1.00 59.78 512 SER A O 1
ATOM 4186 N N . SER A 1 513 ? 1.627 -23.868 41.897 1.00 69.69 513 SER A N 1
ATOM 4187 C CA . SER A 1 513 ? 0.179 -23.828 42.115 1.00 69.69 513 SER A CA 1
ATOM 4188 C C . SER A 1 513 ? -0.359 -22.458 41.714 1.00 69.69 513 SER A C 1
ATOM 4190 O O . SER A 1 513 ? 0.173 -21.422 42.113 1.00 69.69 513 SER A O 1
ATOM 4192 N N . PHE A 1 514 ? -1.398 -22.453 40.886 1.00 79.81 514 PHE A N 1
ATOM 4193 C CA . PHE A 1 514 ? -2.158 -21.260 40.536 1.00 79.81 514 PHE A CA 1
ATOM 4194 C C . PHE A 1 514 ? -3.608 -21.495 40.934 1.00 79.81 514 PHE A C 1
ATOM 4196 O O . PHE A 1 514 ? -4.170 -22.531 40.588 1.00 79.81 514 PHE A O 1
ATOM 4203 N N . TYR A 1 515 ? -4.201 -20.547 41.649 1.00 86.50 515 TYR A N 1
ATOM 4204 C CA . TYR A 1 515 ? -5.607 -20.565 42.026 1.00 86.50 515 TYR A CA 1
ATOM 4205 C C . TYR A 1 515 ? -6.171 -19.159 41.864 1.00 86.50 515 TYR A C 1
ATOM 4207 O O . TYR A 1 515 ? -5.584 -18.188 42.345 1.00 86.50 515 TYR A O 1
ATOM 4215 N N . ALA A 1 516 ? -7.309 -19.062 41.195 1.00 89.56 516 ALA A N 1
ATOM 4216 C CA . ALA A 1 516 ? -8.081 -17.846 41.055 1.00 89.56 516 ALA A CA 1
ATOM 4217 C C . ALA A 1 516 ? -9.569 -18.191 41.120 1.00 89.56 516 ALA A C 1
ATOM 4219 O O . ALA A 1 516 ? -10.030 -19.115 40.450 1.00 89.56 516 ALA A O 1
ATOM 4220 N N . ASP A 1 517 ? -10.320 -17.419 41.897 1.00 93.00 517 ASP A N 1
ATOM 4221 C CA . ASP A 1 517 ? -11.778 -17.485 41.957 1.00 93.00 517 ASP A CA 1
ATOM 4222 C C . ASP A 1 517 ? -12.342 -16.196 41.354 1.00 93.00 517 ASP A C 1
ATOM 4224 O O . ASP A 1 517 ? -11.932 -15.094 41.726 1.00 93.00 517 ASP A O 1
ATOM 4228 N N . PHE A 1 518 ? -13.283 -16.322 40.417 1.00 94.62 518 PHE A N 1
ATOM 4229 C CA . PHE A 1 518 ? -13.926 -15.182 39.774 1.00 94.62 518 PHE A CA 1
ATOM 4230 C C . PHE A 1 518 ? -14.617 -14.253 40.782 1.00 94.62 518 PHE A C 1
ATOM 4232 O O . PHE A 1 518 ? -14.744 -13.058 40.540 1.00 94.62 518 PHE A O 1
ATOM 4239 N N . ARG A 1 519 ? -15.027 -14.761 41.947 1.00 93.19 519 ARG A N 1
ATOM 4240 C CA . ARG A 1 519 ? -15.621 -13.957 43.029 1.00 93.19 519 ARG A CA 1
ATOM 4241 C C . ARG A 1 519 ? -14.668 -12.879 43.561 1.00 93.19 519 ARG A C 1
ATOM 4243 O O . ARG A 1 519 ? -15.120 -11.857 44.072 1.00 93.19 519 ARG A O 1
ATOM 4250 N N . GLU A 1 520 ? -13.366 -13.074 43.380 1.00 90.31 520 GLU A N 1
ATOM 4251 C CA . GLU A 1 520 ? -12.315 -12.163 43.835 1.00 90.31 520 GLU A CA 1
ATOM 4252 C C . GLU A 1 520 ? -11.922 -11.144 42.753 1.00 90.31 520 GLU A C 1
ATOM 4254 O O . GLU A 1 520 ? -11.383 -10.085 43.051 1.00 90.31 520 GLU A O 1
ATOM 4259 N N . VAL A 1 521 ? -12.246 -11.391 41.477 1.00 84.69 521 VAL A N 1
ATOM 4260 C CA . VAL A 1 521 ? -11.683 -10.608 40.359 1.00 84.69 521 VAL A CA 1
ATOM 4261 C C . VAL A 1 521 ? -12.127 -9.150 40.327 1.00 84.69 521 VAL A C 1
ATOM 4263 O O . VAL A 1 521 ? -11.442 -8.353 39.711 1.00 84.69 521 VAL A O 1
ATOM 4266 N N . ASN A 1 522 ? -13.235 -8.774 40.975 1.00 87.19 522 ASN A N 1
ATOM 4267 C CA . ASN A 1 522 ? -13.688 -7.376 41.082 1.00 87.19 522 ASN A CA 1
ATOM 4268 C C . ASN A 1 522 ? -13.370 -6.730 42.433 1.00 87.19 522 ASN A C 1
ATOM 4270 O O . ASN A 1 522 ? -13.879 -5.646 42.737 1.00 87.19 522 ASN A O 1
ATOM 4274 N N . LYS A 1 523 ? -12.547 -7.375 43.259 1.00 89.19 523 LYS A N 1
ATOM 4275 C CA . LYS A 1 523 ? -11.995 -6.744 44.450 1.00 89.19 523 LYS A CA 1
ATOM 4276 C C . LYS A 1 523 ? -10.808 -5.887 44.037 1.00 89.19 523 LYS A C 1
ATOM 4278 O O . LYS A 1 523 ? -9.984 -6.274 43.209 1.00 89.19 523 LYS A O 1
ATOM 4283 N N . PHE A 1 524 ? -10.732 -4.703 44.627 1.00 86.19 524 PHE A N 1
ATOM 4284 C CA . PHE A 1 524 ? -9.551 -3.865 44.503 1.00 86.19 524 PHE A CA 1
ATOM 4285 C C . PHE A 1 524 ? -9.180 -3.376 45.890 1.00 86.19 524 PHE A C 1
ATOM 4287 O O . PHE A 1 524 ? -10.065 -3.092 46.709 1.00 86.19 524 PHE A O 1
ATOM 4294 N N . LYS A 1 525 ? -7.878 -3.321 46.133 1.00 78.31 525 LYS A N 1
ATOM 4295 C CA . LYS A 1 525 ? -7.307 -3.004 47.434 1.00 78.31 525 LYS A CA 1
ATOM 4296 C C . LYS A 1 525 ? -7.363 -1.507 47.680 1.00 78.31 525 LYS A C 1
ATOM 4298 O O . LYS A 1 525 ? -7.209 -0.706 46.761 1.00 78.31 525 LYS A O 1
ATOM 4303 N N . GLU A 1 526 ? -7.584 -1.150 48.936 1.00 66.69 526 GLU A N 1
ATOM 4304 C CA . GLU A 1 526 ? -7.428 0.229 49.369 1.00 66.69 526 GLU A CA 1
ATOM 4305 C C . GLU A 1 526 ? -5.947 0.523 49.557 1.00 66.69 526 GLU A C 1
ATOM 4307 O O . GLU A 1 526 ? -5.238 -0.179 50.280 1.00 66.69 526 GLU A O 1
ATOM 4312 N N . THR A 1 527 ? -5.488 1.584 48.917 1.00 60.50 527 THR A N 1
ATOM 4313 C CA . THR A 1 527 ? -4.147 2.125 49.102 1.00 60.50 527 THR A CA 1
ATOM 4314 C C . THR A 1 527 ? -4.279 3.620 49.301 1.00 60.50 527 THR A C 1
ATOM 4316 O O . THR A 1 527 ? -4.900 4.320 48.498 1.00 60.50 527 THR A O 1
ATOM 4319 N N . LYS A 1 528 ? -3.686 4.114 50.385 1.00 57.47 528 LYS A N 1
ATOM 4320 C CA . LYS A 1 528 ? -3.367 5.532 50.510 1.00 57.47 528 LYS A CA 1
ATOM 4321 C C . LYS A 1 528 ? -2.029 5.733 49.817 1.00 57.47 528 LYS A C 1
ATOM 4323 O O . LYS A 1 528 ? -1.065 5.066 50.196 1.00 57.47 528 LYS A O 1
ATOM 4328 N N . SER A 1 529 ? -1.974 6.601 48.809 1.00 54.31 529 SER A N 1
ATOM 4329 C CA . SER A 1 529 ? -0.679 7.024 48.273 1.00 54.31 529 SER A CA 1
ATOM 4330 C C . SER A 1 529 ? 0.137 7.710 49.379 1.00 54.31 529 SER A C 1
ATOM 4332 O O . SER A 1 529 ? -0.423 8.171 50.381 1.00 54.31 529 SER A O 1
ATOM 4334 N N . SER A 1 530 ? 1.457 7.814 49.197 1.00 52.47 530 SER A N 1
ATOM 4335 C CA . SER A 1 530 ? 2.349 8.602 50.069 1.00 52.47 530 SER A CA 1
ATOM 4336 C C . SER A 1 530 ? 1.876 10.046 50.278 1.00 52.47 530 SER A C 1
ATOM 4338 O O . SER A 1 530 ? 2.238 10.681 51.265 1.00 52.47 530 SER A O 1
ATOM 4340 N N . ASP A 1 531 ? 1.023 10.528 49.375 1.00 57.34 531 ASP A N 1
ATOM 4341 C CA . ASP A 1 531 ? 0.557 11.905 49.281 1.00 57.34 531 ASP A CA 1
ATOM 4342 C C . ASP A 1 531 ? -0.872 12.066 49.853 1.00 57.34 531 ASP A C 1
ATOM 4344 O O . ASP A 1 531 ? -1.538 13.072 49.616 1.00 57.34 531 ASP A O 1
ATOM 4348 N N . ASN A 1 532 ? -1.352 11.080 50.632 1.00 57.72 532 ASN A N 1
ATOM 4349 C CA . ASN A 1 532 ? -2.671 11.026 51.287 1.00 57.72 532 ASN A CA 1
ATOM 4350 C C . ASN A 1 532 ? -3.898 11.011 50.348 1.00 57.72 532 ASN A C 1
ATOM 4352 O O . ASN A 1 532 ? -5.022 11.234 50.808 1.00 57.72 532 ASN A O 1
ATOM 4356 N N . ILE A 1 533 ? -3.733 10.683 49.063 1.00 60.91 533 ILE A N 1
ATOM 4357 C CA . ILE A 1 533 ? -4.856 10.514 48.127 1.00 60.91 533 ILE A CA 1
ATOM 4358 C C . ILE A 1 533 ? -5.326 9.046 48.169 1.00 60.91 533 ILE A C 1
ATOM 4360 O O . ILE A 1 533 ? -4.518 8.125 48.042 1.00 60.91 533 ILE A O 1
ATOM 4364 N N . ILE A 1 534 ? -6.627 8.812 48.393 1.00 57.66 534 ILE A N 1
ATOM 4365 C CA . ILE A 1 534 ? -7.237 7.467 48.424 1.00 57.66 534 ILE A CA 1
ATOM 4366 C C . ILE A 1 534 ? -7.659 7.077 47.001 1.00 57.66 534 ILE A C 1
ATOM 4368 O O . ILE A 1 534 ? -8.510 7.745 46.417 1.00 57.66 534 ILE A O 1
ATOM 4372 N N . THR A 1 535 ? -7.100 5.989 46.458 1.00 59.41 535 THR A N 1
ATOM 4373 C CA . THR A 1 535 ? -7.286 5.584 45.046 1.00 59.41 535 THR A CA 1
ATOM 4374 C C . THR A 1 535 ? -7.723 4.126 44.924 1.00 59.41 535 THR A C 1
ATOM 4376 O O . THR A 1 535 ? -7.126 3.293 44.245 1.00 59.41 535 THR A O 1
ATOM 4379 N N . ASN A 1 536 ? -8.819 3.793 45.609 1.00 58.41 536 ASN A N 1
ATOM 4380 C CA . ASN A 1 536 ? -9.360 2.435 45.690 1.00 58.41 536 ASN A CA 1
ATOM 4381 C C . ASN A 1 536 ? -9.542 1.733 44.325 1.00 58.41 536 ASN A C 1
ATOM 4383 O O . ASN A 1 536 ? -9.722 0.527 44.300 1.00 58.41 536 ASN A O 1
ATOM 4387 N N . SER A 1 537 ? -9.585 2.432 43.199 1.00 62.25 537 SER A N 1
ATOM 4388 C CA . SER A 1 537 ? -9.834 1.912 41.847 1.00 62.25 537 SER A CA 1
ATOM 4389 C C . SER A 1 537 ? -8.620 1.357 41.100 1.00 62.25 537 SER A C 1
ATOM 4391 O O . SER A 1 537 ? -8.812 0.664 40.103 1.00 62.25 537 SER A O 1
ATOM 4393 N N . GLU A 1 538 ? -7.401 1.623 41.565 1.00 74.50 538 GLU A N 1
ATOM 4394 C CA . GLU A 1 538 ? -6.186 1.353 40.782 1.00 74.50 538 GLU A CA 1
ATOM 4395 C C . GLU A 1 538 ? -5.606 -0.053 41.053 1.00 74.50 538 GLU A C 1
ATOM 4397 O O . GLU A 1 538 ? -4.985 -0.653 40.179 1.00 74.50 538 GLU A O 1
ATOM 4402 N N . HIS A 1 539 ? -5.867 -0.637 42.232 1.00 80.69 539 HIS A N 1
ATOM 4403 C CA . HIS A 1 539 ? -5.213 -1.874 42.696 1.00 80.69 539 HIS A CA 1
ATOM 4404 C C . HIS A 1 539 ? -6.087 -3.130 42.574 1.00 80.69 539 HIS A C 1
ATOM 4406 O O . HIS A 1 539 ? -6.566 -3.680 43.570 1.00 80.69 539 HIS A O 1
ATOM 4412 N N . SER A 1 540 ? -6.286 -3.600 41.345 1.00 90.19 540 SER A N 1
ATOM 4413 C CA . SER A 1 540 ? -7.112 -4.773 41.018 1.00 90.19 540 SER A CA 1
ATOM 4414 C C . SER A 1 540 ? -6.507 -6.116 41.461 1.00 90.19 540 SER A C 1
ATOM 4416 O O . SER A 1 540 ? -5.365 -6.439 41.127 1.00 90.19 540 SER A O 1
ATOM 4418 N N . GLU A 1 541 ? -7.295 -6.965 42.136 1.00 91.06 541 GLU A N 1
ATOM 4419 C CA . GLU A 1 541 ? -6.885 -8.352 42.417 1.00 91.06 541 GLU A CA 1
ATOM 4420 C C . GLU A 1 541 ? -6.752 -9.198 41.145 1.00 91.06 541 GLU A C 1
ATOM 4422 O O . GLU A 1 541 ? -5.855 -10.038 41.059 1.00 91.06 541 GLU A O 1
ATOM 4427 N N . LEU A 1 542 ? -7.575 -8.947 40.123 1.00 92.56 542 LEU A N 1
ATOM 4428 C CA . LEU A 1 542 ? -7.434 -9.606 38.825 1.00 92.56 542 LEU A CA 1
ATOM 4429 C C . LEU A 1 542 ? -6.107 -9.249 38.153 1.00 92.56 542 LEU A C 1
ATOM 4431 O O . LEU A 1 542 ? -5.423 -10.125 37.620 1.00 92.56 542 LEU A O 1
ATOM 4435 N N . PHE A 1 543 ? -5.718 -7.976 38.195 1.00 92.94 543 PHE A N 1
ATOM 4436 C CA . PHE A 1 543 ? -4.431 -7.575 37.646 1.00 92.94 543 PHE A CA 1
ATOM 4437 C C . PHE A 1 543 ? -3.271 -8.218 38.411 1.00 92.94 543 PHE A C 1
ATOM 4439 O O . PHE A 1 543 ? -2.317 -8.688 37.794 1.00 92.94 543 PHE A O 1
ATOM 4446 N N . GLU A 1 544 ? -3.381 -8.356 39.732 1.00 90.50 544 GLU A N 1
ATOM 4447 C CA . GLU A 1 544 ? -2.385 -9.077 40.525 1.00 90.50 544 GLU A CA 1
ATOM 4448 C C . GLU A 1 544 ? -2.233 -10.541 40.124 1.00 90.50 544 GLU A C 1
ATOM 4450 O O . GLU A 1 544 ? -1.115 -11.067 40.079 1.00 90.50 544 GLU A O 1
ATOM 4455 N N . ILE A 1 545 ? -3.343 -11.193 39.789 1.00 89.12 545 ILE A N 1
ATOM 4456 C CA . ILE A 1 545 ? -3.345 -12.547 39.241 1.00 89.12 545 ILE A CA 1
ATOM 4457 C C . ILE A 1 545 ? -2.598 -12.573 37.899 1.00 89.12 545 ILE A C 1
ATOM 4459 O O . ILE A 1 545 ? -1.718 -13.415 37.702 1.00 89.12 545 ILE A O 1
ATOM 4463 N N . PHE A 1 546 ? -2.886 -11.631 36.995 1.00 90.81 546 PHE A N 1
ATOM 4464 C CA . PHE A 1 546 ? -2.213 -11.540 35.696 1.00 90.81 546 PHE A CA 1
ATOM 4465 C C . PHE A 1 546 ? -0.719 -11.249 35.830 1.00 90.81 546 PHE A C 1
ATOM 4467 O O . PHE A 1 546 ? 0.091 -11.920 35.194 1.00 90.81 546 PHE A O 1
ATOM 4474 N N . ARG A 1 547 ? -0.333 -10.302 36.687 1.00 90.44 547 ARG A N 1
ATOM 4475 C CA . ARG A 1 547 ? 1.064 -9.936 36.939 1.00 90.44 547 ARG A CA 1
ATOM 4476 C C . ARG A 1 547 ? 1.872 -11.132 37.434 1.00 90.44 547 ARG A C 1
ATOM 4478 O O . ARG A 1 547 ? 2.955 -11.391 36.906 1.00 90.44 547 ARG A O 1
ATOM 4485 N N . LYS A 1 548 ? 1.332 -11.890 38.397 1.00 87.19 548 LYS A N 1
ATOM 4486 C CA . LYS A 1 548 ? 1.962 -13.118 38.912 1.00 87.19 548 LYS A CA 1
ATOM 4487 C C . LYS A 1 548 ? 2.073 -14.196 37.836 1.00 87.19 548 LYS A C 1
ATOM 4489 O O . LYS A 1 548 ? 3.138 -14.789 37.702 1.00 87.19 548 LYS A O 1
ATOM 4494 N N . LEU A 1 549 ? 1.010 -14.421 37.058 1.00 84.44 549 LEU A N 1
ATOM 4495 C CA . LEU A 1 549 ? 1.004 -15.415 35.979 1.00 84.44 549 LEU A CA 1
ATOM 4496 C C . LEU A 1 549 ? 2.035 -15.088 34.890 1.00 84.44 549 LEU A C 1
ATOM 4498 O O . LEU A 1 549 ? 2.719 -15.975 34.387 1.00 84.44 549 LEU A O 1
ATOM 4502 N N . LEU A 1 550 ? 2.128 -13.816 34.506 1.00 87.06 550 LEU A N 1
ATOM 4503 C CA . LEU A 1 550 ? 2.965 -13.373 33.395 1.00 87.06 550 LEU A CA 1
ATOM 4504 C C . LEU A 1 550 ? 4.424 -13.136 33.802 1.00 87.06 550 LEU A C 1
ATOM 4506 O O . LEU A 1 550 ? 5.290 -13.090 32.928 1.00 87.06 550 LEU A O 1
ATOM 4510 N N . GLY A 1 551 ? 4.717 -12.969 35.097 1.00 85.12 551 GLY A N 1
ATOM 4511 C CA . GLY A 1 551 ? 6.072 -12.703 35.590 1.00 85.12 551 GLY A CA 1
ATOM 4512 C C . GLY A 1 551 ? 6.708 -11.471 34.936 1.00 85.12 551 GLY A C 1
ATOM 4513 O O . GLY A 1 551 ? 7.885 -11.500 34.583 1.00 85.12 551 GLY A O 1
ATOM 4514 N N . GLY A 1 552 ? 5.901 -10.436 34.674 1.00 81.19 552 GLY A N 1
ATOM 4515 C CA . GLY A 1 552 ? 6.315 -9.202 33.996 1.00 81.19 552 GLY A CA 1
ATOM 4516 C C . GLY A 1 552 ? 6.528 -9.300 32.484 1.00 81.19 552 GLY A C 1
ATOM 4517 O O . GLY A 1 552 ? 6.973 -8.335 31.862 1.00 81.19 552 GLY A O 1
ATOM 4518 N N . ARG A 1 553 ? 6.206 -10.441 31.864 1.00 85.06 553 ARG A N 1
ATOM 4519 C CA . ARG A 1 553 ? 6.309 -10.621 30.410 1.00 85.06 553 ARG A CA 1
ATOM 4520 C C . ARG A 1 553 ? 5.097 -10.036 29.693 1.00 85.06 553 ARG A C 1
ATOM 4522 O O . ARG A 1 553 ? 3.969 -10.140 30.168 1.00 85.06 553 ARG A O 1
ATOM 4529 N N . PHE A 1 554 ? 5.343 -9.481 28.509 1.00 84.12 554 PHE A N 1
ATOM 4530 C CA . PHE A 1 554 ? 4.305 -8.946 27.630 1.00 84.12 554 PHE A CA 1
ATOM 4531 C C . PHE A 1 554 ? 3.185 -9.963 27.360 1.00 84.12 554 PHE A C 1
ATOM 4533 O O . PHE A 1 554 ? 3.425 -11.173 27.266 1.00 84.12 554 PHE A O 1
ATOM 4540 N N . ALA A 1 555 ? 1.967 -9.448 27.170 1.00 87.00 555 ALA A N 1
ATOM 4541 C CA . ALA A 1 555 ? 0.814 -10.254 26.824 1.00 87.00 555 ALA A CA 1
ATOM 4542 C C . ALA A 1 555 ? -0.025 -9.686 25.681 1.00 87.00 555 ALA A C 1
ATOM 4544 O O . ALA A 1 555 ? -0.123 -8.478 25.506 1.00 87.00 555 ALA A O 1
ATOM 4545 N N . TRP A 1 556 ? -0.686 -10.570 24.931 1.00 90.12 556 TRP A N 1
ATOM 4546 C CA . TRP A 1 556 ? -1.714 -10.161 23.975 1.00 90.12 556 TRP A CA 1
ATOM 4547 C C . TRP A 1 556 ? -3.056 -10.036 24.702 1.00 90.12 556 TRP A C 1
ATOM 4549 O O . TRP A 1 556 ? -3.533 -11.029 25.255 1.00 90.12 556 TRP A O 1
ATOM 4559 N N . PRO A 1 557 ? -3.699 -8.856 24.694 1.00 93.81 557 PRO A N 1
ATOM 4560 C CA . PRO A 1 557 ? -4.802 -8.562 25.608 1.00 93.81 557 PRO A CA 1
ATOM 4561 C C . PRO A 1 557 ? -6.062 -9.380 25.277 1.00 93.81 557 PRO A C 1
ATOM 4563 O O . PRO A 1 557 ? -6.741 -9.872 26.171 1.00 93.81 557 PRO A O 1
ATOM 4566 N N . HIS A 1 558 ? -6.346 -9.595 23.988 1.00 93.56 558 HIS A N 1
ATOM 4567 C CA . HIS A 1 558 ? -7.439 -10.453 23.518 1.00 93.56 558 HIS A CA 1
ATOM 4568 C C . HIS A 1 558 ? -7.212 -11.926 23.886 1.00 93.56 558 HIS A C 1
ATOM 4570 O O . HIS A 1 558 ? -8.109 -12.567 24.414 1.00 93.56 558 HIS A O 1
ATOM 4576 N N . LYS A 1 559 ? -5.987 -12.448 23.725 1.00 92.62 559 LYS A N 1
ATOM 4577 C CA . LYS A 1 559 ? -5.666 -13.828 24.126 1.00 92.62 559 LYS A CA 1
ATOM 4578 C C . LYS A 1 559 ? -5.755 -14.040 25.622 1.00 92.62 559 LYS A C 1
ATOM 4580 O O . LYS A 1 559 ? -6.153 -15.118 26.056 1.00 92.62 559 LYS A O 1
ATOM 4585 N N . LEU A 1 560 ? -5.340 -13.046 26.404 1.00 93.06 560 LEU A N 1
ATOM 4586 C CA . LEU A 1 560 ? -5.438 -13.118 27.853 1.00 93.06 560 LEU A CA 1
ATOM 4587 C C . LEU A 1 560 ? -6.911 -13.178 28.274 1.00 93.06 560 LEU A C 1
ATOM 4589 O O . LEU A 1 560 ? -7.281 -14.040 29.065 1.00 93.06 560 LEU A O 1
ATOM 4593 N N . PHE A 1 561 ? -7.764 -12.355 27.659 1.00 95.69 561 PHE A N 1
ATOM 4594 C CA . PHE A 1 561 ? -9.211 -12.424 27.850 1.00 95.69 561 PHE A CA 1
ATOM 4595 C C . PHE A 1 561 ? -9.779 -13.799 27.461 1.00 95.69 561 PHE A C 1
ATOM 4597 O O . PHE A 1 561 ? -10.399 -14.448 28.299 1.00 95.69 561 PHE A O 1
ATOM 4604 N N . ASP A 1 562 ? -9.496 -14.301 26.254 1.00 95.38 562 ASP A N 1
ATOM 4605 C CA . ASP A 1 562 ? -9.961 -15.624 25.799 1.00 95.38 562 ASP A CA 1
ATOM 4606 C C . ASP A 1 562 ? -9.463 -16.754 26.720 1.00 95.38 562 ASP A C 1
ATOM 4608 O O . ASP A 1 562 ? -10.152 -17.742 26.968 1.00 95.38 562 ASP A O 1
ATOM 4612 N N . THR A 1 563 ? -8.255 -16.629 27.269 1.00 93.06 563 THR A N 1
ATOM 4613 C CA . THR A 1 563 ? -7.709 -17.624 28.199 1.00 93.06 563 THR A CA 1
ATOM 4614 C C . THR A 1 563 ? -8.541 -17.691 29.474 1.00 93.06 563 THR A C 1
ATOM 4616 O O . THR A 1 563 ? -8.903 -18.775 29.929 1.00 93.06 563 THR A O 1
ATOM 4619 N N . PHE A 1 564 ? -8.865 -16.537 30.053 1.00 93.81 564 PHE A N 1
ATOM 4620 C CA . PHE A 1 564 ? -9.545 -16.473 31.342 1.00 93.81 564 PHE A CA 1
ATOM 4621 C C . PHE A 1 564 ? -11.066 -16.572 31.248 1.00 93.81 564 PHE A C 1
ATOM 4623 O O . PHE A 1 564 ? -11.679 -17.058 32.192 1.00 93.81 564 PHE A O 1
ATOM 4630 N N . ILE A 1 565 ? -11.684 -16.177 30.137 1.00 96.12 565 ILE A N 1
ATOM 4631 C CA . ILE A 1 565 ? -13.137 -16.267 29.952 1.00 96.12 565 ILE A CA 1
ATOM 4632 C C . ILE A 1 565 ? -13.522 -17.605 29.312 1.00 96.12 565 ILE A C 1
ATOM 4634 O O . ILE A 1 565 ? -14.264 -18.378 29.918 1.00 96.12 565 ILE A O 1
ATOM 4638 N N . ASN A 1 566 ? -12.962 -17.919 28.142 1.00 95.75 566 ASN A N 1
ATOM 4639 C CA . ASN A 1 566 ? -13.308 -19.097 27.338 1.00 95.75 566 ASN A CA 1
ATOM 4640 C C . ASN A 1 566 ? -12.526 -20.367 27.703 1.00 95.75 566 ASN A C 1
ATOM 4642 O O . ASN A 1 566 ? -12.984 -21.483 27.455 1.00 95.75 566 ASN A O 1
ATOM 4646 N N . GLY A 1 567 ? -11.316 -20.211 28.241 1.00 93.62 567 GLY A N 1
ATOM 4647 C CA . GLY A 1 567 ? -10.411 -21.330 28.497 1.00 93.62 567 GLY A CA 1
ATOM 4648 C C . GLY A 1 567 ? -9.536 -21.711 27.304 1.00 93.62 567 GLY A C 1
ATOM 4649 O O . GLY A 1 567 ? -9.092 -22.854 27.226 1.00 93.62 567 GLY A O 1
ATOM 4650 N N . TYR A 1 568 ? -9.250 -20.793 26.375 1.00 93.56 568 TYR A N 1
ATOM 4651 C CA . TYR A 1 568 ? -8.186 -21.028 25.389 1.00 93.56 568 TYR A CA 1
ATOM 4652 C C . TYR A 1 568 ? -6.815 -21.141 26.078 1.00 93.56 568 TYR A C 1
ATOM 4654 O O . TYR A 1 568 ? -6.554 -20.561 27.130 1.00 93.56 568 TYR A O 1
ATOM 4662 N N . GLY A 1 569 ? -5.909 -21.904 25.483 1.00 89.75 569 GLY A N 1
ATOM 4663 C CA . GLY A 1 569 ? -4.508 -21.972 25.868 1.00 89.75 569 GLY A CA 1
ATOM 4664 C C . GLY A 1 569 ? -3.792 -20.672 25.519 1.00 89.75 569 GLY A C 1
ATOM 4665 O O . GLY A 1 569 ? -3.975 -20.101 24.440 1.00 89.75 569 GLY A O 1
ATOM 4666 N N . TYR A 1 570 ? -2.944 -20.202 26.431 1.00 86.06 570 TYR A N 1
ATOM 4667 C CA . TYR A 1 570 ? -2.243 -18.941 26.242 1.00 86.06 570 TYR A CA 1
ATOM 4668 C C . TYR A 1 570 ? -0.960 -19.128 25.422 1.00 86.06 570 TYR A C 1
ATOM 4670 O O . TYR A 1 570 ? -0.034 -19.822 25.838 1.00 86.06 570 TYR A O 1
ATOM 4678 N N . THR A 1 571 ? -0.894 -18.490 24.249 1.00 82.19 571 THR A N 1
ATOM 4679 C CA . THR A 1 571 ? 0.246 -18.563 23.315 1.00 82.19 571 THR A CA 1
ATOM 4680 C C . THR A 1 571 ? 0.908 -17.185 23.149 1.00 82.19 571 THR A C 1
ATOM 4682 O O . THR A 1 571 ? 0.556 -16.443 22.228 1.00 82.19 571 THR A O 1
ATOM 4685 N N . PRO A 1 572 ? 1.873 -16.811 24.017 1.00 71.50 572 PRO A N 1
ATOM 4686 C CA . PRO A 1 572 ? 2.385 -15.436 24.112 1.00 71.50 572 PRO A CA 1
ATOM 4687 C C . PRO A 1 572 ? 3.107 -14.936 22.851 1.00 71.50 572 PRO A C 1
ATOM 4689 O O . PRO A 1 572 ? 3.089 -13.741 22.566 1.00 71.50 572 PRO A O 1
ATOM 4692 N N . PHE A 1 573 ? 3.716 -15.831 22.070 1.00 77.94 573 PHE A N 1
ATOM 4693 C CA . PHE A 1 573 ? 4.498 -15.465 20.880 1.00 77.94 573 PHE A CA 1
ATOM 4694 C C . PHE A 1 573 ? 3.674 -15.343 19.595 1.00 77.94 573 PHE A C 1
ATOM 4696 O O . PHE A 1 573 ? 4.199 -14.915 18.573 1.00 77.94 573 PHE A O 1
ATOM 4703 N N . ASN A 1 574 ? 2.393 -15.716 19.623 1.00 83.00 574 ASN A N 1
ATOM 4704 C CA . ASN A 1 574 ? 1.539 -15.644 18.446 1.00 83.00 574 ASN A CA 1
ATOM 4705 C C . ASN A 1 574 ? 0.609 -14.421 18.562 1.00 83.00 574 ASN A C 1
ATOM 4707 O O . ASN A 1 574 ? -0.268 -14.431 19.426 1.00 83.00 574 ASN A O 1
ATOM 4711 N N . PRO A 1 575 ? 0.752 -13.399 17.701 1.00 82.12 575 PRO A N 1
ATOM 4712 C CA . PRO A 1 575 ? -0.085 -12.205 17.736 1.00 82.12 575 PRO A CA 1
ATOM 4713 C C . PRO A 1 575 ? -1.475 -12.414 17.132 1.00 82.12 575 PRO A C 1
ATOM 4715 O O . PRO A 1 575 ? -2.293 -11.504 17.212 1.00 82.12 575 PRO A O 1
ATOM 4718 N N . ASN A 1 576 ? -1.738 -13.530 16.452 1.00 86.44 576 ASN A N 1
ATOM 4719 C CA . ASN A 1 576 ? -2.979 -13.740 15.710 1.00 86.44 576 ASN A CA 1
ATOM 4720 C C . ASN A 1 576 ? -4.147 -14.046 16.644 1.00 86.44 576 ASN A C 1
ATOM 4722 O O . ASN A 1 576 ? -3.954 -14.665 17.691 1.00 86.44 576 ASN A O 1
ATOM 4726 N N . LEU A 1 577 ? -5.351 -13.657 16.219 1.00 87.62 577 LEU A N 1
ATOM 4727 C CA . LEU A 1 577 ? -6.591 -14.041 16.888 1.00 87.62 577 LEU A CA 1
ATOM 4728 C C . LEU A 1 577 ? -6.681 -15.567 17.008 1.00 87.62 577 LEU A C 1
ATOM 4730 O O . LEU A 1 577 ? -6.153 -16.311 16.174 1.00 87.62 577 LEU A O 1
ATOM 4734 N N . ASN A 1 578 ? -7.360 -16.028 18.055 1.00 89.06 578 ASN A N 1
ATOM 4735 C CA . ASN A 1 578 ? -7.755 -17.424 18.146 1.00 89.06 578 ASN A CA 1
ATOM 4736 C C . ASN A 1 578 ? -8.767 -17.758 17.037 1.00 89.06 578 ASN A C 1
ATOM 4738 O O . ASN A 1 578 ? -9.416 -16.877 16.478 1.00 89.06 578 ASN A O 1
ATOM 4742 N N . ILE A 1 579 ? -8.878 -19.043 16.708 1.00 89.62 579 ILE A N 1
ATOM 4743 C CA . ILE A 1 579 ? -9.805 -19.551 15.692 1.00 89.62 579 ILE A CA 1
ATOM 4744 C C . ILE A 1 579 ? -10.704 -20.573 16.380 1.00 89.62 579 ILE A C 1
ATOM 4746 O O . ILE A 1 579 ? -10.186 -21.546 16.932 1.00 89.62 579 ILE A O 1
ATOM 4750 N N . GLU A 1 580 ? -12.022 -20.372 16.316 1.00 91.69 580 GLU A N 1
ATOM 4751 C CA . GLU A 1 580 ? -13.016 -21.203 17.018 1.00 91.69 580 GLU A CA 1
ATOM 4752 C C . GLU A 1 580 ? -12.882 -22.694 16.683 1.00 91.69 580 GLU A C 1
ATOM 4754 O O . GLU A 1 580 ? -12.826 -23.536 17.578 1.00 91.69 580 GLU A O 1
ATOM 4759 N N . ALA A 1 581 ? -12.678 -23.022 15.402 1.00 90.81 581 ALA A N 1
ATOM 4760 C CA . ALA A 1 581 ? -12.471 -24.393 14.924 1.00 90.81 581 ALA A CA 1
ATOM 4761 C C . ALA A 1 581 ? -11.247 -25.103 15.543 1.00 90.81 581 ALA A C 1
ATOM 4763 O O . ALA A 1 581 ? -11.132 -26.326 15.484 1.00 90.81 581 ALA A O 1
ATOM 4764 N N . ASN A 1 582 ? -10.316 -24.351 16.137 1.00 90.44 582 ASN A N 1
ATOM 4765 C CA . ASN A 1 582 ? -9.115 -24.891 16.766 1.00 90.44 582 ASN A CA 1
ATOM 4766 C C . ASN A 1 582 ? -9.231 -25.008 18.288 1.00 90.44 582 ASN A C 1
ATOM 4768 O O . ASN A 1 582 ? -8.250 -25.408 18.917 1.00 90.44 582 ASN A O 1
ATOM 4772 N N . TYR A 1 583 ? -10.384 -24.679 18.880 1.00 91.88 583 TYR A N 1
ATOM 4773 C CA . TYR A 1 583 ? -10.565 -24.679 20.331 1.00 91.88 583 TYR A CA 1
ATOM 4774 C C . TYR A 1 583 ? -10.152 -26.003 20.970 1.00 91.88 583 TYR A C 1
ATOM 4776 O O . TYR A 1 583 ? -9.300 -25.999 21.845 1.00 91.88 583 TYR A O 1
ATOM 4784 N N . GLU A 1 584 ? -10.640 -27.144 20.479 1.00 91.88 584 GLU A N 1
ATOM 4785 C CA . GLU A 1 584 ? -10.335 -28.452 21.081 1.00 91.88 584 GLU A CA 1
ATOM 4786 C C . GLU A 1 584 ? -8.838 -28.780 21.121 1.00 91.88 584 GLU A C 1
ATOM 4788 O O . GLU A 1 584 ? -8.360 -29.394 22.073 1.00 91.88 584 GLU A O 1
ATOM 4793 N N . ARG A 1 585 ? -8.081 -28.327 20.115 1.00 89.12 585 ARG A N 1
ATOM 4794 C CA . ARG A 1 585 ? -6.622 -28.507 20.056 1.00 89.12 585 ARG A CA 1
ATOM 4795 C C . ARG A 1 585 ? -5.875 -27.559 20.983 1.00 89.12 585 ARG A C 1
ATOM 4797 O O . ARG A 1 585 ? -4.789 -27.885 21.447 1.00 89.12 585 ARG A O 1
ATOM 4804 N N . ASN A 1 586 ? -6.447 -26.383 21.214 1.00 87.69 586 ASN A N 1
ATOM 4805 C CA . ASN A 1 586 ? -5.786 -25.282 21.893 1.00 87.69 586 ASN A CA 1
ATOM 4806 C C . ASN A 1 586 ? -6.375 -24.988 23.271 1.00 87.69 586 ASN A C 1
ATOM 4808 O O . ASN A 1 586 ? -5.911 -24.047 23.900 1.00 87.69 586 ASN A O 1
ATOM 4812 N N . LYS A 1 587 ? -7.388 -25.716 23.745 1.00 89.69 587 LYS A N 1
ATOM 4813 C CA . LYS A 1 587 ? -8.031 -25.443 25.031 1.00 89.69 587 LYS A CA 1
ATOM 4814 C C . LYS A 1 587 ? -7.056 -25.680 26.178 1.00 89.69 587 LYS A C 1
ATOM 4816 O O . LYS A 1 587 ? -6.280 -26.633 26.186 1.00 89.69 587 LYS A O 1
ATOM 4821 N N . SER A 1 588 ? -7.103 -24.796 27.161 1.00 84.12 588 SER A N 1
ATOM 4822 C CA . SER A 1 588 ? -6.370 -24.956 28.406 1.00 84.12 588 SER A CA 1
ATOM 4823 C C . SER A 1 588 ? -7.066 -25.997 29.278 1.00 84.12 588 SER A C 1
ATOM 4825 O O . SER A 1 588 ? -8.278 -25.943 29.477 1.00 84.12 588 SER A O 1
ATOM 4827 N N . SER A 1 589 ? -6.299 -26.905 29.877 1.00 73.44 589 SER A N 1
ATOM 4828 C CA . SER A 1 589 ? -6.814 -27.803 30.918 1.00 73.44 589 SER A CA 1
ATOM 4829 C C . SER A 1 589 ? -7.051 -27.094 32.257 1.00 73.44 589 SER A C 1
ATOM 4831 O O . SER A 1 589 ? -7.713 -27.654 33.126 1.00 73.44 589 SER A O 1
ATOM 4833 N N . PHE A 1 590 ? -6.530 -25.874 32.429 1.00 74.81 590 PHE A N 1
ATOM 4834 C CA . PHE A 1 590 ? -6.456 -25.200 33.730 1.00 74.81 590 PHE A CA 1
ATOM 4835 C C . PHE A 1 590 ? -7.120 -23.819 33.774 1.00 74.81 590 PHE A C 1
ATOM 4837 O O . PHE A 1 590 ? -7.326 -23.301 34.864 1.00 74.81 590 PHE A O 1
ATOM 4844 N N . HIS A 1 591 ? -7.449 -23.217 32.624 1.00 80.06 591 HIS A N 1
ATOM 4845 C CA . HIS A 1 591 ? -7.989 -21.851 32.524 1.00 80.06 591 HIS A CA 1
ATOM 4846 C C . HIS A 1 591 ? -9.448 -21.817 32.042 1.00 80.06 591 HIS A C 1
ATOM 4848 O O . HIS A 1 591 ? -9.957 -22.808 31.519 1.00 80.06 591 HIS A O 1
ATOM 4854 N N . GLY A 1 592 ? -10.098 -20.661 32.210 1.00 92.62 592 GLY A N 1
ATOM 4855 C CA . GLY A 1 592 ? -11.470 -20.395 31.775 1.00 92.62 592 GLY A CA 1
ATOM 4856 C C . GLY A 1 592 ? -12.481 -20.418 32.921 1.00 92.62 592 GLY A C 1
ATOM 4857 O O . GLY A 1 592 ? -13.045 -21.464 33.229 1.00 92.62 592 GLY A O 1
ATOM 4858 N N . PHE A 1 593 ? -12.762 -19.253 33.507 1.00 95.69 593 PHE A N 1
ATOM 4859 C CA . PHE A 1 593 ? -13.790 -19.071 34.537 1.00 95.69 593 PHE A CA 1
ATOM 4860 C C . PHE A 1 593 ? -15.187 -19.493 34.050 1.00 95.69 593 PHE A C 1
ATOM 4862 O O . PHE A 1 593 ? -15.990 -20.010 34.831 1.00 95.69 593 PHE A O 1
ATOM 4869 N N . PHE A 1 594 ? -15.455 -19.308 32.753 1.00 96.75 594 PHE A N 1
ATOM 4870 C CA . PHE A 1 594 ? -16.760 -19.508 32.119 1.00 96.75 594 PHE A CA 1
ATOM 4871 C C . PHE A 1 594 ? -16.679 -20.400 30.874 1.00 96.75 594 PHE A C 1
ATOM 4873 O O . PHE A 1 594 ? -17.479 -20.264 29.946 1.00 96.75 594 PHE A O 1
ATOM 4880 N N . LYS A 1 595 ? -15.712 -21.325 30.836 1.00 93.81 595 LYS A N 1
ATOM 4881 C CA . LYS A 1 595 ? -15.512 -22.239 29.699 1.00 93.81 595 LYS A CA 1
ATOM 4882 C C . LYS A 1 595 ? -16.753 -23.076 29.363 1.00 93.81 595 LYS A C 1
ATOM 4884 O O . LYS A 1 595 ? -16.960 -23.380 28.197 1.00 93.81 595 LYS A O 1
ATOM 4889 N N . ASP A 1 596 ? -17.596 -23.378 30.352 1.00 93.69 596 ASP A N 1
ATOM 4890 C CA . ASP A 1 596 ? -18.836 -24.147 30.168 1.00 93.69 596 ASP A CA 1
ATOM 4891 C C . ASP A 1 596 ? -19.922 -23.352 29.422 1.00 93.69 596 ASP A C 1
ATOM 4893 O O . ASP A 1 596 ? -20.863 -23.937 28.898 1.00 93.69 596 ASP A O 1
ATOM 4897 N N . VAL A 1 597 ? -19.803 -22.021 29.399 1.00 96.75 597 VAL A N 1
ATOM 4898 C CA . VAL A 1 597 ? -20.747 -21.108 28.740 1.00 96.75 597 VAL A CA 1
ATOM 4899 C C . VAL A 1 597 ? -20.229 -20.736 27.361 1.00 96.75 597 VAL A C 1
ATOM 4901 O O . VAL A 1 597 ? -20.955 -20.817 26.377 1.00 96.75 597 VAL A O 1
ATOM 4904 N N . PHE A 1 598 ? -18.967 -20.308 27.285 1.00 96.62 598 PHE A N 1
ATOM 4905 C CA . PHE A 1 598 ? -18.422 -19.759 26.048 1.00 96.62 598 PHE A CA 1
ATOM 4906 C C . PHE A 1 598 ? -17.651 -20.780 25.229 1.00 96.62 598 PHE A C 1
ATOM 4908 O O . PHE A 1 598 ? -17.712 -20.720 24.008 1.00 96.62 598 PHE A O 1
ATOM 4915 N N . GLY A 1 599 ? -16.923 -21.707 25.858 1.00 94.50 599 GLY A N 1
ATOM 4916 C CA . GLY A 1 599 ? -16.109 -22.705 25.164 1.00 94.50 599 GLY A CA 1
ATOM 4917 C C . GLY A 1 599 ? -15.350 -22.119 23.967 1.00 94.50 599 GLY A C 1
ATOM 4918 O O . GLY A 1 599 ? -14.597 -21.152 24.098 1.00 94.50 599 GLY A O 1
ATOM 4919 N N . SER A 1 600 ? -15.614 -22.667 22.779 1.00 94.31 600 SER A N 1
ATOM 4920 C CA . SER A 1 600 ? -15.012 -22.211 21.521 1.00 94.31 600 SER A CA 1
ATOM 4921 C C . SER A 1 600 ? -15.426 -20.805 21.055 1.00 94.31 600 SER A C 1
ATOM 4923 O O . SER A 1 600 ? -14.681 -20.210 20.280 1.00 94.31 600 SER A O 1
ATOM 4925 N N . HIS A 1 601 ? -16.542 -20.249 21.535 1.00 95.88 601 HIS A N 1
ATOM 4926 C CA . HIS A 1 601 ? -17.148 -19.011 21.036 1.00 95.88 601 HIS A CA 1
ATOM 4927 C C . HIS A 1 601 ? -16.386 -17.752 21.450 1.00 95.88 601 HIS A C 1
ATOM 4929 O O . HIS A 1 601 ? -16.492 -17.285 22.587 1.00 95.88 601 HIS A O 1
ATOM 4935 N N . LEU A 1 602 ? -15.643 -17.156 20.525 1.00 94.88 602 LEU A N 1
ATOM 4936 C CA . LEU A 1 602 ? -14.805 -15.999 20.812 1.00 94.88 602 LEU A CA 1
ATOM 4937 C C . LEU A 1 602 ? -15.645 -14.748 21.068 1.00 94.88 602 LEU A C 1
ATOM 4939 O O . LEU A 1 602 ? -16.560 -14.407 20.318 1.00 94.88 602 LEU A O 1
ATOM 4943 N N . LEU A 1 603 ? -15.281 -14.031 22.131 1.00 96.69 603 LEU A N 1
ATOM 4944 C CA . LEU A 1 603 ? -15.839 -12.717 22.450 1.00 96.69 603 LEU A CA 1
ATOM 4945 C C . LEU A 1 603 ? -14.906 -11.584 22.018 1.00 96.69 603 LEU A C 1
ATOM 4947 O O . LEU A 1 603 ? -15.256 -10.416 22.151 1.00 96.69 603 LEU A O 1
ATOM 4951 N N . THR A 1 604 ? -13.709 -11.896 21.526 1.00 96.06 604 THR A N 1
ATOM 4952 C CA . THR A 1 604 ? -12.696 -10.896 21.198 1.00 96.06 604 THR A CA 1
ATOM 4953 C C . THR A 1 604 ? -12.517 -10.724 19.698 1.00 96.06 604 THR A C 1
ATOM 4955 O O . THR A 1 604 ? -12.699 -11.647 18.909 1.00 96.06 604 THR A O 1
ATOM 4958 N N . ASN A 1 605 ? -12.143 -9.512 19.291 1.00 93.81 605 ASN A N 1
ATOM 4959 C CA . ASN A 1 605 ? -11.727 -9.223 17.923 1.00 93.81 605 ASN A CA 1
ATOM 4960 C C . ASN A 1 605 ? -10.619 -8.160 17.916 1.00 93.81 605 ASN A C 1
ATOM 4962 O O . ASN A 1 605 ? -10.428 -7.429 18.892 1.00 93.81 605 ASN A O 1
ATOM 4966 N N . ARG A 1 606 ? -9.889 -8.071 16.801 1.00 91.75 606 ARG A N 1
ATOM 4967 C CA . ARG A 1 606 ? -8.859 -7.062 16.545 1.00 91.75 606 ARG A CA 1
ATOM 4968 C C . ARG A 1 606 ? -8.897 -6.631 15.087 1.00 91.75 606 ARG A C 1
ATOM 4970 O O . ARG A 1 606 ? -8.917 -7.475 14.196 1.00 91.75 606 ARG A O 1
ATOM 4977 N N . TRP A 1 607 ? -8.809 -5.331 14.835 1.00 89.06 607 TRP A N 1
ATOM 4978 C CA . TRP A 1 607 ? -8.741 -4.785 13.480 1.00 89.06 607 TRP A CA 1
ATOM 4979 C C . TRP A 1 607 ? -7.842 -3.549 13.408 1.00 89.06 607 TRP A C 1
ATOM 4981 O O . TRP A 1 607 ? -7.630 -2.859 14.402 1.00 89.06 607 TRP A O 1
ATOM 4991 N N . SER A 1 608 ? -7.279 -3.287 12.227 1.00 87.88 608 SER A N 1
ATOM 4992 C CA . SER A 1 608 ? -6.298 -2.214 12.059 1.00 87.88 608 SER A CA 1
ATOM 4993 C C . SER A 1 608 ? -6.934 -0.825 12.045 1.00 87.88 608 SER A C 1
ATOM 4995 O O . SER A 1 608 ? -7.946 -0.606 11.383 1.00 87.88 608 SER A O 1
ATOM 4997 N N . PHE A 1 609 ? -6.286 0.123 12.723 1.00 91.50 609 PHE A N 1
ATOM 4998 C CA . PHE A 1 609 ? -6.664 1.535 12.813 1.00 91.50 609 PHE A CA 1
ATOM 4999 C C . PHE A 1 609 ? -5.484 2.443 12.434 1.00 91.50 609 PHE A C 1
ATOM 5001 O O . PHE A 1 609 ? -5.171 3.413 13.117 1.00 91.50 609 PHE A O 1
ATOM 5008 N N . ARG A 1 610 ? -4.777 2.084 11.355 1.00 87.12 610 ARG A N 1
ATOM 5009 C CA . ARG A 1 610 ? -3.575 2.798 10.872 1.00 87.12 610 ARG A CA 1
ATOM 5010 C C . ARG A 1 610 ? -3.842 3.711 9.686 1.00 87.12 610 ARG A C 1
ATOM 5012 O O . ARG A 1 610 ? -3.082 4.648 9.475 1.00 87.12 610 ARG A O 1
ATOM 5019 N N . ASN A 1 611 ? -4.857 3.385 8.887 1.00 82.44 611 ASN A N 1
ATOM 5020 C CA . ASN A 1 611 ? -5.040 3.939 7.552 1.00 82.44 611 ASN A CA 1
ATOM 5021 C C . ASN A 1 611 ? -5.891 5.218 7.579 1.00 82.44 611 ASN A C 1
ATOM 5023 O O . ASN A 1 611 ? -7.121 5.156 7.575 1.00 82.44 611 ASN A O 1
ATOM 5027 N N . GLY A 1 612 ? -5.218 6.368 7.546 1.00 82.50 612 GLY A N 1
ATOM 5028 C CA . GLY A 1 612 ? -5.824 7.699 7.553 1.00 82.50 612 GLY A CA 1
ATOM 5029 C C . GLY A 1 612 ? -6.772 7.968 6.381 1.00 82.50 612 GLY A C 1
ATOM 5030 O O . GLY A 1 612 ? -7.729 8.724 6.533 1.00 82.50 612 GLY A O 1
ATOM 5031 N N . TYR A 1 613 ? -6.580 7.302 5.236 1.00 77.06 613 TYR A N 1
ATOM 5032 C CA . TYR A 1 613 ? -7.468 7.438 4.073 1.00 77.06 613 TYR A CA 1
ATOM 5033 C C . TYR A 1 613 ? -8.865 6.854 4.332 1.00 77.06 613 TYR A C 1
ATOM 5035 O O . TYR A 1 613 ? -9.846 7.298 3.740 1.00 77.06 613 TYR A O 1
ATOM 5043 N N . GLY A 1 614 ? -8.973 5.896 5.257 1.00 81.19 614 GLY A N 1
ATOM 5044 C CA . GLY A 1 614 ? -10.219 5.232 5.635 1.00 81.19 614 GLY A CA 1
ATOM 5045 C C . GLY A 1 614 ? -11.016 5.953 6.724 1.00 81.19 614 GLY A C 1
ATOM 5046 O O . GLY A 1 614 ? -11.789 5.296 7.420 1.00 81.19 614 GLY A O 1
ATOM 5047 N N . ALA A 1 615 ? -10.832 7.266 6.915 1.00 90.19 615 ALA A N 1
ATOM 5048 C CA . ALA A 1 615 ? -11.357 8.005 8.069 1.00 90.19 615 ALA A CA 1
ATOM 5049 C C . ALA A 1 615 ? -12.840 7.734 8.355 1.00 90.19 615 ALA A C 1
ATOM 5051 O O . ALA A 1 615 ? -13.207 7.370 9.473 1.00 90.19 615 ALA A O 1
ATOM 5052 N N . LYS A 1 616 ? -13.693 7.830 7.329 1.00 88.44 616 LYS A N 1
ATOM 5053 C CA . LYS A 1 616 ? -15.134 7.584 7.464 1.00 88.44 616 LYS A CA 1
ATOM 5054 C C . LYS A 1 616 ? -15.447 6.145 7.860 1.00 88.44 616 LYS A C 1
ATOM 5056 O O . LYS A 1 616 ? -16.217 5.920 8.789 1.00 88.44 616 LYS A O 1
ATOM 5061 N N . TYR A 1 617 ? -14.820 5.185 7.186 1.00 85.12 617 TYR A N 1
ATOM 5062 C CA . TYR A 1 617 ? -15.011 3.764 7.452 1.00 85.12 617 TYR A CA 1
ATOM 5063 C C . TYR A 1 617 ? -14.632 3.391 8.884 1.00 85.12 617 TYR A C 1
ATOM 5065 O O . TYR A 1 617 ? -15.432 2.821 9.626 1.00 85.12 617 TYR A O 1
ATOM 5073 N N . LEU A 1 618 ? -13.420 3.763 9.287 1.00 91.44 618 LEU A N 1
ATOM 5074 C CA . LEU A 1 618 ? -12.871 3.424 10.592 1.00 91.44 618 LEU A CA 1
ATOM 5075 C C . LEU A 1 618 ? -13.659 4.100 11.724 1.00 91.44 618 LEU A C 1
ATOM 5077 O O . LEU A 1 618 ? -13.943 3.459 12.737 1.00 91.44 618 LEU A O 1
ATOM 5081 N N . SER A 1 619 ? -14.074 5.357 11.528 1.00 95.00 619 SER A N 1
ATOM 5082 C CA . SER A 1 619 ? -14.913 6.089 12.488 1.00 95.00 619 SER A CA 1
ATOM 5083 C C . SER A 1 619 ? -16.274 5.423 12.673 1.00 95.00 619 SER A C 1
ATOM 5085 O O . SER A 1 619 ? -16.711 5.185 13.799 1.00 95.00 619 SER A O 1
ATOM 5087 N N . GLN A 1 620 ? -16.924 5.055 11.569 1.00 90.44 620 GLN A N 1
ATOM 5088 C CA . GLN A 1 620 ? -18.227 4.404 11.593 1.00 90.44 620 GLN A CA 1
ATOM 5089 C C . GLN A 1 620 ? -18.154 3.000 12.209 1.00 90.44 620 GLN A C 1
ATOM 5091 O O . GLN A 1 620 ? -19.040 2.613 12.975 1.00 90.44 620 GLN A O 1
ATOM 5096 N N . LYS A 1 621 ? -17.074 2.254 11.944 1.00 91.62 621 LYS A N 1
ATOM 5097 C CA . LYS A 1 621 ? -16.842 0.941 12.554 1.00 91.62 621 LYS A CA 1
ATOM 5098 C C . LYS A 1 621 ? -16.694 1.071 14.067 1.00 91.62 621 LYS A C 1
ATOM 5100 O O . LYS A 1 621 ? -17.433 0.416 14.792 1.00 91.62 621 LYS A O 1
ATOM 5105 N N . LEU A 1 622 ? -15.831 1.973 14.544 1.00 95.12 622 LEU A N 1
ATOM 5106 C CA . LEU A 1 622 ? -15.651 2.228 15.978 1.00 95.12 622 LEU A CA 1
ATOM 5107 C C . LEU A 1 622 ? -16.967 2.631 16.659 1.00 95.12 622 LEU A C 1
ATOM 5109 O O . LEU A 1 622 ? -17.319 2.092 17.706 1.00 95.12 622 LEU A O 1
ATOM 5113 N N . LYS A 1 623 ? -17.721 3.543 16.037 1.00 94.00 623 LYS A N 1
ATOM 5114 C CA . LYS A 1 623 ? -19.037 3.974 16.517 1.00 94.00 623 LYS A CA 1
ATOM 5115 C C . LYS A 1 623 ? -19.996 2.796 16.696 1.00 94.00 623 LYS A C 1
ATOM 5117 O O . LYS A 1 623 ? -20.704 2.741 17.698 1.00 94.00 623 LYS A O 1
ATOM 5122 N N . ASN A 1 624 ? -20.006 1.850 15.758 1.00 90.38 624 ASN A N 1
ATOM 5123 C CA . ASN A 1 624 ? -20.837 0.652 15.854 1.00 90.38 624 ASN A CA 1
ATOM 5124 C C . ASN A 1 624 ? -20.401 -0.273 16.990 1.00 90.38 624 ASN A C 1
ATOM 5126 O O . ASN A 1 624 ? -21.269 -0.823 17.657 1.00 90.38 624 ASN A O 1
ATOM 5130 N N . GLU A 1 625 ? -19.101 -0.413 17.260 1.00 93.12 625 GLU A N 1
ATOM 5131 C CA . GLU A 1 625 ? -18.631 -1.210 18.401 1.00 93.12 625 GLU A CA 1
ATOM 5132 C C . GLU A 1 625 ? -19.039 -0.573 19.748 1.00 93.12 625 GLU A C 1
ATOM 5134 O O . GLU A 1 625 ? -19.500 -1.286 20.641 1.00 93.12 625 GLU A O 1
ATOM 5139 N N . ILE A 1 626 ? -18.976 0.766 19.873 1.00 94.50 626 ILE A N 1
ATOM 5140 C CA . ILE A 1 626 ? -19.486 1.495 21.056 1.00 94.50 626 ILE A CA 1
ATOM 5141 C C . ILE A 1 626 ? -20.986 1.261 21.211 1.00 94.50 626 ILE A C 1
ATOM 5143 O O . ILE A 1 626 ? -21.455 0.892 22.287 1.00 94.50 626 ILE A O 1
ATOM 5147 N N . LEU A 1 627 ? -21.746 1.456 20.128 1.00 91.00 627 LEU A N 1
ATOM 5148 C CA . LEU A 1 627 ? -23.188 1.253 20.149 1.00 91.00 627 LEU A CA 1
ATOM 5149 C C . LEU A 1 627 ? -23.538 -0.204 20.423 1.00 91.00 627 LEU A C 1
ATOM 5151 O O . LEU A 1 627 ? -24.511 -0.425 21.115 1.00 91.00 627 LEU A O 1
ATOM 5155 N N . ALA A 1 628 ? -22.751 -1.187 19.985 1.00 89.12 628 ALA A N 1
ATOM 5156 C CA . ALA A 1 628 ? -22.922 -2.599 20.333 1.00 89.12 628 ALA A CA 1
ATOM 5157 C C . ALA A 1 628 ? -22.554 -2.920 21.796 1.00 89.12 628 ALA A C 1
ATOM 5159 O O . ALA A 1 628 ? -22.783 -4.037 22.251 1.00 89.12 628 ALA A O 1
ATOM 5160 N N . ASN A 1 629 ? -22.060 -1.938 22.553 1.00 93.12 629 ASN A N 1
ATOM 5161 C CA . ASN A 1 629 ? -21.565 -2.066 23.920 1.00 93.12 629 ASN A CA 1
ATOM 5162 C C . ASN A 1 629 ? -20.385 -3.026 24.083 1.00 93.12 629 ASN A C 1
ATOM 5164 O O . ASN A 1 629 ? -20.257 -3.702 25.107 1.00 93.12 629 ASN A O 1
ATOM 5168 N N . LYS A 1 630 ? -19.530 -3.096 23.065 1.00 95.19 630 LYS A N 1
ATOM 5169 C CA . LYS A 1 630 ? -18.289 -3.858 23.145 1.00 95.19 630 LYS A CA 1
ATOM 5170 C C . LYS A 1 630 ? -17.221 -3.010 23.807 1.00 95.19 630 LYS A C 1
ATOM 5172 O O . LYS A 1 630 ? -17.047 -1.852 23.440 1.00 95.19 630 LYS A O 1
ATOM 5177 N N . ILE A 1 631 ? -16.486 -3.588 24.754 1.00 96.25 631 ILE A N 1
ATOM 5178 C CA . ILE A 1 631 ? -15.354 -2.889 25.369 1.00 96.25 631 ILE A CA 1
ATOM 5179 C C . ILE A 1 631 ? -14.294 -2.636 24.303 1.00 96.25 631 ILE A C 1
ATOM 5181 O O . ILE A 1 631 ? -14.073 -3.496 23.452 1.00 96.25 631 ILE A O 1
ATOM 5185 N N . LEU A 1 632 ? -13.633 -1.481 24.362 1.00 98.00 632 LEU A N 1
ATOM 5186 C CA . LEU A 1 632 ? -12.647 -1.059 23.378 1.00 98.00 632 LEU A CA 1
ATOM 5187 C C . LEU A 1 632 ? -11.273 -0.830 24.004 1.00 98.00 632 LEU A C 1
ATOM 5189 O O . LEU A 1 632 ? -11.139 -0.385 25.145 1.00 98.00 632 LEU A O 1
ATOM 5193 N N . ALA A 1 633 ? -10.243 -1.095 23.213 1.00 98.25 633 ALA A N 1
ATOM 5194 C CA . ALA A 1 633 ? -8.882 -0.662 23.480 1.00 98.25 633 ALA A CA 1
ATOM 5195 C C . ALA A 1 633 ? -8.181 -0.303 22.171 1.00 98.25 633 ALA A C 1
ATOM 5197 O O . ALA A 1 633 ? -8.528 -0.829 21.111 1.00 98.25 633 ALA A O 1
ATOM 5198 N N . ILE A 1 634 ? -7.188 0.577 22.246 1.00 98.00 634 ILE A N 1
ATOM 5199 C CA . ILE A 1 634 ? -6.407 1.025 21.094 1.00 98.00 634 ILE A CA 1
ATOM 5200 C C . ILE A 1 634 ? -4.921 0.885 21.393 1.00 98.00 634 ILE A C 1
ATOM 5202 O O . ILE A 1 634 ? -4.440 1.353 22.423 1.00 98.00 634 ILE A O 1
ATOM 5206 N N . SER A 1 635 ? -4.183 0.229 20.497 1.00 96.06 635 SER A N 1
ATOM 5207 C CA . SER A 1 635 ? -2.721 0.244 20.543 1.00 96.06 635 SER A CA 1
ATOM 5208 C C . SER A 1 635 ? -2.162 1.377 19.693 1.00 96.06 635 SER A C 1
ATOM 5210 O O . SER A 1 635 ? -2.730 1.704 18.650 1.00 96.06 635 SER A O 1
ATOM 5212 N N . HIS A 1 636 ? -1.027 1.933 20.101 1.00 95.19 636 HIS A N 1
ATOM 5213 C CA . HIS A 1 636 ? -0.328 3.006 19.401 1.00 95.19 636 HIS A CA 1
ATOM 5214 C C . HIS A 1 636 ? 1.198 2.864 19.531 1.00 95.19 636 HIS A C 1
ATOM 5216 O O . HIS A 1 636 ? 1.699 2.100 20.363 1.00 95.19 636 HIS A O 1
ATOM 5222 N N . THR A 1 637 ? 1.958 3.575 18.697 1.00 91.69 637 THR A N 1
ATOM 5223 C CA . THR A 1 637 ? 3.419 3.657 18.845 1.00 91.69 637 THR A CA 1
ATOM 5224 C C . THR A 1 637 ? 3.782 4.328 20.165 1.00 91.69 637 THR A C 1
ATOM 5226 O O . THR A 1 637 ? 3.074 5.228 20.616 1.00 91.69 637 THR A O 1
ATOM 5229 N N . TYR A 1 638 ? 4.904 3.941 20.763 1.00 81.69 638 TYR A N 1
ATOM 5230 C CA . TYR A 1 638 ? 5.462 4.626 21.926 1.00 81.69 638 TYR A CA 1
ATOM 5231 C C . TYR A 1 638 ? 6.789 5.300 21.557 1.00 81.69 638 TYR A C 1
ATOM 5233 O O . TYR A 1 638 ? 7.373 4.993 20.519 1.00 81.69 638 TYR A O 1
ATOM 5241 N N . SER A 1 639 ? 7.272 6.227 22.388 1.00 59.34 639 SER A N 1
ATOM 5242 C CA . SER A 1 639 ? 8.435 7.099 22.119 1.00 59.34 639 SER A CA 1
ATOM 5243 C C . SER A 1 639 ? 9.758 6.370 21.819 1.00 59.34 639 SER A C 1
ATOM 5245 O O . SER A 1 639 ? 10.725 7.000 21.396 1.00 59.34 639 SER A O 1
ATOM 5247 N N . SER A 1 640 ? 9.808 5.041 21.957 1.00 50.78 640 SER A N 1
ATOM 5248 C CA . SER A 1 640 ? 10.881 4.205 21.419 1.00 50.78 640 SER A CA 1
ATOM 5249 C C . SER A 1 640 ? 10.336 3.294 20.315 1.00 50.78 640 SER A C 1
ATOM 5251 O O . SER A 1 640 ? 9.427 2.501 20.539 1.00 50.78 640 SER A O 1
ATOM 5253 N N . VAL A 1 641 ? 10.946 3.334 19.127 1.00 45.22 641 VAL A N 1
ATOM 5254 C CA . VAL A 1 641 ? 10.611 2.487 17.957 1.00 45.22 641 VAL A CA 1
ATOM 5255 C C . VAL A 1 641 ? 10.655 0.966 18.218 1.00 45.22 641 VAL A C 1
ATOM 5257 O O . VAL A 1 641 ? 10.319 0.184 17.333 1.00 45.22 641 VAL A O 1
ATOM 5260 N N . ARG A 1 642 ? 11.069 0.524 19.418 1.00 48.31 642 ARG A N 1
ATOM 5261 C CA . ARG A 1 642 ? 11.145 -0.889 19.824 1.00 48.31 642 ARG A CA 1
ATOM 5262 C C . ARG A 1 642 ? 9.925 -1.393 20.606 1.00 48.31 642 ARG A C 1
ATOM 5264 O O . ARG A 1 642 ? 9.778 -2.607 20.711 1.00 48.31 642 ARG A O 1
ATOM 5271 N N . PHE A 1 643 ? 9.061 -0.519 21.134 1.00 63.44 643 PHE A N 1
ATOM 5272 C CA . PHE A 1 643 ? 7.927 -0.925 21.977 1.00 63.44 643 PHE A CA 1
ATOM 5273 C C . PHE A 1 643 ? 6.643 -0.155 21.623 1.00 63.44 643 PHE A C 1
ATOM 5275 O O . PHE A 1 643 ? 6.664 1.058 21.437 1.00 63.44 643 PHE A O 1
ATOM 5282 N N . ASN A 1 644 ? 5.518 -0.872 21.539 1.00 86.94 644 ASN A N 1
ATOM 5283 C CA . ASN A 1 644 ? 4.180 -0.292 21.373 1.00 86.94 644 ASN A CA 1
ATOM 5284 C C . ASN A 1 644 ? 3.481 -0.185 22.732 1.00 86.94 644 ASN A C 1
ATOM 5286 O O . ASN A 1 644 ? 3.819 -0.920 23.660 1.00 86.94 644 ASN A O 1
ATOM 5290 N N . HIS A 1 645 ? 2.469 0.675 22.817 1.00 94.00 645 HIS A N 1
ATOM 5291 C CA . HIS A 1 645 ? 1.612 0.823 23.995 1.00 94.00 645 HIS A CA 1
ATOM 5292 C C . HIS A 1 645 ? 0.151 0.527 23.650 1.00 94.00 645 HIS A C 1
ATOM 5294 O O . HIS A 1 645 ? -0.223 0.517 22.473 1.00 94.00 645 HIS A O 1
ATOM 5300 N N . ILE A 1 646 ? -0.669 0.239 24.658 1.00 95.56 646 ILE A N 1
ATOM 5301 C CA . ILE A 1 646 ? -2.104 -0.006 24.498 1.00 95.56 646 ILE A CA 1
ATOM 5302 C C . ILE A 1 646 ? -2.872 0.541 25.698 1.00 95.56 646 ILE A C 1
ATOM 5304 O O . ILE A 1 646 ? -2.452 0.364 26.838 1.00 95.56 646 ILE A O 1
ATOM 5308 N N . ILE A 1 647 ? -4.007 1.175 25.409 1.00 97.69 647 ILE A N 1
ATOM 5309 C CA . ILE A 1 647 ? -4.857 1.877 26.374 1.00 97.69 647 ILE A CA 1
ATOM 5310 C C . ILE A 1 647 ? -6.329 1.494 26.176 1.00 97.69 647 ILE A C 1
ATOM 5312 O O . ILE A 1 647 ? -6.728 1.090 25.077 1.00 97.69 647 ILE A O 1
ATOM 5316 N N . ASN A 1 648 ? -7.147 1.601 27.225 1.00 98.31 648 ASN A N 1
ATOM 5317 C CA . ASN A 1 648 ? -8.589 1.357 27.129 1.00 98.31 648 ASN A CA 1
ATOM 5318 C C . ASN A 1 648 ? -9.304 2.574 26.532 1.00 98.31 648 ASN A C 1
ATOM 5320 O O . ASN A 1 648 ? -8.899 3.710 26.753 1.00 98.31 648 ASN A O 1
ATOM 5324 N N . VAL A 1 649 ? -10.394 2.332 25.802 1.00 98.50 649 VAL A N 1
ATOM 5325 C CA . VAL A 1 649 ? -11.255 3.365 25.213 1.00 98.50 649 VAL A CA 1
ATOM 5326 C C . VAL A 1 649 ? -12.666 3.196 25.777 1.00 98.50 649 VAL A C 1
ATOM 5328 O O . VAL A 1 649 ? -13.272 2.134 25.640 1.00 98.50 649 VAL A O 1
ATOM 5331 N N . TRP A 1 650 ? -13.202 4.250 26.386 1.00 97.94 650 TRP A N 1
ATOM 5332 C CA . TRP A 1 650 ? -14.510 4.243 27.057 1.00 97.94 650 TRP A CA 1
ATOM 5333 C C . TRP A 1 650 ? -15.578 5.042 26.313 1.00 97.94 650 TRP A C 1
ATOM 5335 O O . TRP A 1 650 ? -16.773 4.792 26.484 1.00 97.94 650 TRP A O 1
ATOM 5345 N N . GLY A 1 651 ? -15.154 5.984 25.475 1.00 98.00 651 GLY A N 1
ATOM 5346 C CA . GLY A 1 651 ? -16.039 6.826 24.685 1.00 98.00 651 GLY A CA 1
ATOM 5347 C C . GLY A 1 651 ? -15.322 7.508 23.530 1.00 98.00 651 GLY A C 1
ATOM 5348 O O . GLY A 1 651 ? -14.100 7.413 23.392 1.00 98.00 651 GLY A O 1
ATOM 5349 N N . ALA A 1 652 ? -16.092 8.195 22.693 1.00 98.50 652 ALA A N 1
ATOM 5350 C CA . ALA A 1 652 ? -15.604 8.870 21.502 1.00 98.50 652 ALA A CA 1
ATOM 5351 C C . ALA A 1 652 ? -16.489 10.053 21.085 1.00 98.50 652 ALA A C 1
ATOM 5353 O O . ALA A 1 652 ? -17.711 10.029 21.264 1.00 98.50 652 ALA A O 1
ATOM 5354 N N . ASP A 1 653 ? -15.854 11.038 20.452 1.00 98.50 653 ASP A N 1
ATOM 5355 C CA . ASP A 1 653 ? -16.495 12.202 19.840 1.00 98.50 653 ASP A CA 1
ATOM 5356 C C . ASP A 1 653 ? -16.550 12.068 18.321 1.00 98.50 653 ASP A C 1
ATOM 5358 O O . ASP A 1 653 ? -15.559 11.698 17.691 1.00 98.50 653 ASP A O 1
ATOM 5362 N N . PHE A 1 654 ? -17.673 12.447 17.719 1.00 98.12 654 PHE A N 1
ATOM 5363 C CA . PHE A 1 654 ? -17.888 12.409 16.277 1.00 98.12 654 PHE A CA 1
ATOM 5364 C C . PHE A 1 654 ? -18.439 13.738 15.766 1.00 98.12 654 PHE A C 1
ATOM 5366 O O . PHE A 1 654 ? -19.309 14.351 16.394 1.00 98.12 654 PHE A O 1
ATOM 5373 N N . ASP A 1 655 ? -17.977 14.160 14.594 1.00 97.56 655 ASP A N 1
ATOM 5374 C CA . ASP A 1 655 ? -18.537 15.317 13.898 1.00 97.56 655 ASP A CA 1
ATOM 5375 C C . ASP A 1 655 ? -19.849 14.997 13.166 1.00 97.56 655 ASP A C 1
ATOM 5377 O O . ASP A 1 655 ? -20.394 13.890 13.248 1.00 97.56 655 ASP A O 1
ATOM 5381 N N . LYS A 1 656 ? -20.396 16.004 12.478 1.00 95.00 656 LYS A N 1
ATOM 5382 C CA . LYS A 1 656 ? -21.660 15.905 11.730 1.00 95.00 656 LYS A CA 1
ATOM 5383 C C . LYS A 1 656 ? -21.649 14.826 10.640 1.00 95.00 656 LYS A C 1
ATOM 5385 O O . LYS A 1 656 ? -22.702 14.267 10.337 1.00 95.00 656 LYS A O 1
ATOM 5390 N N . ASP A 1 657 ? -20.478 14.528 10.077 1.00 91.19 657 ASP A N 1
ATOM 5391 C CA . ASP A 1 657 ? -20.295 13.556 8.999 1.00 91.19 657 ASP A CA 1
ATOM 5392 C C . ASP A 1 657 ? -19.995 12.151 9.560 1.00 91.19 657 ASP A C 1
ATOM 5394 O O . ASP A 1 657 ? -19.867 11.179 8.810 1.00 91.19 657 ASP A O 1
ATOM 5398 N N . GLY A 1 658 ? -19.940 12.029 10.893 1.00 92.50 658 GLY A N 1
ATOM 5399 C CA . GLY A 1 658 ? -19.652 10.795 11.610 1.00 92.50 658 GLY A CA 1
ATOM 5400 C C . GLY A 1 658 ? -18.163 10.467 11.682 1.00 92.50 658 GLY A C 1
ATOM 5401 O O . GLY A 1 658 ? -17.826 9.325 11.997 1.00 92.50 658 GLY A O 1
ATOM 5402 N N . ILE A 1 659 ? -17.280 11.426 11.392 1.00 96.50 659 ILE A N 1
ATOM 5403 C CA . ILE A 1 659 ? -15.834 11.243 11.515 1.00 96.50 659 ILE A CA 1
ATOM 5404 C C . ILE A 1 659 ? -15.432 11.410 12.978 1.00 96.50 659 ILE A C 1
ATOM 5406 O O . ILE A 1 659 ? -15.868 12.336 13.663 1.00 96.50 659 ILE A O 1
ATOM 5410 N N . LEU A 1 660 ? -14.600 10.490 13.456 1.00 98.12 660 LEU A N 1
ATOM 5411 C CA . LEU A 1 660 ? -14.051 10.477 14.801 1.00 98.12 660 LEU A CA 1
ATOM 5412 C C . LEU A 1 660 ? -13.151 11.701 15.020 1.00 98.12 660 LEU A C 1
ATOM 5414 O O . LEU A 1 660 ?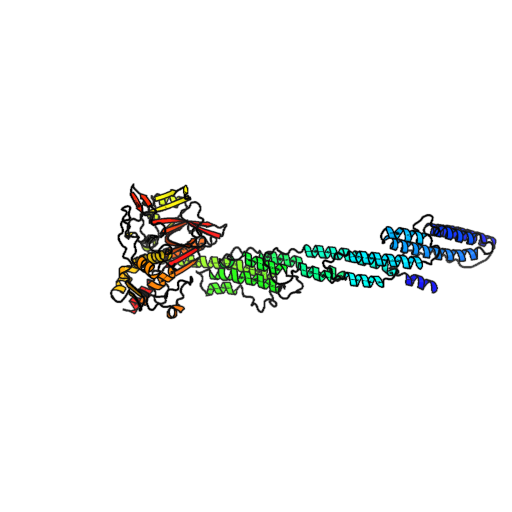 -12.286 11.999 14.201 1.00 98.12 660 LEU A O 1
ATOM 5418 N N . LYS A 1 661 ? -13.344 12.391 16.143 1.00 97.88 661 LYS A N 1
ATOM 5419 C CA . LYS A 1 661 ? -12.567 13.572 16.547 1.00 97.88 661 LYS A CA 1
ATOM 5420 C C . LYS A 1 661 ? -11.693 13.323 17.767 1.00 97.88 661 LYS A C 1
ATOM 5422 O O . LYS A 1 661 ? -10.605 13.886 17.862 1.00 97.88 661 LYS A O 1
ATOM 5427 N N . ALA A 1 662 ? -12.166 12.505 18.701 1.00 98.19 662 ALA A N 1
ATOM 5428 C CA . ALA A 1 662 ? -11.437 12.192 19.920 1.00 98.19 662 ALA A CA 1
ATOM 5429 C C . ALA A 1 662 ? -11.873 10.857 20.527 1.00 98.19 662 ALA A C 1
ATOM 5431 O O . ALA A 1 662 ? -12.975 10.372 20.266 1.00 98.19 662 ALA A O 1
ATOM 5432 N N . LEU A 1 663 ? -11.002 10.299 21.363 1.00 98.69 663 LEU A N 1
ATOM 5433 C CA . LEU A 1 663 ? -11.216 9.120 22.193 1.00 98.69 663 LEU A CA 1
ATOM 5434 C C . LEU A 1 663 ? -11.086 9.505 23.665 1.00 98.69 663 LEU A C 1
ATOM 5436 O O . LEU A 1 663 ? -10.181 10.247 24.038 1.00 98.69 663 LEU A O 1
ATOM 5440 N N . TYR A 1 664 ? -11.951 8.951 24.505 1.00 98.38 664 TYR A N 1
ATOM 5441 C CA . TYR A 1 664 ? -11.845 9.047 25.956 1.00 98.38 664 TYR A CA 1
ATOM 5442 C C . TYR A 1 664 ? -11.195 7.774 26.485 1.00 98.38 664 TYR A C 1
ATOM 5444 O O . TYR A 1 664 ? -11.747 6.683 26.316 1.00 98.38 664 TYR A O 1
ATOM 5452 N N . VAL A 1 665 ? -10.007 7.909 27.070 1.00 98.12 665 VAL A N 1
ATOM 5453 C CA . VAL A 1 665 ? -9.098 6.795 27.356 1.00 98.12 665 VAL A CA 1
ATOM 5454 C C . VAL A 1 665 ? -8.634 6.781 28.804 1.00 98.12 665 VAL A C 1
ATOM 5456 O O . VAL A 1 665 ? -8.537 7.833 29.434 1.00 98.12 665 VAL A O 1
ATOM 5459 N N . THR A 1 666 ? -8.313 5.588 29.297 1.00 95.62 666 THR A N 1
ATOM 5460 C CA . THR A 1 666 ? -7.528 5.383 30.522 1.00 95.62 666 THR A CA 1
ATOM 5461 C C . THR A 1 666 ? -6.211 4.715 30.165 1.00 95.62 666 THR A C 1
ATOM 5463 O O . THR A 1 666 ? -6.153 3.907 29.230 1.00 95.62 666 THR A O 1
ATOM 5466 N N . ASP A 1 667 ? -5.144 5.087 30.859 1.00 94.56 667 ASP A N 1
ATOM 5467 C CA . ASP A 1 667 ? -3.779 4.790 30.449 1.00 94.56 667 ASP A CA 1
ATOM 5468 C C . ASP A 1 667 ? -2.941 4.382 31.653 1.00 94.56 667 ASP A C 1
ATOM 5470 O O . ASP A 1 667 ? -2.607 5.200 32.496 1.00 94.56 667 ASP A O 1
ATOM 5474 N N . SER A 1 668 ? -2.527 3.118 31.669 1.00 92.56 668 SER A N 1
ATOM 5475 C CA . SER A 1 668 ? -1.828 2.514 32.801 1.00 92.56 668 SER A CA 1
ATOM 5476 C C . SER A 1 668 ? -0.488 3.157 33.176 1.00 92.56 668 SER A C 1
ATOM 5478 O O . SER A 1 668 ? 0.131 2.747 34.160 1.00 92.56 668 SER A O 1
ATOM 5480 N N . ASP A 1 669 ? 0.030 4.053 32.332 1.00 91.25 669 ASP A N 1
ATOM 5481 C CA . ASP A 1 669 ? 1.353 4.659 32.467 1.00 91.25 669 ASP A CA 1
ATOM 5482 C C . ASP A 1 669 ? 1.301 6.067 33.075 1.00 91.25 669 ASP A C 1
ATOM 5484 O O . ASP A 1 669 ? 2.341 6.726 33.165 1.00 91.25 669 ASP A O 1
ATOM 5488 N N . ASP A 1 670 ? 0.137 6.513 33.565 1.00 87.94 670 ASP A N 1
ATOM 5489 C CA . ASP A 1 670 ? -0.019 7.804 34.238 1.00 87.94 670 ASP A CA 1
ATOM 5490 C C . ASP A 1 670 ? -0.271 7.787 35.773 1.00 87.94 670 ASP A C 1
ATOM 5492 O O . ASP A 1 670 ? -0.763 8.791 36.310 1.00 87.94 670 ASP A O 1
ATOM 5496 N N . PRO A 1 671 ? 0.229 6.797 36.557 1.00 83.75 671 PRO A N 1
ATOM 5497 C CA . PRO A 1 671 ? -0.023 6.655 38.002 1.00 83.75 671 PRO A CA 1
ATOM 5498 C C . PRO A 1 671 ? 0.556 7.783 38.868 1.00 83.75 671 PRO A C 1
ATOM 5500 O O . PRO A 1 671 ? 0.380 7.787 40.082 1.00 83.75 671 PRO A O 1
ATOM 5503 N N . LYS A 1 672 ? 1.263 8.747 38.266 1.00 82.69 672 LYS A N 1
ATOM 5504 C CA . LYS A 1 672 ? 1.831 9.929 38.936 1.00 82.69 672 LYS A CA 1
ATOM 5505 C C . LYS A 1 672 ? 1.264 11.259 38.436 1.00 82.69 672 LYS A C 1
ATOM 5507 O O . LYS A 1 672 ? 1.570 12.295 39.011 1.00 82.69 672 LYS A O 1
ATOM 5512 N N . PHE A 1 673 ? 0.393 11.256 37.426 1.00 85.44 673 PHE A N 1
ATOM 5513 C CA . PHE A 1 673 ? -0.228 12.481 36.915 1.00 85.44 673 PHE A CA 1
ATOM 5514 C C . PHE A 1 673 ? -1.361 12.947 37.829 1.00 85.44 673 PHE A C 1
ATOM 5516 O O . PHE A 1 673 ? -2.224 12.163 38.217 1.00 85.44 673 PHE A O 1
ATOM 5523 N N . GLU A 1 674 ? -1.337 14.218 38.207 1.00 84.06 674 GLU A N 1
ATOM 5524 C CA . GLU A 1 674 ? -2.315 14.832 39.102 1.00 84.06 674 GLU A CA 1
ATOM 5525 C C . GLU A 1 674 ? -2.994 16.002 38.406 1.00 84.06 674 GLU A C 1
ATOM 5527 O O . GLU A 1 674 ? -2.415 16.658 37.540 1.00 84.06 674 GLU A O 1
ATOM 5532 N N . LEU A 1 675 ? -4.209 16.299 38.844 1.00 82.56 675 LEU A N 1
ATOM 5533 C CA . LEU A 1 675 ? -4.958 17.472 38.431 1.00 82.56 675 LEU A CA 1
ATOM 5534 C C . LEU A 1 675 ? -5.488 18.215 39.653 1.00 82.56 675 LEU A C 1
ATOM 5536 O O . LEU A 1 675 ? -5.909 17.614 40.644 1.00 82.56 675 LEU A O 1
ATOM 5540 N N . THR A 1 676 ? -5.431 19.542 39.588 1.00 78.00 676 THR A N 1
ATOM 5541 C CA . THR A 1 676 ? -5.919 20.419 40.653 1.00 78.00 676 THR A CA 1
ATOM 5542 C C . THR A 1 676 ? -7.353 20.810 40.339 1.00 78.00 676 THR A C 1
ATOM 5544 O O . THR A 1 676 ? -7.610 21.495 39.354 1.00 78.00 676 THR A O 1
ATOM 5547 N N . GLN A 1 677 ? -8.289 20.402 41.190 1.00 70.81 677 GLN A N 1
ATOM 5548 C CA . GLN A 1 677 ? -9.708 20.699 41.040 1.00 70.81 677 GLN A CA 1
ATOM 5549 C C . GLN A 1 677 ? -10.257 21.260 42.353 1.00 70.81 677 GLN A C 1
ATOM 5551 O O . GLN A 1 677 ? -10.132 20.634 43.405 1.00 70.81 677 GLN A O 1
ATOM 5556 N N . GLY A 1 678 ? -10.843 22.462 42.311 1.00 70.38 678 GLY A N 1
ATOM 5557 C CA . GLY A 1 678 ? -11.410 23.105 43.505 1.00 70.38 678 GLY A CA 1
ATOM 5558 C C . GLY A 1 678 ? -10.400 23.296 44.648 1.00 70.38 678 GLY A C 1
ATOM 5559 O O . GLY A 1 678 ? -10.766 23.184 45.813 1.00 70.38 678 GLY A O 1
ATOM 5560 N N . GLY A 1 679 ? -9.119 23.509 44.323 1.00 74.50 679 GLY A N 1
ATOM 5561 C CA . GLY A 1 679 ? -8.030 23.652 45.298 1.00 74.50 679 GLY A CA 1
ATOM 5562 C C . GLY A 1 679 ? -7.481 22.337 45.870 1.00 74.50 679 GLY A C 1
ATOM 5563 O O . GLY A 1 679 ? -6.534 22.375 46.649 1.00 74.50 679 GLY A O 1
ATOM 5564 N N . SER A 1 680 ? -8.026 21.183 45.473 1.00 76.19 680 SER A N 1
ATOM 5565 C CA . SER A 1 680 ? -7.544 19.859 45.886 1.00 76.19 680 SER A CA 1
ATOM 5566 C C . SER A 1 680 ? -6.828 19.151 44.739 1.00 76.19 680 SER A C 1
ATOM 5568 O O . SER A 1 680 ? -7.293 19.176 43.599 1.00 76.19 680 SER A O 1
ATOM 5570 N N . LYS A 1 681 ? -5.712 18.486 45.044 1.00 80.50 681 LYS A N 1
ATOM 5571 C CA . LYS A 1 681 ? -5.036 17.586 44.106 1.00 80.50 681 LYS A CA 1
ATOM 5572 C C . LYS A 1 681 ? -5.772 16.254 44.049 1.00 80.50 681 LYS A C 1
ATOM 5574 O O . LYS A 1 681 ? -6.041 15.648 45.085 1.00 80.50 681 LYS A O 1
ATOM 5579 N N . LYS A 1 682 ? -6.080 15.799 42.841 1.00 80.69 682 LYS A N 1
ATOM 5580 C CA . LYS A 1 682 ? -6.665 14.486 42.572 1.00 80.69 682 LYS A CA 1
ATOM 5581 C C . LYS A 1 682 ? -5.809 13.741 41.557 1.00 80.69 682 LYS A C 1
ATOM 5583 O O . LYS A 1 682 ? -5.137 14.360 40.733 1.00 80.69 682 LYS A O 1
ATOM 5588 N N . ARG A 1 683 ? -5.857 12.410 41.595 1.00 84.50 683 ARG A N 1
ATOM 5589 C CA . ARG A 1 683 ? -5.247 11.580 40.553 1.00 84.50 683 ARG A CA 1
ATOM 5590 C C . ARG A 1 683 ? -5.967 11.790 39.227 1.00 84.50 683 ARG A C 1
ATOM 5592 O O . ARG A 1 683 ? -7.200 11.872 39.194 1.00 84.50 683 ARG A O 1
ATOM 5599 N N . LEU A 1 684 ? -5.190 11.852 38.152 1.00 88.81 684 LEU A N 1
ATOM 5600 C CA . LEU A 1 684 ? -5.715 11.696 36.805 1.00 88.81 684 LEU A CA 1
ATOM 5601 C C . LEU A 1 684 ? -6.335 10.308 36.659 1.00 88.81 684 LEU A C 1
ATOM 5603 O O . LEU A 1 684 ? -5.794 9.355 37.207 1.00 88.81 684 LEU A O 1
ATOM 5607 N N . GLY A 1 685 ? -7.455 10.218 35.941 1.00 90.31 685 GLY A N 1
ATOM 5608 C CA . GLY A 1 685 ? -7.967 8.926 35.504 1.00 90.31 685 GLY A CA 1
ATOM 5609 C C . GLY A 1 685 ? -8.284 8.874 34.016 1.00 90.31 685 GLY A C 1
ATOM 5610 O O . GLY A 1 685 ? -7.738 8.052 33.291 1.00 90.31 685 GLY A O 1
ATOM 5611 N N . MET A 1 686 ? -9.141 9.767 33.513 1.00 93.88 686 MET A N 1
ATOM 5612 C CA . MET A 1 686 ? -9.514 9.744 32.093 1.00 93.88 686 MET A CA 1
ATOM 5613 C C . MET A 1 686 ? -8.923 10.915 31.320 1.00 93.88 686 MET A C 1
ATOM 5615 O O . MET A 1 686 ? -8.968 12.058 31.772 1.00 93.88 686 MET A O 1
ATOM 5619 N N . LYS A 1 687 ? -8.436 10.632 30.111 1.00 95.75 687 LYS A N 1
ATOM 5620 C CA . LYS A 1 687 ? -7.911 11.618 29.161 1.00 95.75 687 LYS A CA 1
ATOM 5621 C C . LYS A 1 687 ? -8.760 11.653 27.899 1.00 95.75 687 LYS A C 1
ATOM 5623 O O . LYS A 1 687 ? -9.199 10.615 27.407 1.00 95.75 687 LYS A O 1
ATOM 5628 N N . ARG A 1 688 ? -8.938 12.840 27.325 1.00 97.31 688 ARG A N 1
ATOM 5629 C CA . ARG A 1 688 ? -9.498 13.021 25.983 1.00 97.31 688 ARG A CA 1
ATOM 5630 C C . ARG A 1 688 ? -8.367 13.164 24.966 1.00 97.31 688 ARG A C 1
ATOM 5632 O O . ARG A 1 688 ? -7.739 14.218 24.870 1.00 97.31 688 ARG A O 1
ATOM 5639 N N . TYR A 1 689 ? -8.116 12.111 24.199 1.00 97.38 689 TYR A N 1
ATOM 5640 C CA . TYR A 1 689 ? -7.132 12.101 23.119 1.00 97.38 689 TYR A CA 1
ATOM 5641 C C . TYR A 1 689 ? -7.768 12.524 21.806 1.00 97.38 689 TYR A C 1
ATOM 5643 O O . TYR A 1 689 ? -8.721 11.901 21.347 1.00 97.38 689 TYR A O 1
ATOM 5651 N N . LYS A 1 690 ? -7.215 13.558 21.177 1.00 96.25 690 LYS A N 1
ATOM 5652 C CA . LYS A 1 690 ? -7.564 13.957 19.814 1.00 96.25 690 LYS A CA 1
ATOM 5653 C C . LYS A 1 690 ? -7.206 12.835 18.840 1.00 96.25 690 LYS A C 1
ATOM 5655 O O . LYS A 1 690 ? -6.252 12.096 19.078 1.00 96.25 690 LYS A O 1
ATOM 5660 N N . VAL A 1 691 ? -7.972 12.712 17.758 1.00 97.06 691 VAL A N 1
ATOM 5661 C CA . VAL A 1 691 ? -7.679 11.813 16.638 1.00 97.06 691 VAL A CA 1
ATOM 5662 C C . VAL A 1 691 ? -7.469 12.632 15.372 1.00 97.06 691 VAL A C 1
ATOM 5664 O O . VAL A 1 691 ? -8.371 13.335 14.921 1.00 97.06 691 VAL A O 1
ATOM 5667 N N . ASP A 1 692 ? -6.288 12.494 14.779 1.00 94.38 692 ASP A N 1
ATOM 5668 C CA . ASP A 1 692 ? -5.883 13.192 13.565 1.00 94.38 692 ASP A CA 1
ATOM 5669 C C . ASP A 1 692 ? -5.722 12.189 12.414 1.00 94.38 692 ASP A C 1
ATOM 5671 O O . ASP A 1 692 ? -4.789 11.383 12.387 1.00 94.38 692 ASP A O 1
ATOM 5675 N N . PHE A 1 693 ? -6.642 12.235 11.446 1.00 93.19 693 PHE A N 1
ATOM 5676 C CA . PHE A 1 693 ? -6.530 11.486 10.192 1.00 93.19 693 PHE A CA 1
ATOM 5677 C C . PHE A 1 693 ? -5.655 12.274 9.211 1.00 93.19 693 PHE A C 1
ATOM 5679 O O . PHE A 1 693 ? -6.132 13.173 8.514 1.00 93.19 693 PHE A O 1
ATOM 5686 N N . ASP A 1 694 ? -4.365 11.946 9.151 1.00 87.62 694 ASP A N 1
ATOM 5687 C CA . ASP A 1 694 ? -3.424 12.607 8.253 1.00 87.62 694 ASP A CA 1
ATOM 5688 C C . ASP A 1 694 ? -3.493 11.990 6.851 1.00 87.62 694 ASP A C 1
ATOM 5690 O O . ASP A 1 694 ? -2.898 10.953 6.549 1.00 87.62 694 ASP A O 1
ATOM 5694 N N . THR A 1 695 ? -4.214 12.669 5.964 1.00 76.12 695 THR A N 1
ATOM 5695 C CA . THR A 1 695 ? -4.369 12.265 4.562 1.00 76.12 695 THR A CA 1
ATOM 5696 C C . THR A 1 695 ? -3.095 12.436 3.733 1.00 76.12 695 THR A C 1
ATOM 5698 O O . THR A 1 695 ? -2.992 11.833 2.667 1.00 76.12 695 THR A O 1
ATOM 5701 N N . LYS A 1 696 ? -2.096 13.205 4.190 1.00 78.56 696 LYS A N 1
ATOM 5702 C CA . LYS A 1 696 ? -0.822 13.344 3.466 1.00 78.56 696 LYS A CA 1
ATOM 5703 C C . LYS A 1 696 ? 0.035 12.101 3.643 1.00 78.56 696 LYS A C 1
ATOM 5705 O O . LYS A 1 696 ? 0.552 11.573 2.663 1.00 78.56 696 LYS A O 1
ATOM 5710 N N . THR A 1 697 ? 0.174 11.633 4.883 1.00 79.00 697 THR A N 1
ATOM 5711 C CA . THR A 1 697 ? 0.987 10.448 5.201 1.00 79.00 697 THR A CA 1
ATOM 5712 C C . THR A 1 697 ? 0.191 9.145 5.190 1.00 79.00 697 THR A C 1
ATOM 5714 O O . THR A 1 697 ? 0.786 8.069 5.196 1.00 79.00 697 THR A O 1
ATOM 5717 N N . GLY A 1 698 ? -1.142 9.221 5.184 1.00 79.88 698 GLY A N 1
ATOM 5718 C CA . GLY A 1 698 ? -2.010 8.053 5.286 1.00 79.88 698 GLY A CA 1
ATOM 5719 C C . GLY A 1 698 ? -2.056 7.441 6.680 1.00 79.88 698 GLY A C 1
ATOM 5720 O O . GLY A 1 698 ? -2.494 6.299 6.822 1.00 79.88 698 GLY A O 1
ATOM 5721 N N . LYS A 1 699 ? -1.591 8.164 7.703 1.00 88.12 699 LYS A N 1
ATOM 5722 C CA . LYS A 1 699 ? -1.524 7.697 9.090 1.00 88.12 699 LYS A CA 1
ATOM 5723 C C . LYS A 1 699 ? -2.648 8.290 9.929 1.00 88.12 699 LYS A C 1
ATOM 5725 O O . LYS A 1 699 ? -3.269 9.285 9.566 1.00 88.12 699 LYS A O 1
ATOM 5730 N N . ILE A 1 700 ? -2.893 7.659 11.070 1.00 94.25 700 ILE A N 1
ATOM 5731 C CA . ILE A 1 700 ? -3.792 8.168 12.103 1.00 94.25 700 ILE A CA 1
ATOM 5732 C C . ILE A 1 700 ? -2.953 8.428 13.341 1.00 94.25 700 ILE A C 1
ATOM 5734 O O . ILE A 1 700 ? -2.234 7.528 13.782 1.00 94.25 700 ILE A O 1
ATOM 5738 N N . TYR A 1 701 ? -3.047 9.630 13.895 1.00 95.62 701 TYR A N 1
ATOM 5739 C CA . TYR A 1 701 ? -2.368 9.999 15.130 1.00 95.62 701 TYR A CA 1
ATOM 5740 C C . TYR A 1 701 ? -3.372 10.200 16.257 1.00 95.62 701 TYR A C 1
ATOM 5742 O O . TYR A 1 701 ? -4.485 10.672 16.023 1.00 95.62 701 TYR A O 1
ATOM 5750 N N . ILE A 1 702 ? -2.984 9.814 17.471 1.00 95.94 702 ILE A N 1
ATOM 5751 C CA . ILE A 1 702 ? -3.801 9.986 18.673 1.00 95.94 702 ILE A CA 1
ATOM 5752 C C . ILE A 1 702 ? -2.976 10.559 19.817 1.00 95.94 702 ILE A C 1
ATOM 5754 O O . ILE A 1 702 ? -1.808 10.209 19.968 1.00 95.94 702 ILE A O 1
ATOM 5758 N N . GLY A 1 703 ? -3.584 11.386 20.657 1.00 94.56 703 GLY A N 1
ATOM 5759 C CA . GLY A 1 703 ? -2.931 11.862 21.873 1.00 94.56 703 GLY A CA 1
ATOM 5760 C C . GLY A 1 703 ? -3.519 13.156 22.410 1.00 94.56 703 GLY A C 1
ATOM 5761 O O . GLY A 1 703 ? -4.477 13.703 21.867 1.00 94.56 703 GLY A O 1
ATOM 5762 N N . GLY A 1 704 ? -2.950 13.622 23.519 1.00 91.62 704 GLY A N 1
ATOM 5763 C CA . GLY A 1 704 ? -3.292 14.902 24.138 1.00 91.62 704 GLY A CA 1
ATOM 5764 C C . GLY A 1 704 ? -2.384 16.057 23.714 1.00 91.62 704 GLY A C 1
ATOM 5765 O O . GLY A 1 704 ? -2.397 17.080 24.386 1.00 91.62 704 GLY A O 1
ATOM 5766 N N . LYS A 1 705 ? -1.549 15.884 22.680 1.00 91.06 705 LYS A N 1
ATOM 5767 C CA . LYS A 1 705 ? -0.660 16.950 22.205 1.00 91.06 705 LYS A CA 1
ATOM 5768 C C . LYS A 1 705 ? -1.340 17.835 21.169 1.00 91.06 705 LYS A C 1
ATOM 5770 O O . LYS A 1 705 ? -2.227 17.353 20.456 1.00 91.06 705 LYS A O 1
ATOM 5775 N N . LYS A 1 706 ? -0.884 19.088 21.039 1.00 86.19 706 LYS A N 1
ATOM 5776 C CA . LYS A 1 706 ? -1.341 19.990 19.964 1.00 86.19 706 LYS A CA 1
ATOM 5777 C C . LYS A 1 706 ? -1.016 19.385 18.597 1.00 86.19 706 LYS A C 1
ATOM 5779 O O . LYS A 1 706 ? -1.902 19.292 17.742 1.00 86.19 706 LYS A O 1
ATOM 5784 N N . GLU A 1 707 ? 0.209 18.876 18.436 1.00 86.12 707 GLU A N 1
ATOM 5785 C CA . GLU A 1 707 ? 0.630 18.083 17.276 1.00 86.12 707 GLU A CA 1
ATOM 5786 C C . GLU A 1 707 ? 0.957 16.630 17.667 1.00 86.12 707 GLU A C 1
ATOM 5788 O O . GLU A 1 707 ? 2.010 16.307 18.223 1.00 86.12 707 GLU A O 1
ATOM 5793 N N . ASN A 1 708 ? 0.043 15.704 17.360 1.00 85.31 708 ASN A N 1
ATOM 5794 C CA . ASN A 1 708 ? 0.232 14.290 17.677 1.00 85.31 708 ASN A CA 1
ATOM 5795 C C . ASN A 1 708 ? 1.143 13.597 16.655 1.00 85.31 708 ASN A C 1
ATOM 5797 O O . ASN A 1 708 ? 0.841 13.546 15.467 1.00 85.31 708 ASN A O 1
ATOM 5801 N N . LEU A 1 709 ? 2.213 12.964 17.141 1.00 87.62 709 LEU A N 1
ATOM 5802 C CA . LEU A 1 709 ? 3.090 12.082 16.350 1.00 87.62 709 LEU A CA 1
ATOM 5803 C C . LEU A 1 709 ? 2.955 10.600 16.740 1.00 87.62 709 LEU A C 1
ATOM 5805 O O . LEU A 1 709 ? 3.608 9.725 16.171 1.00 87.62 709 LEU A O 1
ATOM 5809 N N . THR A 1 710 ? 2.088 10.306 17.708 1.00 90.94 710 THR A N 1
ATOM 5810 C CA . THR A 1 710 ? 1.809 8.956 18.194 1.00 90.94 710 THR A CA 1
ATOM 5811 C C . THR A 1 710 ? 0.849 8.253 17.242 1.00 90.94 710 THR A C 1
ATOM 5813 O O . THR A 1 710 ? -0.348 8.531 17.230 1.00 90.94 710 THR A O 1
ATOM 5816 N N . GLN A 1 711 ? 1.374 7.352 16.412 1.00 93.81 711 GLN A N 1
ATOM 5817 C CA . GLN A 1 711 ? 0.586 6.656 15.402 1.00 93.81 711 GLN A CA 1
ATOM 5818 C C . GLN A 1 711 ? -0.305 5.585 16.047 1.00 93.81 711 GLN A C 1
ATOM 5820 O O . GLN A 1 711 ? 0.186 4.686 16.733 1.00 93.81 711 GLN A O 1
ATOM 5825 N N . ALA A 1 712 ? -1.606 5.632 15.767 1.00 94.94 712 ALA A N 1
ATOM 5826 C CA . ALA A 1 712 ? -2.540 4.567 16.101 1.00 94.94 712 ALA A CA 1
ATOM 5827 C C . ALA A 1 712 ? -2.272 3.299 15.278 1.00 94.94 712 ALA A C 1
ATOM 5829 O O . ALA A 1 712 ? -1.856 3.343 14.117 1.00 94.94 712 ALA A O 1
ATOM 5830 N N . LEU A 1 713 ? -2.507 2.147 15.902 1.00 93.19 713 LEU A N 1
ATOM 5831 C CA . LEU A 1 713 ? -2.156 0.841 15.362 1.00 93.19 713 LEU A CA 1
ATOM 5832 C C . LEU A 1 713 ? -3.385 -0.045 15.156 1.00 93.19 713 LEU A C 1
ATOM 5834 O O . LEU A 1 713 ? -3.782 -0.298 14.023 1.00 93.19 713 LEU A O 1
ATOM 5838 N N . ASP A 1 714 ? -3.983 -0.556 16.224 1.00 94.06 714 ASP A N 1
ATOM 5839 C CA . ASP A 1 714 ? -5.026 -1.577 16.133 1.00 94.06 714 ASP A CA 1
ATOM 5840 C C . ASP A 1 714 ? -6.072 -1.326 17.226 1.00 94.06 714 ASP A C 1
ATOM 5842 O O . ASP A 1 714 ? -5.722 -0.937 18.343 1.00 94.06 714 ASP A O 1
ATOM 5846 N N . ILE A 1 715 ? -7.345 -1.538 16.893 1.00 96.75 715 ILE A N 1
ATOM 5847 C CA . ILE A 1 715 ? -8.461 -1.552 17.842 1.00 96.75 715 ILE A CA 1
ATOM 5848 C C . ILE A 1 715 ? -8.721 -2.994 18.265 1.00 96.75 715 ILE A C 1
ATOM 5850 O O . ILE A 1 715 ? -8.753 -3.903 17.432 1.00 96.75 715 ILE A O 1
ATOM 5854 N N . TYR A 1 716 ? -8.947 -3.184 19.559 1.00 97.62 716 TYR A N 1
ATOM 5855 C CA . TYR A 1 716 ? -9.362 -4.439 20.173 1.00 97.62 716 TYR A CA 1
ATOM 5856 C C . TYR A 1 716 ? -10.780 -4.271 20.708 1.00 97.62 716 TYR A C 1
ATOM 5858 O O . TYR A 1 716 ? -11.091 -3.239 21.305 1.00 97.62 716 TYR A O 1
ATOM 5866 N N . THR A 1 717 ? -11.628 -5.275 20.499 1.00 97.44 717 THR A N 1
ATOM 5867 C CA . THR A 1 717 ? -13.022 -5.262 20.957 1.00 97.44 717 THR A CA 1
ATOM 5868 C C . THR A 1 717 ? -13.321 -6.491 21.806 1.00 97.44 717 THR A C 1
ATOM 5870 O O . THR A 1 717 ? -12.854 -7.579 21.462 1.00 97.44 717 THR A O 1
ATOM 5873 N N . TYR A 1 718 ? -14.159 -6.341 22.830 1.00 97.75 718 TYR A N 1
ATOM 5874 C CA . TYR A 1 718 ? -14.615 -7.435 23.692 1.00 97.75 718 TYR A CA 1
ATOM 5875 C C . TYR A 1 718 ? -16.144 -7.418 23.792 1.00 97.75 718 TYR A C 1
ATOM 5877 O O . TYR A 1 718 ? -16.727 -6.433 24.241 1.00 97.75 718 TYR A O 1
ATOM 5885 N N . ASP A 1 719 ? -16.796 -8.487 23.352 1.00 96.75 719 ASP A N 1
ATOM 5886 C CA . ASP A 1 719 ? -18.244 -8.674 23.380 1.00 96.75 719 ASP A CA 1
ATOM 5887 C C . ASP A 1 719 ? -18.729 -9.138 24.758 1.00 96.75 719 ASP A C 1
ATOM 5889 O O . ASP A 1 719 ? -18.018 -9.821 25.500 1.00 96.75 719 ASP A O 1
ATOM 5893 N N . LEU A 1 720 ? -19.959 -8.766 25.118 1.00 96.19 720 LEU A N 1
ATOM 5894 C CA . LEU A 1 720 ? -20.556 -9.180 26.385 1.00 96.19 720 LEU A CA 1
ATOM 5895 C C . LEU A 1 720 ? -20.954 -10.659 26.393 1.00 96.19 720 LEU A C 1
ATOM 5897 O O . LEU A 1 720 ? -21.035 -11.245 27.470 1.00 96.19 720 LEU A O 1
ATOM 5901 N N . GLY A 1 721 ? -21.189 -11.264 25.226 1.00 96.00 721 GLY A N 1
ATOM 5902 C CA . GLY A 1 721 ? -21.538 -12.675 25.099 1.00 96.00 721 GLY A CA 1
ATOM 5903 C C . GLY A 1 721 ? -22.917 -13.030 25.662 1.00 96.00 721 GLY A C 1
ATOM 5904 O O . GLY A 1 721 ? -23.172 -14.201 25.929 1.00 96.00 721 GLY A O 1
ATOM 5905 N N . THR A 1 722 ? -23.815 -12.053 25.842 1.00 93.69 722 THR A N 1
ATOM 5906 C CA . THR A 1 722 ? -25.135 -12.251 26.480 1.00 93.69 722 THR A CA 1
ATOM 5907 C C . THR A 1 722 ? -25.967 -13.334 25.801 1.00 93.69 722 THR A C 1
ATOM 5909 O O . THR A 1 722 ? -26.602 -14.124 26.485 1.00 93.69 722 THR A O 1
ATOM 5912 N N . LYS A 1 723 ? -25.881 -13.459 24.471 1.00 93.94 723 LYS A N 1
ATOM 5913 C CA . LYS A 1 723 ? -26.570 -14.529 23.732 1.00 93.94 723 LYS A CA 1
ATOM 5914 C C . LYS A 1 723 ? -26.143 -15.940 24.169 1.00 93.94 723 LYS A C 1
ATOM 5916 O O . LYS A 1 723 ? -26.976 -16.835 24.217 1.00 93.94 723 LYS A O 1
ATOM 5921 N N . TYR A 1 724 ? -24.865 -16.134 24.508 1.00 96.31 724 TYR A N 1
ATOM 5922 C CA . TYR A 1 724 ? -24.342 -17.429 24.955 1.00 96.31 724 TYR A CA 1
ATOM 5923 C C . TYR A 1 724 ? -24.737 -17.706 26.406 1.00 96.31 724 TYR A C 1
ATOM 5925 O O . TYR A 1 724 ? -25.028 -18.843 26.762 1.00 96.31 724 TYR A O 1
ATOM 5933 N N . TRP A 1 725 ? -24.819 -16.659 27.232 1.00 96.31 725 TRP A N 1
ATOM 5934 C CA . TRP A 1 725 ? -25.410 -16.766 28.562 1.00 96.31 725 TRP A CA 1
ATOM 5935 C C . TRP A 1 725 ? -26.871 -17.215 28.508 1.00 96.31 725 TRP A C 1
ATOM 5937 O O . TRP A 1 725 ? -27.256 -18.127 29.240 1.00 96.31 725 TRP A O 1
ATOM 5947 N N . ASP A 1 726 ? -27.674 -16.594 27.642 1.00 94.31 726 ASP A N 1
ATOM 5948 C CA . ASP A 1 726 ? -29.084 -16.946 27.471 1.00 94.31 726 ASP A CA 1
ATOM 5949 C C . ASP A 1 726 ? -29.241 -18.400 27.014 1.00 94.31 726 ASP A C 1
ATOM 5951 O O . ASP A 1 726 ? -30.005 -19.146 27.620 1.00 94.31 726 ASP A O 1
ATOM 5955 N N . GLN A 1 727 ? -28.469 -18.829 26.009 1.00 94.44 727 GLN A N 1
ATOM 5956 C CA . GLN A 1 727 ? -28.441 -20.224 25.552 1.00 94.44 727 GLN A CA 1
ATOM 5957 C C . GLN A 1 727 ? -28.090 -21.183 26.693 1.00 94.44 727 GLN A C 1
ATOM 5959 O O . GLN A 1 727 ? -28.873 -22.073 27.013 1.00 94.44 727 GLN A O 1
ATOM 5964 N N . TYR A 1 728 ? -26.979 -20.937 27.391 1.00 95.31 728 TYR A N 1
ATOM 5965 C CA . TYR A 1 728 ? -26.526 -21.781 28.494 1.00 95.31 728 TYR A CA 1
ATOM 5966 C C . TYR A 1 728 ? -27.584 -21.963 29.587 1.00 95.31 728 TYR A C 1
ATOM 5968 O O . TYR A 1 728 ? -27.738 -23.052 30.139 1.00 95.31 728 TYR A O 1
ATOM 5976 N N . PHE A 1 729 ? -28.306 -20.900 29.941 1.00 94.12 729 PHE A N 1
ATOM 5977 C CA . PHE A 1 729 ? -29.324 -20.974 30.985 1.00 94.12 729 PHE A CA 1
ATOM 5978 C C . PHE A 1 729 ? -30.682 -21.480 30.506 1.00 94.12 729 PHE A C 1
ATOM 5980 O O . PHE A 1 729 ? -31.473 -21.870 31.361 1.00 94.12 729 PHE A O 1
ATOM 5987 N N . ASN A 1 730 ? -30.953 -21.464 29.203 1.00 91.00 730 ASN A N 1
ATOM 5988 C CA . ASN A 1 730 ? -32.158 -22.053 28.628 1.00 91.00 730 ASN A CA 1
ATOM 5989 C C . ASN A 1 730 ? -31.996 -23.561 28.410 1.00 91.00 730 ASN A C 1
ATOM 5991 O O . ASN A 1 730 ? -32.933 -24.294 28.690 1.00 91.00 730 ASN A O 1
ATOM 5995 N N . ASP A 1 731 ? -30.813 -24.019 27.995 1.00 79.88 731 ASP A N 1
ATOM 5996 C CA . ASP A 1 731 ? -30.533 -25.441 27.738 1.00 79.88 731 ASP A CA 1
ATOM 5997 C C . ASP A 1 731 ? -30.363 -26.270 29.027 1.00 79.88 731 ASP A C 1
ATOM 5999 O O . ASP A 1 731 ? -30.457 -27.494 29.002 1.00 79.88 731 ASP A O 1
ATOM 6003 N N . ASN A 1 732 ? -30.088 -25.609 30.159 1.00 60.53 732 ASN A N 1
ATOM 6004 C CA . ASN A 1 732 ? -29.908 -26.233 31.478 1.00 60.53 732 ASN A CA 1
ATOM 6005 C C . ASN A 1 732 ? -31.112 -26.044 32.427 1.00 60.53 732 ASN A C 1
ATOM 6007 O O . ASN A 1 732 ? -30.991 -26.335 33.621 1.00 60.53 732 ASN A O 1
ATOM 6011 N N . ASN A 1 733 ? -32.234 -25.519 31.925 1.00 52.03 733 ASN A N 1
ATOM 6012 C CA . ASN A 1 733 ? -33.539 -25.555 32.595 1.00 52.03 733 ASN A CA 1
ATOM 6013 C C . ASN A 1 733 ? -34.366 -26.698 32.004 1.00 52.03 733 ASN A C 1
ATOM 6015 O O . ASN A 1 733 ? -35.147 -27.294 32.779 1.00 52.03 733 ASN A O 1
#

Foldseek 3Di:
DVVVVVVVVVQPDDDDPDDDPDPPDDDDDDDDDDPVVVVVVLVVVLVVLLVVQLVLLCLQPAPDSVQPLSVVLVVVSVCLVPDPVDDSVVSVVVSVVSSVFSVLLSVVNVLQVVLLVVADPVLNVVLSNVNSHDNTNDCVVSQVSSLVRLLVVLLVLLVPQPQPDDLACSVVLNVVSVPDDSSCRVVNVVLSVLQSVLLVVLLVVLVPQPADDAPDDDDDDFLSRVLSVVSRVDSDSVCSVCSAPPCLSVLRVLLLCLLVPDLPLQDDPLCVVCVVVLSRVLSNLSRRARQPCPDVCNHQLLSLLSSLCVCLPRTLLVLLVQLVLDDPVVSVVLNVVRDHDDPVCSRPDPQDSVNSSVSSVSSSVSSVVSNVVSLVSLVVLVVVLCVVQVPPPRVCQFWCLVLLPPAPVNVVCVVVQFDTKTFFGQQADNRNQWDFDDDPVVQFTWIFHFDDDPSNLFAFAADPCPQLQVQVLLVRQLLRQVLSLCVVCVVLVVVQCVPVVAQWFWDDDPPDTAIDHNVQQNAFDWDQPPVRATDRRHGTPSSVSVCVVCVNPHAHNQLVNCCAAQQFAGDRPDNDDDDLVCQVVGGHPGHHSHNVLQHSNGQKDKHWDWFLVCQLVVLSVVVSLSSLSWWKKWKWPDPDPPDIHMWTFGMFTAHPSSGTFWTKTHGNHQQPDWDQDPNDIGGTGIIIWTWDSDPVVRGIFIDRGPDGPITITMMMTGHSSVVSSVVSVVVVD

Organism: Mycoplasmopsis cynos (strain C142) (NCBI:txid1246955)

Radius of gyration: 50.25 Å; chains: 1; bounding box: 94×55×161 Å